Protein AF-A0A9W7DHS2-F1 (afdb_monomer)

Mean predicted aligned error: 9.79 Å

Organism: Ambrosiozyma monospora (NCBI:txid43982)

pLDDT: mean 84.16, std 17.72, range [24.72, 98.44]

Secondary structure (DSSP, 8-state):
-HHHHHHHHHHHHHHHHHTT---------S-----SSHHHHHHHHH---SSHHHHHHHHHHHHHH------TTS-SSS-----S--EEE-HHHHHHHHTTS----HHHHHHHHHHHHHHHHHHH-TTS--TT---EEEE-HHHHS--GGGHHHHTS-GGGS--HHHHHHHGGG--GGG--------S-TTEEEGGG--SSS-GGG--SEEESSPPSSB-HHHHHHHHHHHHHHTPPPPSEEEEEETTEEEEEEEEEE--TTTTSHHHHHHHHTT--TT-TTS---EEE-HHHHHHHHHHHSPPB--SS-HHHHSSTTTTT-----GGGG---HHHHHHHHHHHHHTT---HHHHHHHHHHHHHHHS-GGGPPPSS-B--B-SS-EETTEE-S--STT-BGGG----GGG--SSSSS-TTHHHHHHHHHHHHHHHHHHHHHT---EE-HHHHHHHHHHSS--TT--S--EE--HHHHHHHHHHHTTEEEEPPGGG-S-EEEE---TTTT---TT-TTS--

Sequence (519 aa):
MGLVNRSVQLRLRQKKLADQSLSLNSNSNSNSKATDLSEVTDLVLQTKAENSQQLIEKIEEKLNQIELSQNYQKYWKYDTDLRNYQVSFDPLEYENSRLVKHIYDPRVSFTVYLNHIKKQFQKLDPLNNDPTQDITIPFSWQDWIDLSVLNQYLEYDEDDKPNCKDIIVRGSSYKPSNKFRDQKLEYSPSCIDSQFYNGSTDKSLLPGFNFVSQGKKATFIEKQIQAKSYMLSGAPIPNSILFLSENGTYEVFPTEDKTMMQSGLFEEFKNDHGISTLSSLGNNLLVVNPIEEFESLTSTIPPQQSSLRFDQLFTKETNFEYKVPFESFIFNDTQIVNELEERNQSDSLKPFEKRHLQSLKYSQTQEMSKLPKSFFEVNINWPAKFKGHKLTENGGHYDYRFFNTFLSESKLNQFDDVSEKRKIILHRLIHTWLQFTYKQGYVSFLAHGTLLSWYWDGLVFEWDDDIDVQMPIMDLNNLSMHFNGSMIVQDLKFGFHKFFLDVSNSITHRTKGNDSCCL

InterPro domains:
  IPR007074 LicD/FKTN/FKRP, nucleotidyltransferase domain [PF04991] (439-516)
  IPR009644 FKTN/Mannosyltransferase regulator [PTHR15407] (80-514)

Structure (mmCIF, N/CA/C/O backbone):
data_AF-A0A9W7DHS2-F1
#
_entry.id   AF-A0A9W7DHS2-F1
#
loop_
_atom_site.group_PDB
_atom_site.id
_atom_site.type_symbol
_atom_site.label_atom_id
_atom_site.label_alt_id
_atom_site.label_comp_id
_atom_site.label_asym_id
_atom_site.label_entity_id
_atom_site.label_seq_id
_atom_site.pdbx_PDB_ins_code
_atom_site.Cartn_x
_atom_site.Cartn_y
_atom_site.Cartn_z
_atom_site.occupancy
_atom_site.B_iso_or_equiv
_atom_site.auth_seq_id
_atom_site.auth_comp_id
_atom_site.auth_asym_id
_atom_site.auth_atom_id
_atom_site.pdbx_PDB_model_num
ATOM 1 N N . MET A 1 1 ? -36.529 23.549 7.000 1.00 30.36 1 MET A N 1
ATOM 2 C CA . MET A 1 1 ? -37.682 22.614 7.062 1.00 30.36 1 MET A CA 1
ATOM 3 C C . MET A 1 1 ? -37.835 21.706 5.833 1.00 30.36 1 MET A C 1
ATOM 5 O O . MET A 1 1 ? -38.324 20.601 6.008 1.00 30.36 1 MET A O 1
ATOM 9 N N . GLY A 1 2 ? -37.373 22.076 4.627 1.00 32.19 2 GLY A N 1
ATOM 10 C CA . GLY A 1 2 ? -37.396 21.174 3.452 1.00 32.19 2 GLY A CA 1
ATOM 11 C C . GLY A 1 2 ? -36.329 20.058 3.424 1.00 32.19 2 GLY A C 1
ATOM 12 O O . GLY A 1 2 ? -36.508 19.069 2.722 1.00 32.19 2 GLY A O 1
ATOM 13 N N . LEU A 1 3 ? -35.250 20.191 4.209 1.00 38.34 3 LEU A N 1
ATOM 14 C CA . LEU A 1 3 ? -34.086 19.284 4.225 1.00 38.34 3 LEU A CA 1
ATOM 15 C C . LEU A 1 3 ? -34.313 17.964 4.991 1.00 38.34 3 LEU A C 1
ATOM 17 O O . LEU A 1 3 ? -33.717 16.952 4.649 1.00 38.34 3 LEU A O 1
ATOM 21 N N . VAL A 1 4 ? -35.209 17.947 5.985 1.00 36.81 4 VAL A N 1
ATOM 22 C CA . VAL A 1 4 ? -35.494 16.748 6.803 1.00 36.81 4 VAL A CA 1
ATOM 23 C C . VAL A 1 4 ? -36.553 15.855 6.142 1.00 36.81 4 VAL A C 1
ATOM 25 O O . VAL A 1 4 ? -36.502 14.635 6.244 1.00 36.81 4 VAL A O 1
ATOM 28 N N . ASN A 1 5 ? -37.486 16.435 5.380 1.00 31.47 5 ASN A N 1
ATOM 29 C CA . ASN A 1 5 ? -38.589 15.672 4.789 1.00 31.47 5 ASN A CA 1
ATOM 30 C C . ASN A 1 5 ? -38.180 14.803 3.586 1.00 31.47 5 ASN A C 1
ATOM 32 O O . ASN A 1 5 ? -38.798 13.764 3.365 1.00 31.47 5 ASN A O 1
ATOM 36 N N . ARG A 1 6 ? -37.142 15.171 2.818 1.00 36.19 6 ARG A N 1
ATOM 37 C CA . ARG A 1 6 ? -36.695 14.370 1.658 1.00 36.19 6 ARG A CA 1
ATOM 38 C C . ARG A 1 6 ? -35.817 13.178 2.047 1.00 36.19 6 ARG A C 1
ATOM 40 O O . ARG A 1 6 ? -36.010 12.098 1.496 1.00 36.19 6 ARG A O 1
ATOM 47 N N . SER A 1 7 ? -34.918 13.334 3.020 1.00 37.94 7 SER A N 1
ATOM 48 C CA . SER A 1 7 ? -34.074 12.233 3.511 1.00 37.94 7 SER A CA 1
ATOM 49 C C . SER A 1 7 ? -34.897 11.168 4.245 1.00 37.94 7 SER A C 1
ATOM 51 O O . SER A 1 7 ? -34.686 9.971 4.047 1.00 37.94 7 SER A O 1
ATOM 53 N N . VAL A 1 8 ? -35.910 11.589 5.009 1.00 37.16 8 VAL A N 1
ATOM 54 C CA . VAL A 1 8 ? -36.859 10.687 5.677 1.00 37.16 8 VAL A CA 1
ATOM 55 C C . VAL A 1 8 ? -37.739 9.942 4.663 1.00 37.16 8 VAL A C 1
ATOM 57 O O . VAL A 1 8 ? -37.968 8.745 4.830 1.00 37.16 8 VAL A O 1
ATOM 60 N N . GLN A 1 9 ? -38.172 10.585 3.569 1.00 33.22 9 GLN A N 1
ATOM 61 C CA . GLN A 1 9 ? -38.936 9.902 2.513 1.00 33.22 9 GLN A CA 1
ATOM 62 C C . GLN A 1 9 ? -38.111 8.885 1.707 1.00 33.22 9 GLN A C 1
ATOM 64 O O . GLN A 1 9 ? -38.641 7.831 1.357 1.00 33.22 9 GLN A O 1
ATOM 69 N N . LEU A 1 10 ? -36.824 9.151 1.455 1.00 39.06 10 LEU A N 1
ATOM 70 C CA . LEU A 1 10 ? -35.913 8.190 0.816 1.00 39.06 10 LEU A CA 1
ATOM 71 C C . LEU A 1 10 ? -35.648 6.970 1.716 1.00 39.06 10 LEU A C 1
ATOM 73 O O . LEU A 1 10 ? -35.765 5.834 1.255 1.00 39.06 10 LEU A O 1
ATOM 77 N N . ARG A 1 11 ? -35.414 7.185 3.019 1.00 44.00 11 ARG A N 1
ATOM 78 C CA . ARG A 1 11 ? -35.192 6.099 3.997 1.00 44.00 11 ARG A CA 1
ATOM 79 C C . ARG A 1 11 ? -36.440 5.243 4.245 1.00 44.00 11 ARG A C 1
ATOM 81 O O . ARG A 1 11 ? -36.333 4.026 4.386 1.00 44.00 11 ARG A O 1
ATOM 88 N N . LEU A 1 12 ? -37.636 5.840 4.249 1.00 34.06 12 LEU A N 1
ATOM 89 C CA . LEU A 1 12 ? -38.901 5.098 4.375 1.00 34.06 12 LEU A CA 1
ATOM 90 C C . LEU A 1 12 ? -39.222 4.252 3.131 1.00 34.06 12 LEU A C 1
ATOM 92 O O . LEU A 1 12 ? -39.859 3.207 3.261 1.00 34.06 12 LEU A O 1
ATOM 96 N N . ARG A 1 13 ? -38.759 4.661 1.941 1.00 36.06 13 ARG A N 1
ATOM 97 C CA . ARG A 1 13 ? -38.875 3.864 0.708 1.00 36.06 13 ARG A CA 1
ATOM 98 C C . ARG A 1 13 ? -37.907 2.682 0.683 1.00 36.06 13 ARG A C 1
ATOM 100 O O . ARG A 1 13 ? -38.333 1.589 0.329 1.00 36.06 13 ARG A O 1
ATOM 107 N N . GLN A 1 14 ? -36.662 2.874 1.121 1.00 38.88 14 GLN A N 1
ATOM 108 C CA . GLN A 1 14 ? -35.666 1.795 1.210 1.00 38.88 14 GLN A CA 1
ATOM 109 C C . GLN A 1 14 ? -36.088 0.695 2.196 1.00 38.88 14 GLN A C 1
ATOM 111 O O . GLN A 1 14 ? -35.949 -0.489 1.901 1.00 38.88 14 GLN A O 1
ATOM 116 N N . LYS A 1 15 ? -36.699 1.063 3.331 1.00 40.66 15 LYS A N 1
ATOM 117 C CA . LYS A 1 15 ? -37.127 0.089 4.347 1.00 40.66 15 LYS A CA 1
ATOM 118 C C . LYS A 1 15 ? -38.336 -0.756 3.927 1.00 40.66 15 LYS A C 1
ATOM 120 O O . LYS A 1 15 ? -38.433 -1.908 4.318 1.00 40.66 15 LYS A O 1
ATOM 125 N N . LYS A 1 16 ? -39.239 -0.212 3.102 1.00 32.56 16 LYS A N 1
ATOM 126 C CA . LYS A 1 16 ? -40.434 -0.937 2.630 1.00 32.56 16 LYS A CA 1
ATOM 127 C C . LYS A 1 16 ? -40.126 -1.987 1.548 1.00 32.56 16 LYS A C 1
ATOM 129 O O . LYS A 1 16 ? -40.983 -2.815 1.266 1.00 32.56 16 LYS A O 1
ATOM 134 N N . LEU A 1 17 ? -38.935 -1.931 0.946 1.00 37.16 17 LEU A N 1
ATOM 135 C CA . LEU A 1 17 ? -38.485 -2.837 -0.118 1.00 37.16 17 LEU A CA 1
ATOM 136 C C . LEU A 1 17 ? -37.550 -3.943 0.400 1.00 37.16 17 LEU A C 1
ATOM 138 O O . LEU A 1 17 ? -37.548 -5.032 -0.162 1.00 37.16 17 LEU A O 1
ATOM 142 N N . ALA A 1 18 ? -36.831 -3.704 1.504 1.00 33.31 18 ALA A N 1
ATOM 143 C CA . ALA A 1 18 ? -36.008 -4.722 2.167 1.00 33.31 18 ALA A CA 1
ATOM 144 C C . ALA A 1 18 ? -36.836 -5.892 2.745 1.00 33.31 18 ALA A C 1
ATOM 146 O O . ALA A 1 18 ? -36.359 -7.020 2.785 1.00 33.31 18 ALA A O 1
ATOM 147 N N . ASP A 1 19 ? -38.102 -5.654 3.107 1.00 31.30 19 ASP A N 1
ATOM 148 C CA . ASP A 1 19 ? -39.010 -6.698 3.610 1.00 31.30 19 ASP A CA 1
ATOM 149 C C . ASP A 1 19 ? -39.624 -7.577 2.491 1.00 31.30 19 ASP A C 1
ATOM 151 O O . ASP A 1 19 ? -40.359 -8.518 2.784 1.00 31.30 19 ASP A O 1
ATOM 155 N N . GLN A 1 20 ? -39.351 -7.296 1.205 1.00 29.77 20 GLN A N 1
ATOM 156 C CA . GLN A 1 20 ? -39.913 -8.041 0.062 1.00 29.77 20 GLN A CA 1
ATOM 157 C C . GLN A 1 20 ? -38.925 -8.981 -0.650 1.00 29.77 20 GLN A C 1
ATOM 159 O O . GLN A 1 20 ? -39.352 -9.768 -1.493 1.00 29.77 20 GLN A O 1
ATOM 164 N N . SER A 1 21 ? -37.633 -8.966 -0.315 1.00 29.67 21 SER A N 1
ATOM 165 C CA . SER A 1 21 ? -36.619 -9.796 -0.978 1.00 29.67 21 SER A CA 1
ATOM 166 C C . SER A 1 21 ? -36.273 -11.045 -0.162 1.00 29.67 21 SER A C 1
ATOM 168 O O . SER A 1 21 ? -35.178 -11.172 0.379 1.00 29.67 21 SER A O 1
ATOM 170 N N . LEU A 1 22 ? -37.212 -11.987 -0.083 1.00 30.17 22 LEU A N 1
ATOM 171 C CA . LEU A 1 22 ? -36.943 -13.373 0.306 1.00 30.17 22 LEU A CA 1
ATOM 172 C C . LEU A 1 22 ? -37.555 -14.295 -0.744 1.00 30.17 22 LEU A C 1
ATOM 174 O O . LEU A 1 22 ? -38.722 -14.668 -0.680 1.00 30.17 22 LEU A O 1
ATOM 178 N N . SER A 1 23 ? -36.737 -14.587 -1.747 1.00 29.56 23 SER A N 1
ATOM 179 C CA . SER A 1 23 ? -36.737 -15.748 -2.643 1.00 29.56 23 SER A CA 1
ATOM 180 C C . SER A 1 23 ? -36.265 -15.275 -4.008 1.00 29.56 23 SER A C 1
ATOM 182 O O . SER A 1 23 ? -36.795 -14.303 -4.531 1.00 29.56 23 SER A O 1
ATOM 184 N N . LEU A 1 24 ? -35.263 -15.948 -4.570 1.00 27.47 24 LEU A N 1
ATOM 185 C CA . LEU A 1 24 ? -35.291 -16.407 -5.957 1.00 27.47 24 LEU A CA 1
ATOM 186 C C . LEU A 1 24 ? -34.084 -17.313 -6.218 1.00 27.47 24 LEU A C 1
ATOM 188 O O . LEU A 1 24 ? -32.934 -16.962 -5.971 1.00 27.47 24 LEU A O 1
ATOM 192 N N . ASN A 1 25 ? -34.423 -18.514 -6.678 1.00 26.62 25 ASN A N 1
ATOM 193 C CA . ASN A 1 25 ? -33.536 -19.596 -7.070 1.00 26.62 25 ASN A CA 1
ATOM 194 C C . ASN A 1 25 ? -32.685 -19.224 -8.286 1.00 26.62 25 ASN A C 1
ATOM 196 O O . ASN A 1 25 ? -33.166 -18.600 -9.233 1.00 26.62 25 ASN A O 1
ATOM 200 N N . SER A 1 26 ? -31.460 -19.739 -8.296 1.00 28.00 26 SER A N 1
ATOM 201 C CA . SER A 1 26 ? -30.610 -19.851 -9.471 1.00 28.00 26 SER A CA 1
ATOM 202 C C . SER A 1 26 ? -31.140 -20.939 -10.411 1.00 28.00 26 SER A C 1
ATOM 204 O O . SER A 1 26 ? -31.305 -22.095 -10.032 1.00 28.00 26 SER A O 1
ATOM 206 N N . ASN A 1 27 ? -31.394 -20.569 -11.664 1.00 24.72 27 ASN A N 1
ATOM 207 C CA . ASN A 1 27 ? -31.416 -21.507 -12.781 1.00 24.72 27 ASN A CA 1
ATOM 208 C C . ASN A 1 27 ? -30.824 -20.809 -14.003 1.00 24.72 27 ASN A C 1
ATOM 210 O O . ASN A 1 27 ? -31.389 -19.858 -14.541 1.00 24.72 27 ASN A O 1
ATOM 214 N N . SER A 1 28 ? -29.656 -21.291 -14.415 1.00 35.88 28 SER A N 1
ATOM 215 C CA . SER A 1 28 ? -28.951 -20.888 -15.622 1.00 35.88 28 SER A CA 1
ATOM 216 C C . SER A 1 28 ? -29.687 -21.408 -16.856 1.00 35.88 28 SER A C 1
ATOM 218 O O . SER A 1 28 ? -29.744 -22.617 -17.077 1.00 35.88 28 SER A O 1
ATOM 220 N N . ASN A 1 29 ? -30.207 -20.502 -17.680 1.00 25.42 29 ASN A N 1
ATOM 221 C CA . ASN A 1 29 ? -30.558 -20.794 -19.064 1.00 25.42 29 ASN A CA 1
ATOM 222 C C . ASN A 1 29 ? -30.104 -19.642 -19.963 1.00 25.42 29 ASN A C 1
ATOM 224 O O . ASN A 1 29 ? -30.273 -18.466 -19.648 1.00 25.42 29 ASN A O 1
ATOM 228 N N . SER A 1 30 ? -29.511 -20.025 -21.087 1.00 35.84 30 SER A N 1
ATOM 229 C CA . SER A 1 30 ? -28.968 -19.185 -22.148 1.00 35.84 30 SER A CA 1
ATOM 230 C C . SER A 1 30 ? -30.041 -18.300 -22.797 1.00 35.84 30 SER A C 1
ATOM 232 O O . SER A 1 30 ? -30.731 -18.731 -23.718 1.00 35.84 30 SER A O 1
ATOM 234 N N . ASN A 1 31 ? -30.197 -17.085 -22.273 1.00 34.06 31 ASN A N 1
ATOM 235 C CA . ASN A 1 31 ? -30.746 -15.876 -22.903 1.00 34.06 31 ASN A CA 1
ATOM 236 C C . ASN A 1 31 ? -30.646 -14.751 -21.855 1.00 34.06 31 ASN A C 1
ATOM 238 O O . ASN A 1 31 ? -31.653 -14.300 -21.312 1.00 34.06 31 ASN A O 1
ATOM 242 N N . SER A 1 32 ? -29.428 -14.354 -21.476 1.00 39.81 32 SER A N 1
ATOM 243 C CA . SER A 1 32 ? -29.259 -13.279 -20.494 1.00 39.81 32 SER A CA 1
ATOM 244 C C . SER A 1 32 ? -29.555 -11.938 -21.164 1.00 39.81 32 SER A C 1
ATOM 246 O O . SER A 1 32 ? -28.781 -11.463 -21.996 1.00 39.81 32 SER A O 1
ATOM 248 N N . LYS A 1 33 ? -30.705 -11.345 -20.829 1.00 51.16 33 LYS A N 1
ATOM 249 C CA . LYS A 1 33 ? -30.970 -9.926 -21.081 1.00 51.16 33 LYS A CA 1
ATOM 250 C C . LYS A 1 33 ? -29.904 -9.108 -20.356 1.00 51.16 33 LYS A C 1
ATOM 252 O O . LYS A 1 33 ? -29.583 -9.433 -19.215 1.00 51.16 33 LYS A O 1
ATOM 257 N N . ALA A 1 34 ? -29.390 -8.073 -21.010 1.00 51.78 34 ALA A N 1
ATOM 258 C CA . ALA A 1 34 ? -28.465 -7.155 -20.368 1.00 51.78 34 ALA A CA 1
ATOM 259 C C . ALA A 1 34 ? -29.156 -6.449 -19.180 1.00 51.78 34 ALA A C 1
ATOM 261 O O . ALA A 1 34 ? -30.329 -6.079 -19.282 1.00 51.78 34 ALA A O 1
ATOM 262 N N . THR A 1 35 ? -28.456 -6.315 -18.055 1.00 53.22 35 THR A N 1
ATOM 263 C CA . THR A 1 35 ? -28.947 -5.786 -16.772 1.00 53.22 35 THR A CA 1
ATOM 264 C C . THR A 1 35 ? -28.217 -4.525 -16.298 1.00 53.22 35 THR A C 1
ATOM 266 O O . THR A 1 35 ? -28.676 -3.911 -15.332 1.00 53.22 35 THR A O 1
ATOM 269 N N . ASP A 1 36 ? -27.127 -4.112 -16.958 1.00 57.41 36 ASP A N 1
ATOM 270 C CA . ASP A 1 36 ? -26.368 -2.895 -16.629 1.00 57.41 36 ASP A CA 1
ATOM 271 C C . ASP A 1 36 ? -25.852 -2.131 -17.866 1.00 57.41 36 ASP A C 1
ATOM 273 O O . ASP A 1 36 ? -25.946 -2.588 -19.007 1.00 57.41 36 ASP A O 1
ATOM 277 N N . LEU A 1 37 ? -25.342 -0.912 -17.643 1.00 55.09 37 LEU A N 1
ATOM 278 C CA . LEU A 1 37 ? -24.854 -0.041 -18.717 1.00 55.09 37 LEU A CA 1
ATOM 279 C C . LEU A 1 37 ? -23.487 -0.466 -19.284 1.00 55.09 37 LEU A C 1
ATOM 281 O O . LEU A 1 37 ? -23.148 -0.070 -20.396 1.00 55.09 37 LEU A O 1
ATOM 285 N N . SER A 1 38 ? -22.698 -1.265 -18.561 1.00 54.62 38 SER A N 1
ATOM 286 C CA . SER A 1 38 ? -21.414 -1.759 -19.074 1.00 54.62 38 SER A CA 1
ATOM 287 C C . SER A 1 38 ? -21.622 -2.755 -20.220 1.00 54.62 38 SER A C 1
ATOM 289 O O . SER A 1 38 ? -20.906 -2.718 -21.222 1.00 54.62 38 SER A O 1
ATOM 291 N N . GLU A 1 39 ? -22.714 -3.520 -20.161 1.00 56.41 39 GLU A N 1
ATOM 292 C CA . GLU A 1 39 ? -23.185 -4.358 -21.262 1.00 56.41 39 GLU A CA 1
ATOM 293 C C . GLU A 1 39 ? -23.700 -3.536 -22.456 1.00 56.41 39 GLU A C 1
ATOM 295 O O . GLU A 1 39 ? -23.701 -4.038 -23.576 1.00 56.41 39 GLU A O 1
ATOM 300 N N . VAL A 1 40 ? -24.091 -2.264 -22.280 1.00 57.50 40 VAL A N 1
ATOM 301 C CA . VAL A 1 40 ? -24.467 -1.375 -23.400 1.00 57.50 40 VAL A CA 1
ATOM 302 C C . VAL A 1 40 ? -23.275 -1.100 -24.301 1.00 57.50 40 VAL A C 1
ATOM 304 O O . VAL A 1 40 ? -23.426 -1.136 -25.521 1.00 57.50 40 VAL A O 1
ATOM 307 N N . THR A 1 41 ? -22.090 -0.868 -23.736 1.00 59.88 41 THR A N 1
ATOM 308 C CA . THR A 1 41 ? -20.869 -0.712 -24.532 1.00 59.88 41 THR A CA 1
ATOM 309 C C . THR A 1 41 ? -20.630 -1.971 -25.361 1.00 59.88 41 THR A C 1
ATOM 311 O O . THR A 1 41 ? -20.500 -1.869 -26.579 1.00 59.88 41 THR A O 1
ATOM 314 N N . ASP A 1 42 ? -20.708 -3.160 -24.756 1.00 60.62 42 ASP A N 1
ATOM 315 C CA . ASP A 1 42 ? -20.603 -4.444 -25.466 1.00 60.62 42 ASP A CA 1
ATOM 316 C C . ASP A 1 42 ? -21.708 -4.643 -26.515 1.00 60.62 42 ASP A C 1
ATOM 318 O O . ASP A 1 42 ? -21.461 -5.154 -27.612 1.00 60.62 42 ASP A O 1
ATOM 322 N N . LEU A 1 43 ? -22.929 -4.189 -26.232 1.00 63.47 43 LEU A N 1
ATOM 323 C CA . LEU A 1 43 ? -24.032 -4.184 -27.187 1.00 63.47 43 LEU A CA 1
ATOM 324 C C . LEU A 1 43 ? -23.713 -3.287 -28.384 1.00 63.47 43 LEU A C 1
ATOM 326 O O . LEU A 1 43 ? -23.987 -3.697 -29.513 1.00 63.47 43 LEU A O 1
ATOM 330 N N . VAL A 1 44 ? -23.101 -2.116 -28.179 1.00 63.47 44 VAL A N 1
ATOM 331 C CA . VAL A 1 44 ? -22.596 -1.262 -29.265 1.00 63.47 44 VAL A CA 1
ATOM 332 C C . VAL A 1 44 ? -21.523 -2.007 -30.068 1.00 63.47 44 VAL A C 1
ATOM 334 O O . VAL A 1 44 ? -21.594 -2.002 -31.296 1.00 63.47 44 VAL A O 1
ATOM 337 N N . LEU A 1 45 ? -20.604 -2.736 -29.417 1.00 62.44 45 LEU A N 1
ATOM 338 C CA . LEU A 1 45 ? -19.554 -3.521 -30.097 1.00 62.44 45 LEU A CA 1
ATOM 339 C C . LEU A 1 45 ? -20.111 -4.612 -31.004 1.00 62.44 45 LEU A C 1
ATOM 341 O O . LEU A 1 45 ? -19.571 -4.890 -32.075 1.00 62.44 45 LEU A O 1
ATOM 345 N N . GLN A 1 46 ? -21.195 -5.241 -30.569 1.00 64.44 46 GLN A N 1
ATOM 346 C CA . GLN A 1 46 ? -21.835 -6.335 -31.290 1.00 64.44 46 GLN A CA 1
ATOM 347 C C . GLN A 1 46 ? -22.857 -5.842 -32.326 1.00 64.44 46 GLN A C 1
ATOM 349 O O . GLN A 1 46 ? -23.348 -6.631 -33.141 1.00 64.44 46 GLN A O 1
ATOM 354 N N . THR A 1 47 ? -23.186 -4.547 -32.336 1.00 69.06 47 THR A N 1
ATOM 355 C CA . THR A 1 47 ? -24.194 -3.983 -33.236 1.00 69.06 47 THR A CA 1
ATOM 356 C C . THR A 1 47 ? -23.573 -3.601 -34.575 1.00 69.06 47 THR A C 1
ATOM 358 O O . THR A 1 47 ? -23.023 -2.520 -34.761 1.00 69.06 47 THR A O 1
ATOM 361 N N . LYS A 1 48 ? -23.711 -4.491 -35.564 1.00 72.31 48 LYS A N 1
ATOM 362 C CA . LYS A 1 48 ? -23.398 -4.167 -36.963 1.00 72.31 48 LYS A CA 1
ATOM 363 C C . LYS A 1 48 ? -24.478 -3.253 -37.550 1.00 72.31 48 LYS A C 1
ATOM 365 O O . LYS A 1 48 ? -25.659 -3.616 -37.564 1.00 72.31 48 LYS A O 1
ATOM 370 N N . ALA A 1 49 ? -24.074 -2.107 -38.087 1.00 79.38 49 ALA A N 1
ATOM 371 C CA . ALA A 1 49 ? -24.945 -1.163 -38.781 1.00 79.38 49 ALA A CA 1
ATOM 372 C C . ALA A 1 49 ? -24.261 -0.628 -40.045 1.00 79.38 49 ALA A C 1
ATOM 374 O O . ALA A 1 49 ? -23.049 -0.431 -40.065 1.00 79.38 49 ALA A O 1
ATOM 375 N N . GLU A 1 50 ? -25.043 -0.413 -41.099 1.00 82.25 50 GLU A N 1
ATOM 376 C CA . GLU A 1 50 ? -24.566 0.085 -42.394 1.00 82.25 50 GLU A CA 1
ATOM 377 C C . GLU A 1 50 ? -24.432 1.613 -42.408 1.00 82.25 50 GLU A C 1
ATOM 379 O O . GLU A 1 50 ? -23.685 2.169 -43.210 1.00 82.25 50 GLU A O 1
ATOM 384 N N . ASN A 1 51 ? -25.146 2.303 -41.515 1.00 85.31 51 ASN A N 1
ATOM 385 C CA . ASN A 1 51 ? -25.096 3.752 -41.355 1.00 85.31 51 ASN A CA 1
ATOM 386 C C . ASN A 1 51 ? -25.420 4.169 -39.908 1.00 85.31 51 ASN A C 1
ATOM 388 O O . ASN A 1 51 ? -25.868 3.361 -39.092 1.00 85.31 51 ASN A O 1
ATOM 392 N N . SER A 1 52 ? -25.188 5.447 -39.596 1.00 81.56 52 SER A N 1
ATOM 393 C CA . SER A 1 52 ? -25.380 6.012 -38.255 1.00 81.56 52 SER A CA 1
ATOM 394 C C . SER A 1 52 ? -26.828 5.959 -37.772 1.00 81.56 52 SER A C 1
ATOM 396 O O . SER A 1 52 ? -27.056 5.746 -36.587 1.00 81.56 52 SER A O 1
ATOM 398 N N . GLN A 1 53 ? -27.806 6.110 -38.665 1.00 85.50 53 GLN A N 1
ATOM 399 C CA . GLN A 1 53 ? -29.217 6.082 -38.289 1.00 85.50 53 GLN A CA 1
ATOM 400 C C . GLN A 1 53 ? -29.662 4.672 -37.894 1.00 85.50 53 GLN A C 1
ATOM 402 O O . GLN A 1 53 ? -30.250 4.483 -36.835 1.00 85.50 53 GLN A O 1
ATOM 407 N N . GLN A 1 54 ? -29.255 3.668 -38.670 1.00 84.12 54 GLN A N 1
ATOM 408 C CA . GLN A 1 54 ? -29.490 2.264 -38.345 1.00 84.12 54 GLN A CA 1
ATOM 409 C C . GLN A 1 54 ? -28.756 1.835 -37.063 1.00 84.12 54 GLN A C 1
ATOM 411 O O . GLN A 1 54 ? -29.230 0.960 -36.340 1.00 84.12 54 GLN A O 1
ATOM 416 N N . LEU A 1 55 ? -27.589 2.422 -36.775 1.00 81.19 55 LEU A N 1
ATOM 417 C CA . LEU A 1 55 ? -26.881 2.187 -35.518 1.00 81.19 55 LEU A CA 1
ATOM 418 C C . LEU A 1 55 ? -27.690 2.717 -34.328 1.00 81.19 55 LEU A C 1
ATOM 420 O O . LEU A 1 55 ? -27.876 1.983 -33.363 1.00 81.19 55 LEU A O 1
ATOM 424 N N . ILE A 1 56 ? -28.189 3.955 -34.419 1.00 81.62 56 ILE A N 1
ATOM 425 C CA . ILE A 1 56 ? -29.001 4.587 -33.370 1.00 81.62 56 ILE A CA 1
ATOM 426 C C . ILE A 1 56 ? -30.273 3.777 -33.119 1.00 81.62 56 ILE A C 1
ATOM 428 O O . ILE A 1 56 ? -30.513 3.393 -31.981 1.00 81.62 56 ILE A O 1
ATOM 432 N N . GLU A 1 57 ? -31.024 3.430 -34.167 1.00 83.31 57 GLU A N 1
ATOM 433 C CA . GLU A 1 57 ? -32.262 2.645 -34.047 1.00 83.31 57 GLU A CA 1
ATOM 434 C C . GLU A 1 57 ? -32.013 1.293 -33.359 1.00 83.31 57 GLU A C 1
ATOM 436 O O . GLU A 1 57 ? -32.718 0.926 -32.421 1.00 83.31 57 GLU A O 1
ATOM 441 N N . LYS A 1 58 ? -30.952 0.573 -33.751 1.00 79.00 58 LYS A N 1
ATOM 442 C CA . LYS A 1 58 ? -30.598 -0.714 -33.128 1.00 79.00 58 LYS A CA 1
ATOM 443 C C . LYS A 1 58 ? -30.150 -0.571 -31.676 1.00 79.00 58 LYS A C 1
ATOM 445 O O . LYS A 1 58 ? -30.420 -1.462 -30.870 1.00 79.00 58 LYS A O 1
ATOM 450 N N . ILE A 1 59 ? -29.435 0.503 -31.343 1.00 78.25 59 ILE A N 1
ATOM 451 C CA . ILE A 1 59 ? -29.036 0.788 -29.962 1.00 78.25 59 ILE A CA 1
ATOM 452 C C . ILE A 1 59 ? -30.275 1.118 -29.130 1.00 78.25 59 ILE A C 1
ATOM 454 O O . ILE A 1 59 ? -30.435 0.536 -28.064 1.00 78.25 59 ILE A O 1
ATOM 458 N N . GLU A 1 60 ? -31.172 1.979 -29.611 1.00 78.94 60 GLU A N 1
ATOM 459 C CA . GLU A 1 60 ? -32.418 2.331 -28.920 1.00 78.94 60 GLU A CA 1
ATOM 460 C C . GLU A 1 60 ? -33.313 1.107 -28.695 1.00 78.94 60 GLU A C 1
ATOM 462 O O . GLU A 1 60 ? -33.808 0.901 -27.587 1.00 78.94 60 GLU A O 1
ATOM 467 N N . GLU A 1 61 ? -33.474 0.241 -29.700 1.00 77.94 61 GLU A N 1
ATOM 468 C CA . GLU A 1 61 ? -34.202 -1.024 -29.556 1.00 77.94 61 GLU A CA 1
ATOM 469 C C . GLU A 1 61 ? -33.585 -1.927 -28.483 1.00 77.94 61 GLU A C 1
ATOM 471 O O . GLU A 1 61 ? -34.311 -2.488 -27.661 1.00 77.94 61 GLU A O 1
ATOM 476 N N . LYS A 1 62 ? -32.253 -2.054 -28.460 1.00 70.38 62 LYS A N 1
ATOM 477 C CA . LYS A 1 62 ? -31.538 -2.850 -27.454 1.00 70.38 62 LYS A CA 1
ATOM 478 C C . LYS A 1 62 ? -31.642 -2.231 -26.062 1.00 70.38 62 LYS A C 1
ATOM 480 O O . LYS A 1 62 ? -31.917 -2.961 -25.120 1.00 70.38 62 LYS A O 1
ATOM 485 N N . LEU A 1 63 ? -31.488 -0.913 -25.932 1.00 70.38 63 LEU A N 1
ATOM 486 C CA . LEU A 1 63 ? -31.637 -0.179 -24.671 1.00 70.38 63 LEU A CA 1
ATOM 487 C C . LEU A 1 63 ? -33.045 -0.335 -24.090 1.00 70.38 63 LEU A C 1
ATOM 489 O O . LEU A 1 63 ? -33.188 -0.568 -22.896 1.00 70.38 63 LEU A O 1
ATOM 493 N N . ASN A 1 64 ? -34.079 -0.293 -24.933 1.00 72.44 64 ASN A N 1
ATOM 494 C CA . ASN A 1 64 ? -35.464 -0.529 -24.516 1.00 72.44 64 ASN A CA 1
ATOM 495 C C . ASN A 1 64 ? -35.719 -1.971 -24.038 1.00 72.44 64 ASN A C 1
ATOM 497 O O . ASN A 1 64 ? -36.714 -2.224 -23.360 1.00 72.44 64 ASN A O 1
ATOM 501 N N . GLN A 1 65 ? -34.846 -2.921 -24.390 1.00 68.31 65 GLN A N 1
ATOM 502 C CA . GLN A 1 65 ? -34.907 -4.313 -23.933 1.00 68.31 65 GLN A CA 1
ATOM 503 C C . GLN A 1 65 ? -34.098 -4.566 -22.653 1.00 68.31 65 GLN A C 1
ATOM 505 O O . GLN A 1 65 ? -34.231 -5.646 -22.069 1.00 68.31 65 GLN A O 1
ATOM 510 N N . ILE A 1 66 ? -33.281 -3.602 -22.212 1.00 64.31 66 ILE A N 1
ATOM 511 C CA . ILE A 1 66 ? -32.550 -3.684 -20.947 1.00 64.31 66 ILE A CA 1
ATOM 512 C C . ILE A 1 66 ? -33.555 -3.500 -19.819 1.00 64.31 66 ILE A C 1
ATOM 514 O O . ILE A 1 66 ? -34.077 -2.411 -19.578 1.00 64.31 66 ILE A O 1
ATOM 518 N N . GLU A 1 67 ? -33.813 -4.582 -19.092 1.00 59.75 67 GLU A N 1
ATOM 519 C CA . GLU A 1 67 ? -34.450 -4.488 -17.786 1.00 59.75 67 GLU A CA 1
ATOM 520 C C . GLU A 1 67 ? -33.400 -3.957 -16.813 1.00 59.75 67 GLU A C 1
ATOM 522 O O . GLU A 1 67 ? -32.702 -4.725 -16.151 1.00 59.75 67 GLU A O 1
ATOM 527 N N . LEU A 1 68 ? -33.265 -2.625 -16.755 1.00 59.16 68 LEU A N 1
ATOM 528 C CA . LEU A 1 68 ? -32.466 -1.973 -15.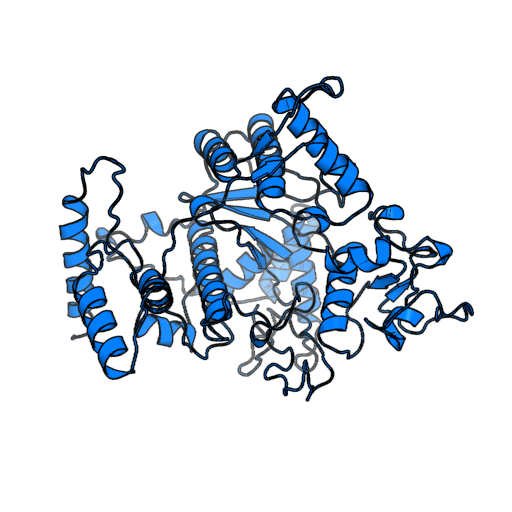723 1.00 59.16 68 LEU A CA 1
ATOM 529 C C . LEU A 1 68 ? -32.954 -2.508 -14.385 1.00 59.16 68 LEU A C 1
ATOM 531 O O . LEU A 1 68 ? -34.129 -2.343 -14.032 1.00 59.16 68 LEU A O 1
ATOM 535 N N . SER A 1 69 ? -32.068 -3.208 -13.680 1.00 51.41 69 SER A N 1
ATOM 536 C CA . SER A 1 69 ? -32.464 -3.884 -12.459 1.00 51.41 69 SER A CA 1
ATOM 537 C C . SER A 1 69 ? -33.060 -2.842 -11.507 1.00 51.41 69 SER A C 1
ATOM 539 O O . SER A 1 69 ? -32.420 -1.843 -11.181 1.00 51.41 69 SER A O 1
ATOM 541 N N . GLN A 1 70 ? -34.288 -3.069 -11.035 1.00 54.81 70 GLN A N 1
ATOM 542 C CA . GLN A 1 70 ? -34.831 -2.310 -9.901 1.00 54.81 70 GLN A CA 1
ATOM 543 C C . GLN A 1 70 ? -34.167 -2.732 -8.581 1.00 54.81 70 GLN A C 1
ATOM 545 O O . GLN A 1 70 ? -34.567 -2.285 -7.505 1.00 54.81 70 GLN A O 1
ATOM 550 N N . ASN A 1 71 ? -33.166 -3.615 -8.651 1.00 57.31 71 ASN A N 1
ATOM 551 C CA . ASN A 1 71 ? -32.358 -3.989 -7.517 1.00 57.31 71 ASN A CA 1
ATOM 552 C C . ASN A 1 71 ? -31.456 -2.809 -7.149 1.00 57.31 71 ASN A C 1
ATOM 554 O O . ASN A 1 71 ? -30.359 -2.657 -7.671 1.00 57.31 71 ASN A O 1
ATOM 558 N N . TYR A 1 72 ? -31.923 -1.991 -6.209 1.00 54.41 72 TYR A N 1
ATOM 559 C CA . TYR A 1 72 ? -31.175 -0.862 -5.655 1.00 54.41 72 TYR A CA 1
ATOM 560 C C . TYR A 1 72 ? -29.846 -1.258 -4.984 1.00 54.41 72 TYR A C 1
ATOM 562 O O . TYR A 1 72 ? -29.080 -0.368 -4.625 1.00 54.41 72 TYR A O 1
ATOM 570 N N . GLN A 1 73 ? -29.574 -2.556 -4.789 1.00 52.41 73 GLN A N 1
ATOM 571 C CA . GLN A 1 73 ? -28.275 -3.052 -4.326 1.00 52.41 73 GLN A CA 1
ATOM 572 C C . GLN A 1 73 ? -27.276 -3.276 -5.469 1.00 52.41 73 GLN A C 1
ATOM 574 O O . GLN A 1 73 ? -26.083 -3.372 -5.199 1.00 52.41 73 GLN A O 1
ATOM 579 N N . LYS A 1 74 ? -27.730 -3.349 -6.727 1.00 57.00 74 LYS A N 1
ATOM 580 C CA . LYS A 1 74 ? -26.854 -3.457 -7.896 1.00 57.00 74 LYS A CA 1
ATOM 581 C C . LYS A 1 74 ? -26.625 -2.067 -8.478 1.00 57.00 74 LYS A C 1
ATOM 583 O O . LYS A 1 74 ? -27.565 -1.314 -8.740 1.00 57.00 74 LYS A O 1
ATOM 588 N N . TYR A 1 75 ? -25.362 -1.714 -8.667 1.00 63.66 75 TYR A N 1
ATOM 589 C CA . TYR A 1 75 ? -25.011 -0.447 -9.278 1.00 63.66 75 TYR A CA 1
ATOM 590 C C . TYR A 1 75 ? -25.353 -0.480 -10.778 1.00 63.66 75 TYR A C 1
ATOM 592 O O . TYR A 1 75 ? -24.958 -1.385 -11.502 1.00 63.66 75 TYR A O 1
ATOM 600 N N . TRP A 1 76 ? -26.146 0.483 -11.252 1.00 59.59 76 TRP A N 1
ATOM 601 C CA . TRP A 1 76 ? -26.760 0.409 -12.587 1.00 59.59 76 TRP A CA 1
ATOM 602 C C . TRP A 1 76 ? -25.782 0.699 -13.740 1.00 59.59 76 TRP A C 1
ATOM 604 O O . TRP A 1 76 ? -26.019 0.258 -14.866 1.00 59.59 76 TRP A O 1
ATOM 614 N N . LYS A 1 77 ? -24.701 1.455 -13.481 1.00 61.56 77 LYS A N 1
ATOM 615 C CA . LYS A 1 77 ? -23.712 1.849 -14.506 1.00 61.56 77 LYS A CA 1
ATOM 616 C C . LYS A 1 77 ? -22.562 0.840 -14.646 1.00 61.56 77 LYS A C 1
ATOM 618 O O . LYS A 1 77 ? -22.066 0.680 -15.755 1.00 61.56 77 LYS A O 1
ATOM 623 N N . TYR A 1 78 ? -22.160 0.150 -13.575 1.00 64.88 78 TYR A N 1
ATOM 624 C CA . TYR A 1 78 ? -21.060 -0.828 -13.593 1.00 64.88 78 TYR A CA 1
ATOM 625 C C . TYR A 1 78 ? -21.482 -2.145 -12.947 1.00 64.88 78 TYR A C 1
ATOM 627 O O . TYR A 1 78 ? -22.059 -2.134 -11.859 1.00 64.88 78 TYR A O 1
ATOM 635 N N . ASP A 1 79 ? -21.109 -3.263 -13.569 1.00 68.19 79 ASP A N 1
ATOM 636 C CA . ASP A 1 79 ? -21.116 -4.553 -12.892 1.00 68.19 79 ASP A CA 1
ATOM 637 C C . ASP A 1 79 ? -20.034 -4.580 -11.803 1.00 68.19 79 ASP A C 1
ATOM 639 O O . ASP A 1 79 ? -18.838 -4.459 -12.081 1.00 68.19 79 ASP A O 1
ATOM 643 N N . THR A 1 80 ? -20.463 -4.703 -10.549 1.00 72.12 80 THR A N 1
ATOM 644 C CA . THR A 1 80 ? -19.574 -4.793 -9.385 1.00 72.12 80 THR A CA 1
ATOM 645 C C . THR A 1 80 ? -19.274 -6.232 -8.984 1.00 72.12 80 THR A C 1
ATOM 647 O O . THR A 1 80 ? -18.512 -6.440 -8.039 1.00 72.12 80 THR A O 1
ATOM 650 N N . ASP A 1 81 ? -19.867 -7.217 -9.666 1.00 76.50 81 ASP A N 1
ATOM 651 C CA . ASP A 1 81 ? -19.656 -8.621 -9.351 1.00 76.50 81 ASP A CA 1
ATOM 652 C C . ASP A 1 81 ? -18.191 -8.998 -9.577 1.00 76.50 81 ASP A C 1
ATOM 654 O O . ASP A 1 81 ? -17.567 -8.713 -10.607 1.00 76.50 81 ASP A O 1
ATOM 658 N N . LEU A 1 82 ? -17.614 -9.664 -8.581 1.00 81.88 82 LEU A N 1
ATOM 659 C CA . LEU A 1 82 ? -16.228 -10.079 -8.647 1.00 81.88 82 LEU A CA 1
ATOM 660 C C . LEU A 1 82 ? -16.096 -11.271 -9.602 1.00 81.88 82 LEU A C 1
ATOM 662 O O . LEU A 1 82 ? -16.579 -12.369 -9.338 1.00 81.88 82 LEU A O 1
ATOM 666 N N . ARG A 1 83 ? -15.396 -11.059 -10.718 1.00 84.69 83 ARG A N 1
ATOM 667 C CA . ARG A 1 83 ? -15.094 -12.089 -11.723 1.00 84.69 83 ARG A CA 1
ATOM 668 C C . ARG A 1 83 ? -13.607 -12.457 -11.687 1.00 84.69 83 ARG A C 1
ATOM 670 O O . ARG A 1 83 ? -12.771 -11.654 -11.282 1.00 84.69 83 ARG A O 1
ATOM 677 N N . ASN A 1 84 ? -13.266 -13.662 -12.152 1.00 87.06 84 ASN A N 1
ATOM 678 C CA . ASN A 1 84 ? -11.881 -14.154 -12.284 1.00 87.06 84 ASN A CA 1
ATOM 679 C C . ASN A 1 84 ? -11.064 -14.183 -10.975 1.00 87.06 84 ASN A C 1
ATOM 681 O O . ASN A 1 84 ? -9.841 -14.045 -11.005 1.00 87.06 84 ASN A O 1
ATOM 685 N N . TYR A 1 85 ? -11.720 -14.376 -9.830 1.00 92.06 85 TYR A N 1
ATOM 686 C CA . TYR A 1 85 ? -11.068 -14.405 -8.516 1.00 92.06 85 TYR A CA 1
ATOM 687 C C . TYR A 1 85 ? -10.327 -15.714 -8.211 1.00 92.06 85 TYR A C 1
ATOM 689 O O . TYR A 1 85 ? -9.487 -15.729 -7.318 1.00 92.06 85 TYR A O 1
ATOM 697 N N . GLN A 1 86 ? -10.584 -16.781 -8.971 1.00 94.25 86 GLN A N 1
ATOM 698 C CA . GLN A 1 86 ? -9.857 -18.049 -8.883 1.00 94.25 86 GLN A CA 1
ATOM 699 C C . GLN A 1 86 ? -8.738 -18.114 -9.922 1.00 94.25 86 GLN A C 1
ATOM 701 O O . GLN A 1 86 ? -8.834 -17.514 -10.998 1.00 94.25 86 GLN A O 1
ATOM 706 N N . VAL A 1 87 ? -7.687 -18.871 -9.618 1.00 94.81 87 VAL A N 1
ATOM 707 C CA . VAL A 1 87 ? -6.623 -19.193 -10.574 1.00 94.81 87 VAL A CA 1
ATOM 708 C C . VAL A 1 87 ? -6.199 -20.643 -10.425 1.00 94.81 87 VAL A C 1
ATOM 710 O O . VAL A 1 87 ? -6.173 -21.180 -9.322 1.00 94.81 87 VAL A O 1
ATOM 713 N N . SER A 1 88 ? -5.887 -21.268 -11.557 1.00 94.00 88 SER A N 1
ATOM 714 C CA . SER A 1 88 ? -5.360 -22.624 -11.627 1.00 94.00 88 SER A CA 1
ATOM 715 C C . SER A 1 88 ? -3.919 -22.575 -12.120 1.00 94.00 88 SER A C 1
ATOM 717 O O . SER A 1 88 ? -3.650 -21.918 -13.128 1.00 94.00 88 SER A O 1
ATOM 719 N N . PHE A 1 89 ? -2.995 -23.215 -11.406 1.00 93.38 89 PHE A N 1
ATOM 720 C CA . PHE A 1 89 ? -1.572 -23.224 -11.754 1.00 93.38 89 PHE A CA 1
ATOM 721 C C . PHE A 1 89 ? -0.871 -24.490 -11.249 1.00 93.38 89 PHE A C 1
ATOM 723 O O . PHE A 1 89 ? -1.375 -25.158 -10.348 1.00 93.38 89 PHE A O 1
ATOM 730 N N . ASP A 1 90 ? 0.290 -24.817 -11.820 1.00 92.50 90 ASP A N 1
ATOM 731 C CA . ASP A 1 90 ? 1.176 -25.866 -11.306 1.00 92.50 90 ASP A CA 1
ATOM 732 C C . ASP A 1 90 ? 2.063 -25.287 -10.179 1.00 92.50 90 ASP A C 1
ATOM 734 O O . ASP A 1 90 ? 2.848 -24.364 -10.434 1.00 92.50 90 ASP A O 1
ATOM 738 N N . PRO A 1 91 ? 1.958 -25.787 -8.933 1.00 92.12 91 PRO A N 1
ATOM 739 C CA . PRO A 1 91 ? 2.717 -25.256 -7.801 1.00 92.12 91 PRO A CA 1
ATOM 740 C C . PRO A 1 91 ? 4.237 -25.370 -7.945 1.00 92.12 91 PRO A C 1
ATOM 742 O O . PRO A 1 91 ? 4.947 -24.470 -7.498 1.00 92.12 91 PRO A O 1
ATOM 745 N N . LEU A 1 92 ? 4.740 -26.440 -8.569 1.00 89.94 92 LEU A N 1
ATOM 746 C CA . LEU A 1 92 ? 6.175 -26.658 -8.772 1.00 89.94 92 LEU A CA 1
ATOM 747 C C . LEU A 1 92 ? 6.703 -25.745 -9.880 1.00 89.94 92 LEU A C 1
ATOM 749 O O . LEU A 1 92 ? 7.784 -25.171 -9.752 1.00 89.94 92 LEU A O 1
ATOM 753 N N . GLU A 1 93 ? 5.949 -25.577 -10.968 1.00 92.12 93 GLU A N 1
ATOM 754 C CA . GLU A 1 93 ? 6.307 -24.619 -12.019 1.00 92.12 93 GLU A CA 1
ATOM 755 C C . GLU A 1 93 ? 6.314 -23.184 -11.479 1.00 92.12 93 GLU A C 1
ATOM 757 O O . GLU A 1 93 ? 7.225 -22.409 -11.786 1.00 92.12 93 GLU A O 1
ATOM 762 N N . TYR A 1 94 ? 5.324 -22.838 -10.651 1.00 94.00 94 TYR A N 1
ATOM 763 C CA . TYR A 1 94 ? 5.223 -21.528 -10.017 1.00 94.00 94 TYR A CA 1
ATOM 764 C C . TYR A 1 94 ? 6.397 -21.255 -9.077 1.00 94.00 94 TYR A C 1
ATOM 766 O O . TYR A 1 94 ? 7.024 -20.202 -9.185 1.00 94.00 94 TYR A O 1
ATOM 774 N N . GLU A 1 95 ? 6.743 -22.207 -8.211 1.00 93.25 95 GLU A N 1
ATOM 775 C CA . GLU A 1 95 ? 7.896 -22.114 -7.312 1.00 93.25 95 GLU A CA 1
ATOM 776 C C . GLU A 1 95 ? 9.206 -21.927 -8.089 1.00 93.25 95 GLU A C 1
ATOM 778 O O . GLU A 1 95 ? 9.905 -20.935 -7.886 1.00 93.25 95 GLU A O 1
ATOM 783 N N . ASN A 1 96 ? 9.496 -22.810 -9.053 1.00 92.94 96 ASN A N 1
ATOM 784 C CA . ASN A 1 96 ? 10.699 -22.719 -9.889 1.00 92.94 96 ASN A CA 1
ATOM 785 C C . ASN A 1 96 ? 10.771 -21.387 -10.640 1.00 92.94 96 ASN A C 1
ATOM 787 O O . ASN A 1 96 ? 11.826 -20.765 -10.756 1.00 92.94 96 ASN A O 1
ATOM 791 N N . SER A 1 97 ? 9.626 -20.924 -11.132 1.00 94.38 97 SER A N 1
ATOM 792 C CA . SER A 1 97 ? 9.508 -19.636 -11.790 1.00 94.38 97 SER A CA 1
ATOM 793 C C . SER A 1 97 ? 9.807 -18.469 -10.837 1.00 94.38 97 SER A C 1
ATOM 795 O O . SER A 1 97 ? 10.489 -17.526 -11.231 1.00 94.38 97 SER A O 1
ATOM 797 N N . ARG A 1 98 ? 9.350 -18.522 -9.581 1.00 95.00 98 ARG A N 1
ATOM 798 C CA . ARG A 1 98 ? 9.591 -17.478 -8.567 1.00 95.00 98 ARG A CA 1
ATOM 799 C C . ARG A 1 98 ? 11.055 -17.371 -8.131 1.00 95.00 98 ARG A C 1
ATOM 801 O O . ARG A 1 98 ? 11.428 -16.327 -7.607 1.00 95.00 98 ARG A O 1
ATOM 808 N N . LEU A 1 99 ? 11.882 -18.391 -8.381 1.00 92.50 99 LEU A N 1
ATOM 809 C CA . LEU A 1 99 ? 13.323 -18.353 -8.095 1.00 92.50 99 LEU A CA 1
ATOM 810 C C . LEU A 1 99 ? 14.118 -17.469 -9.065 1.00 92.50 99 LEU A C 1
ATOM 812 O O . LEU A 1 99 ? 15.202 -17.020 -8.715 1.00 92.50 99 LEU A O 1
ATOM 816 N N . VAL A 1 100 ? 13.612 -17.230 -10.280 1.00 93.69 100 VAL A N 1
ATOM 817 C CA . VAL A 1 100 ? 14.377 -16.547 -11.346 1.00 93.69 100 VAL A CA 1
ATOM 818 C C . VAL A 1 100 ? 13.680 -15.320 -11.931 1.00 93.69 100 VAL A C 1
ATOM 820 O O . VAL A 1 100 ? 14.304 -14.548 -12.653 1.00 93.69 100 VAL A O 1
ATOM 823 N N . LYS A 1 101 ? 12.389 -15.117 -11.644 1.00 95.88 101 LYS A N 1
ATOM 824 C CA . LYS A 1 101 ? 11.623 -13.965 -12.138 1.00 95.88 101 LYS A CA 1
ATOM 825 C C . LYS A 1 101 ? 10.613 -13.455 -11.115 1.00 95.88 101 LYS A C 1
ATOM 827 O O . LYS A 1 101 ? 10.013 -14.206 -10.345 1.00 95.88 101 LYS A O 1
ATOM 832 N N . HIS A 1 102 ? 10.351 -12.155 -11.189 1.00 97.06 102 HIS A N 1
ATOM 833 C CA . HIS A 1 102 ? 9.274 -11.500 -10.458 1.00 97.06 102 HIS A CA 1
ATOM 834 C C . HIS A 1 102 ? 7.929 -11.871 -11.083 1.00 97.06 102 HIS A C 1
ATOM 836 O O . 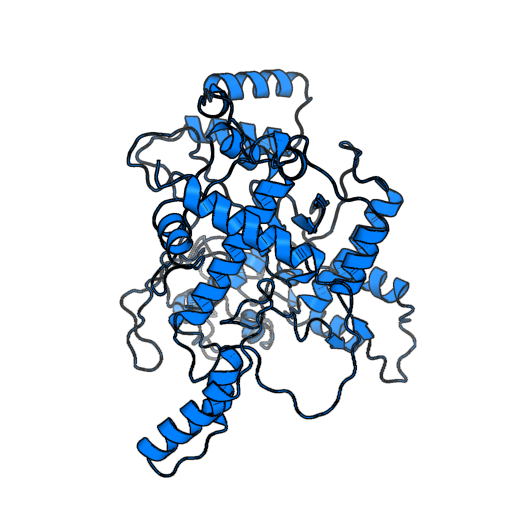HIS A 1 102 ? 7.630 -11.487 -12.216 1.00 97.06 102 HIS A O 1
ATOM 842 N N . ILE A 1 103 ? 7.112 -12.618 -10.343 1.00 95.94 103 ILE A N 1
ATOM 843 C CA . ILE A 1 103 ? 5.741 -12.979 -10.712 1.00 95.94 103 ILE A CA 1
ATOM 844 C C . ILE A 1 103 ? 4.845 -12.583 -9.559 1.00 95.94 103 ILE A C 1
ATOM 846 O O . ILE A 1 103 ? 5.084 -12.981 -8.422 1.00 95.94 103 ILE A O 1
ATOM 850 N N . TYR A 1 104 ? 3.786 -11.857 -9.872 1.00 95.81 104 TYR A N 1
ATOM 851 C CA . TYR A 1 104 ? 2.788 -11.479 -8.895 1.00 95.81 104 TYR A CA 1
ATOM 852 C C . TYR A 1 104 ? 1.405 -11.831 -9.425 1.00 95.81 104 TYR A C 1
ATOM 854 O O . TYR A 1 104 ? 1.004 -11.366 -10.491 1.00 95.81 104 TYR A O 1
ATOM 862 N N . ASP A 1 105 ? 0.678 -12.637 -8.658 1.00 96.25 105 ASP A N 1
ATOM 863 C CA . ASP A 1 105 ? -0.754 -12.825 -8.834 1.00 96.25 105 ASP A CA 1
ATOM 864 C C . ASP A 1 105 ? -1.412 -12.654 -7.461 1.00 96.25 105 ASP A C 1
ATOM 866 O O . ASP A 1 105 ? -1.133 -13.452 -6.559 1.00 96.25 105 ASP A O 1
ATOM 870 N N . PRO A 1 106 ? -2.271 -11.635 -7.270 1.00 95.88 106 PRO A N 1
ATOM 871 C CA . PRO A 1 106 ? -2.904 -11.403 -5.979 1.00 95.88 106 PRO A CA 1
ATOM 872 C C . PRO A 1 106 ? -3.672 -12.631 -5.488 1.00 95.88 106 PRO A C 1
ATOM 874 O O . PRO A 1 106 ? -3.709 -12.867 -4.287 1.00 95.88 106 PRO A O 1
ATOM 877 N N . ARG A 1 107 ? -4.254 -13.435 -6.386 1.00 96.75 107 ARG A N 1
ATOM 878 C CA . ARG A 1 107 ? -5.078 -14.593 -6.016 1.00 96.75 107 ARG A CA 1
ATOM 879 C C . ARG A 1 107 ? -4.243 -15.678 -5.352 1.00 96.75 107 ARG A C 1
ATOM 881 O O . ARG A 1 107 ? -4.693 -16.271 -4.377 1.00 96.75 107 ARG A O 1
ATOM 888 N N . VAL A 1 108 ? -3.017 -15.887 -5.836 1.00 97.25 108 VAL A N 1
ATOM 889 C CA . VAL A 1 108 ? -2.060 -16.807 -5.210 1.00 97.25 108 VAL A CA 1
ATOM 890 C C . VAL A 1 108 ? -1.584 -16.225 -3.885 1.00 97.25 108 VAL A C 1
ATOM 892 O O . VAL A 1 108 ? -1.768 -16.867 -2.856 1.00 97.25 108 VAL A O 1
ATOM 895 N N . SER A 1 109 ? -1.063 -14.992 -3.882 1.00 97.19 109 SER A N 1
ATOM 896 C CA . SER A 1 109 ? -0.540 -14.365 -2.662 1.00 97.19 109 SER A CA 1
ATOM 897 C C . SER A 1 109 ? -1.574 -14.351 -1.534 1.00 97.19 109 SER A C 1
ATOM 899 O O . SER A 1 109 ? -1.291 -14.835 -0.444 1.00 97.19 109 SER A O 1
ATOM 901 N N . PHE A 1 110 ? -2.796 -13.868 -1.788 1.00 97.94 110 PHE A N 1
ATOM 902 C CA . PHE A 1 110 ? -3.841 -13.826 -0.764 1.00 97.94 110 PHE A CA 1
ATOM 903 C C . PHE A 1 110 ? -4.182 -15.219 -0.234 1.00 97.94 110 PHE A C 1
ATOM 905 O O . PHE A 1 110 ? -4.243 -15.384 0.977 1.00 97.94 110 PHE A O 1
ATOM 912 N N . THR A 1 111 ? -4.338 -16.225 -1.098 1.00 97.81 111 THR A N 1
ATOM 913 C CA . THR A 1 111 ? -4.653 -17.600 -0.666 1.00 97.81 111 THR A CA 1
ATOM 914 C C . THR A 1 111 ? -3.576 -18.149 0.275 1.00 97.81 111 THR A C 1
ATOM 916 O O . THR A 1 111 ? -3.884 -18.614 1.371 1.00 97.81 111 THR A O 1
ATOM 919 N N . VAL A 1 112 ? -2.302 -18.048 -0.116 1.00 98.12 112 VAL A N 1
ATOM 920 C CA . VAL A 1 112 ? -1.183 -18.601 0.663 1.00 98.12 112 VAL A CA 1
ATOM 921 C C . VAL A 1 112 ? -1.055 -17.880 2.013 1.00 98.12 112 VAL A C 1
ATOM 923 O O . VAL A 1 112 ? -0.937 -18.523 3.058 1.00 98.12 112 VAL A O 1
ATOM 926 N N . TYR A 1 113 ? -1.137 -16.547 2.010 1.00 98.44 113 TYR A N 1
ATOM 927 C CA . TYR A 1 113 ? -1.054 -15.747 3.232 1.00 98.44 113 TYR A CA 1
ATOM 928 C C . TYR A 1 113 ? -2.246 -15.973 4.168 1.00 98.44 113 TYR A C 1
ATOM 930 O O . TYR A 1 113 ? -2.045 -16.110 5.371 1.00 98.44 113 TYR A O 1
ATOM 938 N N . LEU A 1 114 ? -3.477 -16.047 3.653 1.00 98.31 114 LEU A N 1
ATOM 939 C CA . LEU A 1 114 ? -4.673 -16.275 4.472 1.00 98.31 114 LEU A CA 1
ATOM 940 C C . LEU A 1 114 ? -4.673 -17.652 5.130 1.00 98.31 114 LEU A C 1
ATOM 942 O O . LEU A 1 114 ? -5.029 -17.747 6.306 1.00 98.31 114 LEU A O 1
ATOM 946 N N . ASN A 1 115 ? -4.214 -18.689 4.420 1.00 97.88 115 ASN A N 1
ATOM 947 C CA . ASN A 1 115 ? -4.044 -20.021 4.997 1.00 97.88 115 ASN A CA 1
ATOM 948 C C . ASN A 1 115 ? -3.125 -19.972 6.233 1.00 97.88 115 ASN A C 1
ATOM 950 O O . ASN A 1 115 ? -3.481 -20.471 7.302 1.00 97.88 115 ASN A O 1
ATOM 954 N N . HIS A 1 116 ? -1.980 -19.290 6.121 1.00 98.00 116 HIS A N 1
ATOM 955 C CA . HIS A 1 116 ? -1.057 -19.110 7.242 1.00 98.00 116 HIS A CA 1
ATOM 956 C C . HIS A 1 116 ? -1.659 -18.254 8.369 1.00 98.00 116 HIS A C 1
ATOM 958 O O . HIS A 1 116 ? -1.625 -18.649 9.534 1.00 98.00 116 HIS A O 1
ATOM 964 N N . ILE A 1 117 ? -2.258 -17.104 8.038 1.00 98.31 117 ILE A N 1
ATOM 965 C CA . ILE A 1 117 ? -2.869 -16.178 9.007 1.00 98.31 117 ILE A CA 1
ATOM 966 C C . ILE A 1 117 ? -3.943 -16.889 9.836 1.00 98.31 117 ILE A C 1
ATOM 968 O O . ILE A 1 117 ? -3.946 -16.785 11.062 1.00 98.31 117 ILE A O 1
ATOM 972 N N . LYS A 1 118 ? -4.816 -17.673 9.194 1.00 97.75 118 LYS A N 1
ATOM 973 C CA . LYS A 1 118 ? -5.839 -18.471 9.881 1.00 97.75 118 LYS A CA 1
ATOM 974 C C . LYS A 1 118 ? -5.225 -19.418 10.905 1.00 97.75 118 LYS A C 1
ATOM 976 O O . LYS A 1 118 ? -5.694 -19.468 12.040 1.00 97.75 118 LYS A O 1
ATOM 981 N N . LYS A 1 119 ? -4.160 -20.134 10.536 1.00 97.12 119 LYS A N 1
ATOM 982 C CA . LYS A 1 119 ? -3.459 -21.058 11.442 1.00 97.12 119 LYS A CA 1
ATOM 983 C C . LYS A 1 119 ? -2.806 -20.325 12.613 1.00 97.12 119 LYS A C 1
ATOM 985 O O . LYS A 1 119 ? -2.849 -20.830 13.734 1.00 97.12 119 LYS A O 1
ATOM 990 N N . GLN A 1 120 ? -2.242 -19.137 12.382 1.00 97.12 120 GLN A N 1
ATOM 991 C CA . GLN A 1 120 ? -1.689 -18.309 13.457 1.00 97.12 120 GLN A CA 1
ATOM 992 C C . GLN A 1 120 ? -2.774 -17.878 14.448 1.00 97.12 120 GLN A C 1
ATOM 994 O O . GLN A 1 120 ? -2.607 -18.106 15.645 1.00 97.12 120 GLN A O 1
ATOM 999 N N . PHE A 1 121 ? -3.911 -17.356 13.974 1.00 97.69 121 PHE A N 1
ATOM 1000 C CA . PHE A 1 121 ? -5.041 -17.015 14.847 1.00 97.69 121 PHE A CA 1
ATOM 1001 C C . PHE A 1 121 ? -5.539 -18.236 15.627 1.00 97.69 121 PHE A C 1
ATOM 1003 O O . PHE A 1 121 ? -5.618 -18.193 16.847 1.00 97.69 121 PHE A O 1
ATOM 1010 N N . GLN A 1 122 ? -5.777 -19.370 14.965 1.00 96.75 122 GLN A N 1
ATOM 1011 C CA . GLN A 1 122 ? -6.220 -20.604 15.633 1.00 96.75 122 GLN A CA 1
ATOM 1012 C C . GLN A 1 122 ? -5.268 -21.095 16.730 1.00 96.75 122 GLN A C 1
ATOM 1014 O O . GLN A 1 122 ? -5.696 -21.787 17.654 1.00 96.75 122 GLN A O 1
ATOM 1019 N N . LYS A 1 123 ? -3.975 -20.792 16.611 1.00 96.25 123 LYS A N 1
ATOM 1020 C CA . LYS A 1 123 ? -2.953 -21.229 17.560 1.00 96.25 123 LYS A CA 1
ATOM 1021 C C . LYS A 1 123 ? -2.732 -20.230 18.694 1.00 96.25 123 LYS A C 1
ATOM 1023 O O . LYS A 1 123 ? -2.514 -20.664 19.822 1.00 96.25 123 LYS A O 1
ATOM 1028 N N . LEU A 1 124 ? -2.708 -18.935 18.382 1.00 96.56 124 LEU A N 1
ATOM 1029 C CA . LEU A 1 124 ? -2.245 -17.880 19.288 1.00 96.56 124 LEU A CA 1
ATOM 1030 C C . LEU A 1 124 ? -3.394 -17.052 19.867 1.00 96.56 124 LEU A C 1
ATOM 1032 O O . LEU A 1 124 ? -3.411 -16.825 21.071 1.00 96.56 124 LEU A O 1
ATOM 1036 N N . ASP A 1 125 ? -4.361 -16.655 19.038 1.00 95.69 125 ASP A N 1
ATOM 1037 C CA . ASP A 1 125 ? -5.520 -15.862 19.462 1.00 95.69 125 ASP A CA 1
ATOM 1038 C C . ASP A 1 125 ? -6.808 -16.287 18.725 1.00 95.69 125 ASP A C 1
ATOM 1040 O O . ASP A 1 125 ? -7.260 -15.624 17.786 1.00 95.69 125 ASP A O 1
ATOM 1044 N N . PRO A 1 126 ? -7.437 -17.409 19.130 1.00 95.19 126 PRO A N 1
ATOM 1045 C CA . PRO A 1 126 ? -8.622 -17.932 18.449 1.00 95.19 126 PRO A CA 1
ATOM 1046 C C . PRO A 1 126 ? -9.857 -17.030 18.566 1.00 95.19 126 PRO A C 1
ATOM 1048 O O . PRO A 1 126 ? -10.844 -17.255 17.867 1.00 95.19 126 PRO A O 1
ATOM 1051 N N . LEU A 1 127 ? -9.834 -16.058 19.484 1.00 94.25 127 LEU A N 1
ATOM 1052 C CA . LEU A 1 127 ? -10.936 -15.137 19.752 1.00 94.25 127 LEU A CA 1
ATOM 1053 C C . LEU A 1 127 ? -10.672 -13.722 19.221 1.00 94.25 127 LEU A C 1
ATOM 1055 O O . LEU A 1 127 ? -11.568 -12.885 19.343 1.00 94.25 127 LEU A O 1
ATOM 1059 N N . ASN A 1 128 ? -9.495 -13.473 18.634 1.00 93.88 128 ASN A N 1
ATOM 1060 C CA . ASN A 1 128 ? -9.084 -12.193 18.053 1.00 93.88 128 ASN A CA 1
ATOM 1061 C C . ASN A 1 128 ? -9.382 -11.004 18.983 1.00 93.88 128 ASN A C 1
ATOM 1063 O O . ASN A 1 128 ? -10.034 -10.020 18.613 1.00 93.88 128 ASN A O 1
ATOM 1067 N N . ASN A 1 129 ? -9.010 -11.163 20.249 1.00 91.12 129 ASN A N 1
ATOM 1068 C CA . ASN A 1 129 ? -9.298 -10.202 21.303 1.00 91.12 129 ASN A CA 1
ATOM 1069 C C . ASN A 1 129 ? -8.192 -10.093 22.355 1.00 91.12 129 ASN A C 1
ATOM 1071 O O . ASN A 1 129 ? -8.366 -9.321 23.303 1.00 91.12 129 ASN A O 1
ATOM 1075 N N . ASP A 1 130 ? -7.083 -10.823 22.204 1.00 86.12 130 ASP A N 1
ATOM 1076 C CA . ASP A 1 130 ? -5.953 -10.752 23.120 1.00 86.12 130 ASP A CA 1
ATOM 1077 C C . ASP A 1 130 ? -4.958 -9.682 22.635 1.00 86.12 130 ASP A C 1
ATOM 1079 O O . ASP A 1 130 ? -4.180 -9.916 21.711 1.00 86.12 130 ASP A O 1
ATOM 1083 N N . PRO A 1 131 ? -4.903 -8.500 23.278 1.00 80.00 131 PRO A N 1
ATOM 1084 C CA . PRO A 1 131 ? -4.027 -7.409 22.857 1.00 80.00 131 PRO A CA 1
ATOM 1085 C C .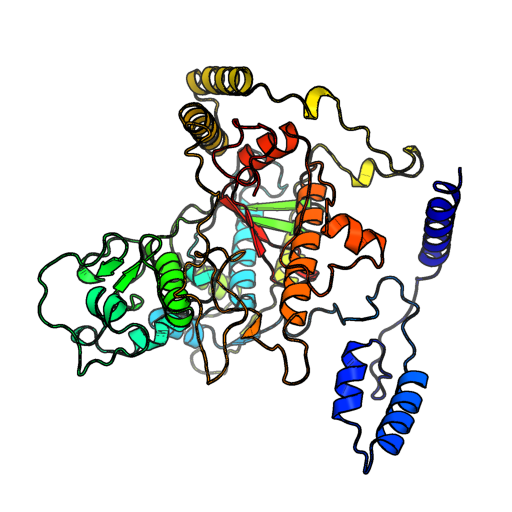 PRO A 1 131 ? -2.535 -7.671 23.135 1.00 80.00 131 PRO A C 1
ATOM 1087 O O . PRO A 1 131 ? -1.732 -6.742 22.971 1.00 80.00 131 PRO A O 1
ATOM 1090 N N . THR A 1 132 ? -2.181 -8.856 23.648 1.00 82.62 132 THR A N 1
ATOM 1091 C CA . THR A 1 132 ? -0.808 -9.302 23.921 1.00 82.62 132 THR A CA 1
ATOM 1092 C C . THR A 1 132 ? -0.277 -10.307 22.899 1.00 82.62 132 THR A C 1
ATOM 1094 O O . THR A 1 132 ? 0.932 -10.543 22.878 1.00 82.62 132 THR A O 1
ATOM 1097 N N . GLN A 1 133 ? -1.143 -10.881 22.057 1.00 89.44 133 GLN A N 1
ATOM 1098 C CA . GLN A 1 133 ? -0.766 -11.856 21.034 1.00 89.44 133 GLN A CA 1
ATOM 1099 C C . GLN A 1 133 ? -0.780 -11.204 19.653 1.00 89.44 133 GLN A C 1
ATOM 1101 O O . GLN A 1 133 ? -1.831 -11.001 19.053 1.00 89.44 133 GLN A O 1
ATOM 1106 N N . ASP A 1 134 ? 0.404 -10.908 19.126 1.00 91.50 134 ASP A N 1
ATOM 1107 C CA . ASP A 1 134 ? 0.534 -10.396 17.766 1.00 91.50 134 ASP A CA 1
ATOM 1108 C C . ASP A 1 134 ? 0.546 -11.560 16.765 1.00 91.50 134 ASP A C 1
ATOM 1110 O O . ASP A 1 134 ? 1.373 -12.474 16.844 1.00 91.50 134 ASP A O 1
ATOM 1114 N N . ILE A 1 135 ? -0.345 -11.509 15.773 1.00 96.81 135 ILE A N 1
ATOM 1115 C CA . ILE A 1 135 ? -0.299 -12.424 14.632 1.00 96.81 135 ILE A CA 1
ATOM 1116 C C . ILE A 1 135 ? 0.765 -11.938 13.664 1.00 96.81 135 ILE A C 1
ATOM 1118 O O . ILE A 1 135 ? 0.633 -10.871 13.069 1.00 96.81 135 ILE A O 1
ATOM 1122 N N . THR A 1 136 ? 1.826 -12.720 13.499 1.00 96.69 136 THR A N 1
ATOM 1123 C CA . THR A 1 136 ? 2.993 -12.316 12.710 1.00 96.69 136 THR A CA 1
ATOM 1124 C C . THR A 1 136 ? 3.051 -13.023 11.363 1.00 96.69 136 THR A C 1
ATOM 1126 O O . THR A 1 136 ? 2.586 -14.155 11.228 1.00 96.69 136 THR A O 1
ATOM 1129 N N . ILE A 1 137 ? 3.613 -12.348 10.357 1.00 97.56 137 ILE A N 1
ATOM 1130 C CA . ILE A 1 137 ? 3.806 -12.894 9.006 1.00 97.56 137 ILE A CA 1
ATOM 1131 C C . ILE A 1 137 ? 5.182 -12.503 8.437 1.00 97.56 137 ILE A C 1
ATOM 1133 O O . ILE A 1 137 ? 5.689 -11.420 8.748 1.00 97.56 137 ILE A O 1
ATOM 1137 N N . PRO A 1 138 ? 5.789 -13.326 7.562 1.00 97.50 138 PRO A N 1
ATOM 1138 C CA . PRO A 1 138 ? 6.873 -12.863 6.701 1.00 97.50 138 PRO A CA 1
ATOM 1139 C C . PRO A 1 138 ? 6.315 -11.927 5.624 1.00 97.50 138 PRO A C 1
ATOM 1141 O O . PRO A 1 138 ? 5.184 -12.091 5.165 1.00 97.50 138 PRO A O 1
ATOM 1144 N N . PHE A 1 139 ? 7.094 -10.955 5.173 1.00 97.75 139 PHE A N 1
ATOM 1145 C CA . PHE A 1 139 ? 6.653 -9.999 4.167 1.00 97.75 139 PHE A CA 1
ATOM 1146 C C . PHE A 1 139 ? 7.753 -9.699 3.162 1.00 97.75 139 PHE A C 1
ATOM 1148 O O . PHE A 1 139 ? 8.897 -9.482 3.529 1.00 97.75 139 PHE A O 1
ATOM 1155 N N . SER A 1 140 ? 7.388 -9.582 1.892 1.00 97.25 140 SER A N 1
ATOM 1156 C CA . SER A 1 140 ? 8.220 -8.924 0.893 1.00 97.25 140 SER A CA 1
ATOM 1157 C C . SER A 1 140 ? 7.329 -8.233 -0.119 1.00 97.25 140 SER A C 1
ATOM 1159 O O . SER A 1 140 ? 6.332 -8.802 -0.561 1.00 97.25 140 SER A O 1
ATOM 1161 N N . TRP A 1 141 ? 7.709 -7.042 -0.581 1.00 97.44 141 TRP A N 1
ATOM 1162 C CA . TRP A 1 141 ? 6.974 -6.362 -1.651 1.00 97.44 141 TRP A CA 1
ATOM 1163 C C . TRP A 1 141 ? 6.839 -7.220 -2.920 1.00 97.44 141 TRP A C 1
ATOM 1165 O O . TRP A 1 141 ? 5.854 -7.082 -3.644 1.00 97.44 141 TRP A O 1
ATOM 1175 N N . GLN A 1 142 ? 7.746 -8.178 -3.134 1.00 97.06 142 GLN A N 1
ATOM 1176 C CA . GLN A 1 142 ? 7.668 -9.168 -4.213 1.00 97.06 142 GLN A CA 1
ATOM 1177 C C . GLN A 1 142 ? 6.405 -10.042 -4.180 1.00 97.06 142 GLN A C 1
ATOM 1179 O O . GLN A 1 142 ? 6.045 -10.606 -5.212 1.00 97.06 142 GLN A O 1
ATOM 1184 N N . ASP A 1 143 ? 5.766 -10.211 -3.021 1.00 97.56 143 ASP A N 1
ATOM 1185 C CA . ASP A 1 143 ? 4.531 -10.990 -2.865 1.00 97.56 143 ASP A CA 1
ATOM 1186 C C . ASP A 1 143 ? 3.270 -10.123 -2.922 1.00 97.56 143 ASP A C 1
ATOM 1188 O O . ASP A 1 143 ? 2.170 -10.658 -3.048 1.00 97.56 143 ASP A O 1
ATOM 1192 N N . TRP A 1 144 ? 3.404 -8.796 -2.837 1.00 97.19 144 TRP A N 1
ATOM 1193 C CA . TRP A 1 144 ? 2.279 -7.877 -2.627 1.00 97.19 144 TRP A CA 1
ATOM 1194 C C . TRP A 1 144 ? 2.066 -6.873 -3.761 1.00 97.19 144 TRP A C 1
ATOM 1196 O O . TRP A 1 144 ? 0.978 -6.289 -3.857 1.00 97.19 144 TRP A O 1
ATOM 1206 N N . ILE A 1 145 ? 3.057 -6.673 -4.631 1.00 96.06 145 ILE A N 1
ATOM 1207 C CA . ILE A 1 145 ? 2.966 -5.786 -5.792 1.00 96.06 145 ILE A CA 1
ATOM 1208 C C . ILE A 1 145 ? 3.641 -6.386 -7.029 1.00 96.06 145 ILE A C 1
ATOM 1210 O O . ILE A 1 145 ? 4.549 -7.206 -6.941 1.00 96.06 145 ILE A O 1
ATOM 1214 N N . ASP A 1 146 ? 3.223 -5.917 -8.204 1.00 96.12 146 ASP A N 1
ATOM 1215 C CA . ASP A 1 146 ? 3.839 -6.307 -9.469 1.00 96.12 146 ASP A CA 1
ATOM 1216 C C . ASP A 1 146 ? 5.183 -5.591 -9.686 1.00 96.12 146 ASP A C 1
ATOM 1218 O O . ASP A 1 146 ? 5.232 -4.357 -9.807 1.00 96.12 146 ASP A O 1
ATOM 1222 N N . LEU A 1 147 ? 6.252 -6.388 -9.742 1.00 97.50 147 LEU A N 1
ATOM 1223 C CA . LEU A 1 147 ? 7.635 -5.989 -10.024 1.00 97.50 147 LEU A CA 1
ATOM 1224 C C . LEU A 1 147 ? 8.135 -6.519 -11.382 1.00 97.50 147 LEU A C 1
ATOM 1226 O O . LEU A 1 147 ? 9.308 -6.354 -11.714 1.00 97.50 147 LEU A O 1
ATOM 1230 N N . SER A 1 148 ? 7.264 -7.134 -12.189 1.00 96.62 148 SER A N 1
ATOM 1231 C CA . SER A 1 148 ? 7.625 -7.841 -13.428 1.00 96.62 148 SER A CA 1
ATOM 1232 C C . SER A 1 148 ? 8.318 -6.973 -14.481 1.00 96.62 148 SER A C 1
ATOM 1234 O O . SER A 1 148 ? 9.065 -7.497 -15.305 1.00 96.62 148 SER A O 1
ATOM 1236 N N . VAL A 1 149 ? 8.171 -5.643 -14.423 1.00 95.44 149 VAL A N 1
ATOM 1237 C CA . VAL A 1 149 ? 8.927 -4.709 -15.279 1.00 95.44 149 VAL A CA 1
ATOM 1238 C C . VAL A 1 149 ? 10.444 -4.878 -15.133 1.00 95.44 149 VAL A C 1
ATOM 1240 O O . VAL A 1 149 ? 11.187 -4.535 -16.049 1.00 95.44 149 VAL A O 1
ATOM 1243 N N . LEU A 1 150 ? 10.920 -5.408 -14.003 1.00 97.06 150 LEU A N 1
ATOM 1244 C CA . LEU A 1 150 ? 12.338 -5.665 -13.760 1.00 97.06 150 LEU A CA 1
ATOM 1245 C C . LEU A 1 150 ? 12.832 -6.959 -14.425 1.00 97.06 150 LEU A C 1
ATOM 1247 O O . LEU A 1 150 ? 14.036 -7.098 -14.626 1.00 97.06 150 LEU A O 1
ATOM 1251 N N . ASN A 1 151 ? 11.935 -7.871 -14.827 1.00 97.06 151 ASN A N 1
ATOM 1252 C CA . ASN A 1 151 ? 12.305 -9.165 -15.418 1.00 97.06 151 ASN A CA 1
ATOM 1253 C C . ASN A 1 151 ? 13.122 -9.019 -16.702 1.00 97.06 151 ASN A C 1
ATOM 1255 O O . ASN A 1 151 ? 14.017 -9.821 -16.935 1.00 97.06 151 ASN A O 1
ATOM 1259 N N . GLN A 1 152 ? 12.894 -7.952 -17.475 1.00 94.69 152 GLN A N 1
ATOM 1260 C CA . GLN A 1 152 ? 13.672 -7.651 -18.685 1.00 94.69 152 GLN A CA 1
ATOM 1261 C C . GLN A 1 152 ? 15.186 -7.521 -18.428 1.00 94.69 152 GLN A C 1
ATOM 1263 O O . GLN A 1 152 ? 15.979 -7.578 -19.361 1.00 94.69 152 GLN A O 1
ATOM 1268 N N . TYR A 1 153 ? 15.590 -7.293 -17.174 1.00 95.94 153 TYR A N 1
ATOM 1269 C CA . TYR A 1 153 ? 16.989 -7.209 -16.762 1.00 95.94 153 TYR A CA 1
ATOM 1270 C C . TYR A 1 153 ? 17.502 -8.502 -16.121 1.00 95.94 153 TYR A C 1
ATOM 1272 O O . TYR A 1 153 ? 18.711 -8.667 -15.997 1.00 95.94 153 TYR A O 1
ATOM 1280 N N . LEU A 1 154 ? 16.607 -9.408 -15.716 1.00 95.75 154 LEU A N 1
ATOM 1281 C CA . LEU A 1 154 ? 16.957 -10.720 -15.163 1.00 95.75 154 LEU A CA 1
ATOM 1282 C C . LEU A 1 154 ? 17.292 -11.741 -16.257 1.00 95.75 154 LEU A C 1
ATOM 1284 O O . LEU A 1 154 ? 17.937 -12.740 -15.975 1.00 95.75 154 LEU A O 1
ATOM 1288 N N . GLU A 1 155 ? 16.886 -11.472 -17.500 1.00 92.38 155 GLU A N 1
ATOM 1289 C CA . GLU A 1 155 ? 17.211 -12.298 -18.671 1.00 92.38 155 GLU A CA 1
ATOM 1290 C C . GLU A 1 155 ? 18.679 -12.178 -19.118 1.00 92.38 155 GLU A C 1
ATOM 1292 O O . GLU A 1 155 ? 19.146 -13.001 -19.903 1.00 92.38 155 GLU A O 1
ATOM 1297 N N . TYR A 1 156 ? 19.405 -11.157 -18.651 1.00 94.25 156 TYR A N 1
ATOM 1298 C CA . TYR A 1 156 ? 20.823 -10.987 -18.961 1.00 94.25 156 TYR A CA 1
ATOM 1299 C C . TYR A 1 156 ? 21.707 -11.843 -18.053 1.00 94.25 156 TYR A C 1
ATOM 1301 O O . TYR A 1 156 ? 21.434 -11.984 -16.859 1.00 94.25 156 TYR A O 1
ATOM 1309 N N . ASP A 1 157 ? 22.830 -12.307 -18.603 1.00 93.00 157 ASP A N 1
ATOM 1310 C CA . ASP A 1 157 ? 23.928 -12.858 -17.809 1.00 93.00 157 ASP A CA 1
ATOM 1311 C C . ASP A 1 157 ? 24.415 -11.821 -16.780 1.00 93.00 157 ASP A C 1
ATOM 1313 O O . ASP A 1 157 ? 24.357 -10.612 -17.019 1.00 93.00 157 ASP A O 1
ATOM 1317 N N . GLU A 1 158 ? 24.934 -12.272 -15.633 1.00 91.38 158 GLU A N 1
ATOM 1318 C CA . GLU A 1 158 ? 25.353 -11.384 -14.530 1.00 91.38 158 GLU A CA 1
ATOM 1319 C C . GLU A 1 158 ? 26.327 -10.276 -14.980 1.00 91.38 158 GLU A C 1
ATOM 1321 O O . GLU A 1 158 ? 26.176 -9.106 -14.613 1.00 91.38 158 GLU A O 1
ATOM 1326 N N . ASP A 1 159 ? 27.279 -10.610 -15.857 1.00 91.00 159 ASP A N 1
ATOM 1327 C CA . ASP A 1 159 ? 28.250 -9.659 -16.415 1.00 91.00 159 ASP A CA 1
ATOM 1328 C C . ASP A 1 159 ? 27.644 -8.682 -17.436 1.00 91.00 159 ASP A C 1
ATOM 1330 O O . ASP A 1 159 ? 28.257 -7.652 -17.733 1.00 91.00 159 ASP A O 1
ATOM 1334 N N . ASP A 1 160 ? 26.429 -8.942 -17.915 1.00 94.50 160 ASP A N 1
ATOM 1335 C CA . ASP A 1 160 ? 25.681 -8.129 -18.875 1.00 94.50 160 ASP A CA 1
ATOM 1336 C C . ASP A 1 160 ? 24.510 -7.367 -18.237 1.00 94.50 160 ASP A C 1
ATOM 1338 O O . ASP A 1 160 ? 23.957 -6.467 -18.870 1.00 94.50 160 ASP A O 1
ATOM 1342 N N . LYS A 1 161 ? 24.171 -7.627 -16.966 1.00 95.19 161 LYS A N 1
ATOM 1343 C CA . LYS A 1 161 ? 23.176 -6.832 -16.227 1.00 95.19 161 LYS A CA 1
ATOM 1344 C C . LYS A 1 161 ? 23.600 -5.355 -16.122 1.00 95.19 161 LYS A C 1
ATOM 1346 O O . LYS A 1 161 ? 24.781 -5.075 -15.881 1.00 95.19 161 LYS A O 1
ATOM 1351 N N . PRO A 1 162 ? 22.687 -4.383 -16.281 1.00 95.12 162 PRO A N 1
ATOM 1352 C CA . PRO A 1 162 ? 23.026 -2.964 -16.178 1.00 95.12 162 PRO A CA 1
ATOM 1353 C C . PRO A 1 162 ? 23.430 -2.564 -14.757 1.00 95.12 162 PRO A C 1
ATOM 1355 O O . PRO A 1 162 ? 22.857 -3.038 -13.781 1.00 95.12 162 PRO A O 1
ATOM 1358 N N . ASN A 1 163 ? 24.367 -1.625 -14.637 1.00 92.69 163 ASN A N 1
ATOM 1359 C CA . ASN A 1 163 ? 24.646 -0.947 -13.368 1.00 92.69 163 ASN A CA 1
ATOM 1360 C C . ASN A 1 163 ? 23.806 0.340 -13.219 1.00 92.69 163 ASN A C 1
ATOM 1362 O O . ASN A 1 163 ? 23.099 0.769 -14.136 1.00 92.69 163 ASN A O 1
ATOM 1366 N N . CYS A 1 164 ? 23.887 1.004 -12.068 1.00 92.56 164 CYS A N 1
ATOM 1367 C CA . CYS A 1 164 ? 23.159 2.244 -11.805 1.00 92.56 164 CYS A CA 1
ATOM 1368 C C . CYS A 1 164 ? 23.477 3.343 -12.824 1.00 92.56 164 CYS A C 1
ATOM 1370 O O . CYS A 1 164 ? 22.585 4.089 -13.230 1.00 92.56 164 CYS A O 1
ATOM 1372 N N . LYS A 1 165 ? 24.730 3.446 -13.281 1.00 91.00 165 LYS A N 1
ATOM 1373 C 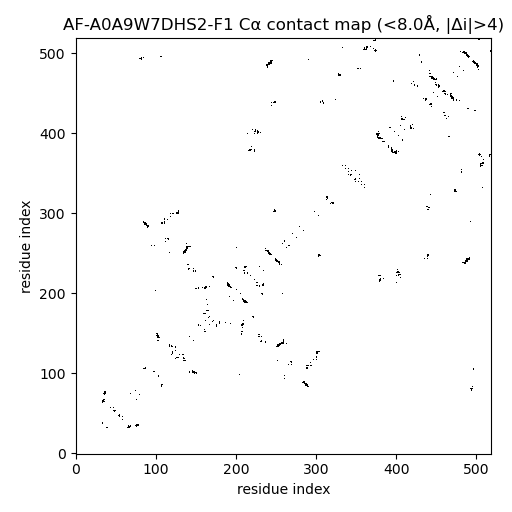CA . LYS A 1 165 ? 25.123 4.428 -14.300 1.00 91.00 165 LYS A CA 1
ATOM 1374 C C . LYS A 1 165 ? 24.460 4.128 -15.643 1.00 91.00 165 LYS A C 1
ATOM 1376 O O . LYS A 1 165 ? 23.990 5.058 -16.296 1.00 91.00 165 LYS A O 1
ATOM 1381 N N . ASP A 1 166 ? 24.388 2.860 -16.038 1.00 92.94 166 ASP A N 1
ATOM 1382 C CA . ASP A 1 166 ? 23.692 2.435 -17.250 1.00 92.94 166 ASP A CA 1
ATOM 1383 C C . ASP A 1 166 ? 22.221 2.862 -17.221 1.00 92.94 166 ASP A C 1
ATOM 1385 O O . ASP A 1 166 ? 21.761 3.507 -18.162 1.00 92.94 166 ASP A O 1
ATOM 1389 N N . ILE A 1 167 ? 21.504 2.582 -16.129 1.00 93.00 167 ILE A N 1
ATOM 1390 C CA . ILE A 1 167 ? 20.079 2.929 -16.010 1.00 93.00 167 ILE A CA 1
ATOM 1391 C C . ILE A 1 167 ? 19.849 4.432 -15.888 1.00 93.00 167 ILE A C 1
ATOM 1393 O O . ILE A 1 167 ? 18.926 4.955 -16.501 1.00 93.00 167 ILE A O 1
ATOM 1397 N N . ILE A 1 168 ? 20.686 5.163 -15.152 1.00 90.38 168 ILE A N 1
ATOM 1398 C CA . ILE A 1 168 ? 20.533 6.619 -15.017 1.00 90.38 168 ILE A CA 1
ATOM 1399 C C . ILE A 1 168 ? 20.779 7.335 -16.354 1.00 90.38 168 ILE A C 1
ATOM 1401 O O . ILE A 1 168 ? 20.129 8.339 -16.636 1.00 90.38 168 ILE A O 1
ATOM 1405 N N . VAL A 1 169 ? 21.718 6.847 -17.172 1.00 89.06 169 VAL A N 1
ATOM 1406 C CA . VAL A 1 169 ? 22.107 7.506 -18.431 1.00 89.06 169 VAL A CA 1
ATOM 1407 C C . VAL A 1 169 ? 21.294 7.014 -19.630 1.00 89.06 169 VAL A C 1
ATOM 1409 O O . VAL A 1 169 ? 20.994 7.801 -20.525 1.00 89.06 169 VAL A O 1
ATOM 1412 N N . ARG A 1 170 ? 20.980 5.716 -19.694 1.00 88.69 170 ARG A N 1
ATOM 1413 C CA . ARG A 1 170 ? 20.334 5.078 -20.857 1.00 88.69 170 ARG A CA 1
ATOM 1414 C C . ARG A 1 170 ? 18.885 4.673 -20.598 1.00 88.69 170 ARG A C 1
ATOM 1416 O O . ARG A 1 170 ? 18.158 4.442 -21.564 1.00 88.69 170 ARG A O 1
ATOM 1423 N N . GLY A 1 171 ? 18.491 4.548 -19.332 1.00 87.06 171 GLY A N 1
ATOM 1424 C CA . GLY A 1 171 ? 17.141 4.178 -18.928 1.00 87.06 171 GLY A CA 1
ATOM 1425 C C . GLY A 1 171 ? 16.645 2.896 -19.585 1.00 87.06 171 GLY A C 1
ATOM 1426 O O . GLY A 1 171 ? 17.338 1.879 -19.625 1.00 87.06 171 GLY A O 1
ATOM 1427 N N . SER A 1 172 ? 15.444 2.971 -20.154 1.00 85.81 172 SER A N 1
ATOM 1428 C CA . SER A 1 172 ? 14.791 1.858 -20.858 1.00 85.81 172 SER A CA 1
ATOM 1429 C C . SER A 1 172 ? 15.447 1.489 -22.196 1.00 85.81 172 SER A C 1
ATOM 1431 O O . SER A 1 172 ? 15.129 0.452 -22.766 1.00 85.81 172 SER A O 1
ATOM 1433 N N . SER A 1 173 ? 16.380 2.301 -22.707 1.00 88.94 173 SER A N 1
ATOM 1434 C CA . SER A 1 173 ? 17.102 2.029 -23.963 1.00 88.94 173 SER A CA 1
ATOM 1435 C C . SER A 1 173 ? 18.399 1.235 -23.763 1.00 88.94 173 SER A C 1
ATOM 1437 O O . SER A 1 173 ? 19.190 1.094 -24.702 1.00 88.94 173 SER A O 1
ATOM 1439 N N . TYR A 1 174 ? 18.663 0.757 -22.544 1.00 93.75 174 TYR A N 1
ATOM 1440 C CA . TYR A 1 174 ? 19.842 -0.042 -22.230 1.00 93.75 174 TYR A CA 1
ATOM 1441 C C . TYR A 1 174 ? 19.934 -1.321 -23.080 1.00 93.75 174 TYR A C 1
ATOM 1443 O O . TYR A 1 174 ? 18.934 -1.984 -23.343 1.00 93.75 174 TYR A O 1
ATOM 1451 N N . LYS A 1 175 ? 21.164 -1.669 -23.480 1.00 94.44 175 LYS A N 1
ATOM 1452 C CA . LYS A 1 175 ? 21.527 -2.942 -24.116 1.00 94.44 175 LYS A CA 1
ATOM 1453 C C . LYS A 1 175 ? 22.927 -3.367 -23.648 1.00 94.44 175 LYS A C 1
ATOM 1455 O O . LYS A 1 175 ? 23.780 -2.475 -23.534 1.00 94.44 175 LYS A O 1
ATOM 1460 N N . PRO A 1 176 ? 23.212 -4.676 -23.502 1.00 94.50 176 PRO A N 1
ATOM 1461 C CA . PRO A 1 176 ? 24.529 -5.171 -23.082 1.00 94.50 176 PRO A CA 1
ATOM 1462 C C . PRO A 1 176 ? 25.700 -4.648 -23.925 1.00 94.50 176 PRO A C 1
ATOM 1464 O O . PRO A 1 176 ? 26.744 -4.273 -23.393 1.00 94.50 176 PRO A O 1
ATOM 1467 N N . SER A 1 177 ? 25.498 -4.487 -25.241 1.00 93.12 177 SER A N 1
ATOM 1468 C CA . SER A 1 177 ? 26.515 -3.964 -26.172 1.00 93.12 177 SER A CA 1
ATOM 1469 C C . SER A 1 177 ? 27.070 -2.589 -25.783 1.00 93.12 177 SER A C 1
ATOM 1471 O O . SER A 1 177 ? 28.158 -2.214 -26.212 1.00 93.12 177 SER A O 1
ATOM 1473 N N . ASN A 1 178 ? 26.312 -1.825 -24.991 1.00 90.56 178 ASN A N 1
ATOM 1474 C CA . ASN A 1 178 ? 26.606 -0.442 -24.644 1.00 90.56 178 ASN A CA 1
ATOM 1475 C C . ASN A 1 178 ? 26.871 -0.257 -23.135 1.00 90.56 178 ASN A C 1
ATOM 1477 O O . ASN A 1 178 ? 26.874 0.890 -22.666 1.00 90.56 178 ASN A O 1
ATOM 1481 N N . LYS A 1 179 ? 27.073 -1.355 -22.387 1.00 91.88 179 LYS A N 1
ATOM 1482 C CA . LYS A 1 179 ? 27.328 -1.359 -20.939 1.00 91.88 179 LYS A CA 1
ATOM 1483 C C . LYS A 1 179 ? 28.564 -0.535 -20.578 1.00 91.88 179 LYS A C 1
ATOM 1485 O O . LYS A 1 179 ? 29.635 -0.699 -21.170 1.00 91.88 179 LYS A O 1
ATOM 1490 N N . PHE A 1 180 ? 28.443 0.337 -19.579 1.00 88.25 180 PHE A N 1
ATOM 1491 C CA . PHE A 1 180 ? 29.593 1.043 -19.021 1.00 88.25 180 PHE A CA 1
ATOM 1492 C C . PHE A 1 180 ? 30.458 0.077 -18.205 1.00 88.25 180 PHE A C 1
ATOM 1494 O O . PHE A 1 180 ? 30.068 -0.360 -17.127 1.00 88.25 180 PHE A O 1
ATOM 1501 N N . ARG A 1 181 ? 31.659 -0.226 -18.712 1.00 81.50 181 ARG A N 1
ATOM 1502 C CA . ARG A 1 181 ? 32.636 -1.109 -18.041 1.00 81.50 181 ARG A CA 1
ATOM 1503 C C . ARG A 1 181 ? 33.548 -0.385 -17.046 1.00 81.50 181 ARG A C 1
ATOM 1505 O O . ARG A 1 181 ? 34.243 -1.030 -16.272 1.00 81.50 181 ARG A O 1
ATOM 1512 N N . ASP A 1 182 ? 33.555 0.944 -17.077 1.00 71.06 182 ASP A N 1
ATOM 1513 C CA . ASP A 1 182 ? 34.426 1.770 -16.241 1.00 71.06 182 ASP A CA 1
ATOM 1514 C C . ASP A 1 182 ? 33.709 2.147 -14.930 1.00 71.06 182 ASP A C 1
ATOM 1516 O O . ASP A 1 182 ? 32.697 2.857 -14.954 1.00 71.06 182 ASP A O 1
ATOM 1520 N N . GLN A 1 183 ? 34.224 1.644 -13.801 1.00 59.66 183 GLN A N 1
ATOM 1521 C CA . GLN A 1 183 ? 33.577 1.619 -12.475 1.00 59.66 183 GLN A CA 1
ATOM 1522 C C . GLN A 1 183 ? 33.817 2.872 -11.607 1.00 59.66 183 GLN A C 1
ATOM 1524 O O . GLN A 1 183 ? 33.510 2.865 -10.415 1.00 59.66 183 GLN A O 1
ATOM 1529 N N . LYS A 1 184 ? 34.395 3.958 -12.143 1.00 54.28 184 LYS A N 1
ATOM 1530 C CA . LYS A 1 184 ? 34.667 5.152 -11.316 1.00 54.28 184 LYS A CA 1
ATOM 1531 C C . LYS A 1 184 ? 33.361 5.769 -10.772 1.00 54.28 184 LYS A C 1
ATOM 1533 O O . LYS A 1 184 ? 32.461 6.098 -11.543 1.00 54.28 184 LYS A O 1
ATOM 1538 N N . LEU A 1 185 ? 33.330 5.871 -9.436 1.00 53.22 185 LEU A N 1
ATOM 1539 C CA . LEU A 1 185 ? 32.194 5.932 -8.504 1.00 53.22 185 LEU A CA 1
ATOM 1540 C C . LEU A 1 185 ? 31.158 7.064 -8.665 1.00 53.22 185 LEU A C 1
ATOM 1542 O O . LEU A 1 185 ? 31.458 8.163 -9.121 1.00 53.22 185 LEU A O 1
ATOM 1546 N N . GLU A 1 186 ? 29.970 6.737 -8.135 1.00 53.69 186 GLU A N 1
ATOM 1547 C CA . GLU A 1 186 ? 28.867 7.576 -7.630 1.00 53.69 186 GLU A CA 1
ATOM 1548 C C . GLU A 1 186 ? 28.247 8.601 -8.587 1.00 53.69 186 GLU A C 1
ATOM 1550 O O . GLU A 1 186 ? 28.476 9.806 -8.515 1.00 53.69 186 GLU A O 1
ATOM 1555 N N . TYR A 1 187 ? 27.337 8.132 -9.447 1.00 62.41 187 TYR A N 1
ATOM 1556 C CA . TYR A 1 187 ? 26.473 9.040 -10.211 1.00 62.41 187 TYR A CA 1
ATOM 1557 C C . TYR A 1 187 ? 25.261 9.539 -9.399 1.00 62.41 187 TYR A C 1
ATOM 1559 O O . TYR A 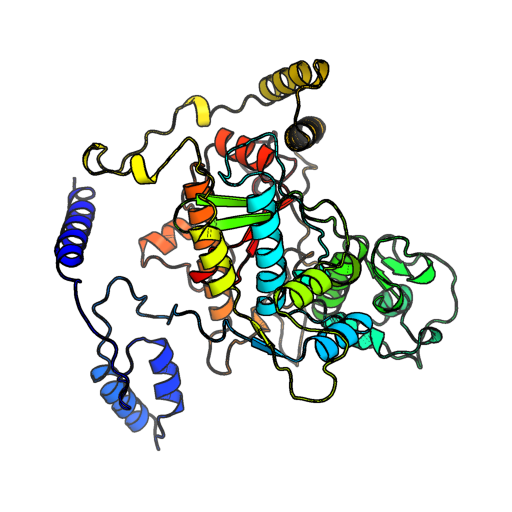1 187 ? 24.725 10.617 -9.682 1.00 62.41 187 TYR A O 1
ATOM 1567 N N . SER A 1 188 ? 24.796 8.773 -8.398 1.00 70.81 188 SER A N 1
ATOM 1568 C CA . SER A 1 188 ? 23.671 9.175 -7.547 1.00 70.81 188 SER A CA 1
ATOM 1569 C C . SER A 1 188 ? 23.602 8.410 -6.217 1.00 70.81 188 SER A C 1
ATOM 1571 O O . SER A 1 188 ? 23.631 7.185 -6.253 1.00 70.81 188 SER A O 1
ATOM 1573 N N . PRO A 1 189 ? 23.357 9.091 -5.077 1.00 83.25 189 PRO A N 1
ATOM 1574 C CA . PRO A 1 189 ? 23.092 8.436 -3.788 1.00 83.25 189 PRO A CA 1
ATOM 1575 C C . PRO A 1 189 ? 21.750 7.678 -3.749 1.00 83.25 189 PRO A C 1
ATOM 1577 O O . PRO A 1 189 ? 21.428 7.040 -2.754 1.00 83.25 189 PRO A O 1
ATOM 1580 N N . SER A 1 190 ? 20.938 7.767 -4.810 1.00 91.12 190 SER A N 1
ATOM 1581 C CA . SER A 1 190 ? 19.629 7.106 -4.886 1.00 91.12 190 SER A CA 1
ATOM 1582 C C . SER A 1 190 ? 19.673 5.683 -5.440 1.00 91.12 190 SER A C 1
ATOM 1584 O O . SER A 1 190 ? 18.658 4.998 -5.361 1.00 91.12 190 SER A O 1
ATOM 1586 N N . CYS A 1 191 ? 20.808 5.232 -5.986 1.00 93.19 191 CYS A N 1
ATOM 1587 C CA . CYS A 1 191 ? 20.945 3.922 -6.620 1.00 93.19 191 CYS A CA 1
ATOM 1588 C C . CYS A 1 191 ? 22.271 3.262 -6.235 1.00 93.19 191 CYS A C 1
ATOM 1590 O O . CYS A 1 191 ? 23.319 3.905 -6.300 1.00 93.19 191 CYS A O 1
ATOM 1592 N N . ILE A 1 192 ? 22.221 1.976 -5.892 1.00 93.12 192 ILE A N 1
ATOM 1593 C CA . ILE A 1 192 ? 23.380 1.137 -5.585 1.00 93.12 192 ILE A CA 1
ATOM 1594 C C . ILE A 1 192 ? 23.459 -0.058 -6.542 1.00 93.12 192 ILE A C 1
ATOM 1596 O O . ILE A 1 192 ? 22.454 -0.702 -6.850 1.00 93.12 192 ILE A O 1
ATOM 1600 N N . ASP A 1 193 ? 24.659 -0.360 -7.034 1.00 93.06 193 ASP A N 1
ATOM 1601 C CA . ASP A 1 193 ? 24.875 -1.530 -7.890 1.00 93.06 193 ASP A CA 1
ATOM 1602 C C . ASP A 1 193 ? 24.650 -2.823 -7.095 1.00 93.06 193 ASP A C 1
ATOM 1604 O O . ASP A 1 193 ? 24.909 -2.876 -5.893 1.00 93.06 193 ASP A O 1
ATOM 1608 N N . SER A 1 194 ? 24.214 -3.896 -7.762 1.00 93.06 194 SER A N 1
ATOM 1609 C CA . SER A 1 194 ? 23.867 -5.165 -7.086 1.00 93.06 194 SER A CA 1
ATOM 1610 C C . SER A 1 194 ? 25.026 -5.811 -6.331 1.00 93.06 194 SER A C 1
ATOM 1612 O O . SER A 1 194 ? 24.804 -6.488 -5.334 1.00 93.06 194 SER A O 1
ATOM 1614 N N . GLN A 1 195 ? 26.269 -5.543 -6.734 1.00 89.75 195 GLN A N 1
ATOM 1615 C CA . GLN A 1 195 ? 27.456 -5.981 -5.992 1.00 89.75 195 GLN A CA 1
ATOM 1616 C C . GLN A 1 195 ? 27.582 -5.340 -4.597 1.00 89.75 195 GLN A C 1
ATOM 1618 O O . GLN A 1 195 ? 28.224 -5.913 -3.721 1.00 89.75 195 GLN A O 1
ATOM 1623 N N . PHE A 1 196 ? 26.977 -4.166 -4.394 1.00 91.19 196 PHE A N 1
ATOM 1624 C CA . PHE A 1 196 ? 26.984 -3.423 -3.131 1.00 91.19 196 PHE A CA 1
ATOM 1625 C C . PHE A 1 196 ? 25.654 -3.522 -2.374 1.00 91.19 196 PHE A C 1
ATOM 1627 O O . PHE A 1 196 ? 25.536 -2.971 -1.281 1.00 91.19 196 PHE A O 1
ATOM 1634 N N . TYR A 1 197 ? 24.654 -4.207 -2.933 1.00 92.31 197 TYR A N 1
ATOM 1635 C CA . TYR A 1 197 ? 23.383 -4.434 -2.259 1.00 92.31 197 TYR A CA 1
ATOM 1636 C C . TYR A 1 197 ? 23.556 -5.433 -1.109 1.00 92.31 197 TYR A C 1
ATOM 1638 O O . TYR A 1 197 ? 24.133 -6.507 -1.280 1.00 92.31 197 TYR A O 1
ATOM 1646 N N . ASN A 1 198 ? 23.050 -5.065 0.067 1.00 91.38 198 ASN A N 1
ATOM 1647 C CA . ASN A 1 198 ? 23.172 -5.824 1.312 1.00 91.38 198 ASN A CA 1
ATOM 1648 C C . ASN A 1 198 ? 21.816 -6.136 1.972 1.00 91.38 198 ASN A C 1
ATOM 1650 O O . ASN A 1 198 ? 21.790 -6.495 3.148 1.00 91.38 198 ASN A O 1
ATOM 1654 N N . GLY A 1 199 ? 20.709 -5.959 1.245 1.00 91.12 199 GLY A N 1
ATOM 1655 C CA . GLY A 1 199 ? 19.370 -6.264 1.747 1.00 91.12 199 GLY A CA 1
ATOM 1656 C C . GLY A 1 199 ? 18.984 -7.739 1.599 1.00 91.12 199 GLY A C 1
ATOM 1657 O O . GLY A 1 199 ? 19.817 -8.599 1.313 1.00 91.12 199 GLY A O 1
ATOM 1658 N N . SER A 1 200 ? 17.702 -8.018 1.821 1.00 90.69 200 SER A N 1
ATOM 1659 C CA . SER A 1 200 ? 17.096 -9.356 1.885 1.00 90.69 200 SER A CA 1
ATOM 1660 C C . SER A 1 200 ? 16.879 -10.026 0.522 1.00 90.69 200 SER A C 1
ATOM 1662 O O . SER A 1 200 ? 16.797 -11.255 0.439 1.00 90.69 200 SER A O 1
ATOM 1664 N N . THR A 1 201 ? 16.775 -9.238 -0.550 1.00 93.69 201 THR A N 1
ATOM 1665 C CA . THR A 1 201 ? 16.457 -9.750 -1.885 1.00 93.69 201 THR A CA 1
ATOM 1666 C C . THR A 1 201 ? 17.579 -10.636 -2.429 1.00 93.69 201 THR A C 1
ATOM 1668 O O . THR A 1 201 ? 18.754 -10.263 -2.416 1.00 93.69 201 THR A O 1
ATOM 1671 N N . ASP A 1 202 ? 17.203 -11.812 -2.943 1.00 92.25 202 ASP A N 1
ATOM 1672 C CA . ASP A 1 202 ? 18.138 -12.761 -3.547 1.00 92.25 202 ASP A CA 1
ATOM 1673 C C . ASP A 1 202 ? 18.865 -12.134 -4.743 1.00 92.25 202 ASP A C 1
ATOM 1675 O O . ASP A 1 202 ? 18.247 -11.488 -5.592 1.00 92.25 202 ASP A O 1
ATOM 1679 N N . LYS A 1 203 ? 20.181 -12.362 -4.839 1.00 91.44 203 LYS A N 1
ATOM 1680 C CA . LYS A 1 203 ? 21.024 -11.822 -5.914 1.00 91.44 203 LYS A CA 1
ATOM 1681 C C . LYS A 1 203 ? 20.533 -12.210 -7.307 1.00 91.44 203 LYS A C 1
ATOM 1683 O O . LYS A 1 203 ? 20.624 -11.391 -8.218 1.00 91.44 203 LYS A O 1
ATOM 1688 N N . SER A 1 204 ? 19.988 -13.415 -7.461 1.00 92.44 204 SER A N 1
ATOM 1689 C CA . SER A 1 204 ? 19.419 -13.897 -8.727 1.00 92.44 204 SER A CA 1
ATOM 1690 C C . SER A 1 204 ? 18.251 -13.035 -9.221 1.00 92.44 204 SER A C 1
ATOM 1692 O O . SER A 1 204 ? 18.070 -12.878 -10.427 1.00 92.44 204 SER A O 1
ATOM 1694 N N . LEU A 1 205 ? 17.519 -12.400 -8.301 1.00 95.75 205 LEU A N 1
ATOM 1695 C CA . LEU A 1 205 ? 16.355 -11.556 -8.575 1.00 95.75 205 LEU A CA 1
ATOM 1696 C C . LEU A 1 205 ? 16.692 -10.059 -8.662 1.00 95.75 205 LEU A C 1
ATOM 1698 O O . LEU A 1 205 ? 15.794 -9.240 -8.897 1.00 95.75 205 LEU A O 1
ATOM 1702 N N . LEU A 1 206 ? 17.966 -9.682 -8.503 1.00 96.69 206 LEU A N 1
ATOM 1703 C CA . LEU A 1 206 ? 18.416 -8.301 -8.657 1.00 96.69 206 LEU A CA 1
ATOM 1704 C C . LEU A 1 206 ? 18.681 -7.974 -10.138 1.00 96.69 206 LEU A C 1
ATOM 1706 O O . LEU A 1 206 ? 19.386 -8.724 -10.825 1.00 96.69 206 LEU A O 1
ATOM 1710 N N . PRO A 1 207 ? 18.198 -6.821 -10.640 1.00 96.44 207 PRO A N 1
ATOM 1711 C CA . PRO A 1 207 ? 18.332 -6.440 -12.048 1.00 96.44 207 PRO A CA 1
ATOM 1712 C C . PRO A 1 207 ? 19.701 -5.819 -12.392 1.00 96.44 207 PRO A C 1
ATOM 1714 O O . PRO A 1 207 ? 19.866 -5.257 -13.472 1.00 96.44 207 PRO A O 1
ATOM 1717 N N . GLY A 1 208 ? 20.679 -5.864 -11.479 1.00 95.06 208 GLY A N 1
ATOM 1718 C CA . GLY A 1 208 ? 21.999 -5.232 -11.623 1.00 95.06 208 GLY A CA 1
ATOM 1719 C C . GLY A 1 208 ? 22.112 -3.851 -10.958 1.00 95.06 208 GLY A C 1
ATOM 1720 O O . GLY A 1 208 ? 23.191 -3.475 -10.495 1.00 95.06 208 GLY A O 1
ATOM 1721 N N . PHE A 1 209 ? 20.988 -3.170 -10.733 1.00 94.81 209 PHE A N 1
ATOM 1722 C CA . PHE A 1 209 ? 20.881 -1.844 -10.112 1.00 94.81 209 PHE A CA 1
ATOM 1723 C C . PHE A 1 209 ? 19.735 -1.800 -9.090 1.00 94.81 209 PHE A C 1
ATOM 1725 O O . PHE A 1 209 ? 18.699 -2.428 -9.290 1.00 94.81 209 PHE A O 1
ATOM 1732 N N . ASN A 1 210 ? 19.890 -1.033 -8.010 1.00 95.88 210 ASN A N 1
ATOM 1733 C CA . ASN A 1 210 ? 18.940 -1.036 -6.895 1.00 95.88 210 ASN A CA 1
ATOM 1734 C C . ASN A 1 210 ? 18.693 0.381 -6.392 1.00 95.88 210 ASN A C 1
ATOM 1736 O O . ASN A 1 210 ? 19.582 1.004 -5.812 1.00 95.88 210 ASN A O 1
ATOM 1740 N N . PHE A 1 211 ? 17.494 0.911 -6.613 1.00 95.31 211 PHE A N 1
ATOM 1741 C CA . PHE A 1 211 ? 17.125 2.213 -6.071 1.00 95.31 211 PHE A CA 1
ATOM 1742 C C . PHE A 1 211 ? 16.844 2.101 -4.565 1.00 95.31 211 PHE A C 1
ATOM 1744 O O . PHE A 1 211 ? 16.113 1.231 -4.109 1.00 95.31 211 PHE A O 1
ATOM 1751 N N . VAL A 1 212 ? 17.431 2.994 -3.773 1.00 93.62 212 VAL A N 1
ATOM 1752 C CA . VAL A 1 212 ? 17.265 3.051 -2.304 1.00 93.62 212 VAL A CA 1
ATOM 1753 C C . VAL A 1 212 ? 16.554 4.320 -1.841 1.00 93.62 212 VAL A C 1
ATOM 1755 O O . VAL A 1 212 ? 16.211 4.465 -0.674 1.00 93.62 212 VAL A O 1
ATOM 1758 N N . SER A 1 213 ? 16.304 5.247 -2.763 1.00 92.12 213 SER A N 1
ATOM 1759 C CA . SER A 1 213 ? 15.465 6.426 -2.565 1.00 92.12 213 SER A CA 1
ATOM 1760 C C . SER A 1 213 ? 14.943 6.927 -3.915 1.00 92.12 213 SER A C 1
ATOM 1762 O O . SER A 1 213 ? 15.218 6.337 -4.965 1.00 92.12 213 SER A O 1
ATOM 1764 N N . GLN A 1 214 ? 14.166 8.013 -3.912 1.00 90.38 214 GLN A N 1
ATOM 1765 C CA . GLN A 1 214 ? 13.663 8.599 -5.148 1.00 90.38 214 GLN A CA 1
ATOM 1766 C C . GLN A 1 214 ? 14.810 9.126 -6.030 1.00 90.38 214 GLN A C 1
ATOM 1768 O O . GLN A 1 214 ? 15.589 9.991 -5.629 1.00 90.38 214 GLN A O 1
ATOM 1773 N N . GLY A 1 215 ? 14.874 8.645 -7.276 1.00 87.81 215 GLY A N 1
ATOM 1774 C CA . GLY A 1 215 ? 15.823 9.141 -8.276 1.00 87.81 215 GLY A CA 1
ATOM 1775 C C . GLY A 1 215 ? 15.501 10.548 -8.805 1.00 87.81 215 GLY A C 1
ATOM 1776 O O . GLY A 1 215 ? 14.401 11.079 -8.630 1.00 87.81 215 GLY A O 1
ATOM 1777 N N . LYS A 1 216 ? 16.440 11.145 -9.553 1.00 90.00 216 LYS A N 1
ATOM 1778 C CA . LYS A 1 216 ? 16.252 12.438 -10.253 1.00 90.00 216 LYS A CA 1
ATOM 1779 C C . LYS A 1 216 ? 15.119 12.387 -11.291 1.00 90.00 216 LYS A C 1
ATOM 1781 O O . LYS A 1 216 ? 14.600 11.315 -11.597 1.00 90.00 216 LYS A O 1
ATOM 1786 N N . LYS A 1 217 ? 14.742 13.544 -11.852 1.00 91.81 217 LYS A N 1
ATOM 1787 C CA . LYS A 1 217 ? 13.764 13.626 -12.952 1.00 91.81 217 LYS A CA 1
ATOM 1788 C C . LYS A 1 217 ? 14.134 12.688 -14.103 1.00 91.81 217 LYS A C 1
ATOM 1790 O O . LYS A 1 217 ? 15.297 12.625 -14.493 1.00 91.81 217 LYS A O 1
ATOM 1795 N N . ALA A 1 218 ? 13.139 11.979 -14.623 1.00 92.44 218 ALA A N 1
ATOM 1796 C CA . ALA A 1 218 ? 13.293 10.997 -15.694 1.00 92.44 218 ALA A CA 1
ATOM 1797 C C . ALA A 1 218 ? 12.010 10.921 -16.542 1.00 92.44 218 ALA A C 1
ATOM 1799 O O . ALA A 1 218 ? 11.033 11.620 -16.266 1.00 92.44 218 ALA A O 1
ATOM 1800 N N . THR A 1 219 ? 11.989 10.099 -17.588 1.00 93.25 219 THR A N 1
ATOM 1801 C CA . THR A 1 219 ? 10.732 9.772 -18.286 1.00 93.25 219 THR A CA 1
ATOM 1802 C C . THR A 1 219 ? 9.814 8.939 -17.384 1.00 93.25 219 THR A C 1
ATOM 1804 O O . THR A 1 219 ? 10.282 8.291 -16.449 1.00 93.25 219 THR A O 1
ATOM 1807 N N . PHE A 1 220 ? 8.503 8.915 -17.646 1.00 92.81 220 PHE A N 1
ATOM 1808 C CA . PHE A 1 220 ? 7.580 8.133 -16.809 1.00 92.81 220 PHE A CA 1
ATOM 1809 C C . PHE A 1 220 ? 7.855 6.615 -16.878 1.00 92.81 220 PHE A C 1
ATOM 1811 O O . PHE A 1 220 ? 7.736 5.931 -15.869 1.00 92.81 220 PHE A O 1
ATOM 1818 N N . ILE A 1 221 ? 8.323 6.096 -18.021 1.00 92.75 221 ILE A N 1
ATOM 1819 C CA . ILE A 1 221 ? 8.743 4.688 -18.160 1.00 92.75 221 ILE A CA 1
ATOM 1820 C C . ILE A 1 221 ? 9.960 4.389 -17.277 1.00 92.75 221 ILE A C 1
ATOM 1822 O O . ILE A 1 221 ? 10.000 3.387 -16.571 1.00 92.75 221 ILE A O 1
ATOM 1826 N N . GLU A 1 222 ? 10.953 5.279 -17.262 1.00 94.25 222 GLU A N 1
ATOM 1827 C CA . GLU A 1 222 ? 12.096 5.133 -16.356 1.00 94.25 222 GLU A CA 1
ATOM 1828 C C . GLU A 1 222 ? 11.661 5.269 -14.896 1.00 94.25 222 GLU A C 1
ATOM 1830 O O . GLU A 1 222 ? 12.159 4.538 -14.047 1.00 94.25 222 GLU A O 1
ATOM 1835 N N . LYS A 1 223 ? 10.701 6.151 -14.590 1.00 95.06 223 LYS A N 1
ATOM 1836 C CA . LYS A 1 223 ? 10.144 6.278 -13.239 1.00 95.06 223 LYS A CA 1
ATOM 1837 C C . LYS A 1 223 ? 9.432 5.022 -12.762 1.00 95.06 223 LYS A C 1
ATOM 1839 O O . LYS A 1 223 ? 9.596 4.693 -11.594 1.00 95.06 223 LYS A O 1
ATOM 1844 N N . GLN A 1 224 ? 8.737 4.297 -13.637 1.00 95.62 224 GLN A N 1
ATOM 1845 C CA . GLN A 1 224 ? 8.208 2.972 -13.310 1.00 95.62 224 GLN A CA 1
ATOM 1846 C C . GLN A 1 224 ? 9.343 2.034 -12.870 1.00 95.62 224 GLN A C 1
ATOM 1848 O O . GLN A 1 224 ? 9.271 1.447 -11.798 1.00 95.62 224 GLN A O 1
ATOM 1853 N N . ILE A 1 225 ? 10.429 1.940 -13.641 1.00 96.06 225 ILE A N 1
ATOM 1854 C CA . ILE A 1 225 ? 11.570 1.062 -13.325 1.00 96.06 225 ILE A CA 1
ATOM 1855 C C . ILE A 1 225 ? 12.244 1.467 -12.006 1.00 96.06 225 ILE A C 1
ATOM 1857 O O . ILE A 1 225 ? 12.519 0.610 -11.167 1.00 96.06 225 ILE A O 1
ATOM 1861 N N . GLN A 1 226 ? 12.464 2.768 -11.791 1.00 95.69 226 GLN A N 1
ATOM 1862 C CA . GLN A 1 226 ? 13.037 3.296 -10.547 1.00 95.69 226 GLN A CA 1
ATOM 1863 C C . GLN A 1 226 ? 12.147 2.990 -9.335 1.00 95.69 226 GLN A C 1
ATOM 1865 O O . GLN A 1 226 ? 12.655 2.550 -8.308 1.00 95.69 226 GLN A O 1
ATOM 1870 N N . ALA A 1 227 ? 10.830 3.177 -9.463 1.00 96.56 227 ALA A N 1
ATOM 1871 C CA . ALA A 1 227 ? 9.858 2.882 -8.415 1.00 96.56 227 ALA A CA 1
ATOM 1872 C C . ALA A 1 227 ? 9.847 1.391 -8.057 1.00 96.56 227 ALA A C 1
ATOM 1874 O O . ALA A 1 227 ? 9.974 1.035 -6.889 1.00 96.56 227 ALA A O 1
ATOM 1875 N N . LYS A 1 228 ? 9.770 0.503 -9.056 1.00 97.38 228 LYS A N 1
ATOM 1876 C CA . LYS A 1 228 ? 9.767 -0.951 -8.823 1.00 97.38 228 LYS A CA 1
ATOM 1877 C C . LYS A 1 228 ? 11.088 -1.449 -8.249 1.00 97.38 228 LYS A C 1
ATOM 1879 O O . LYS A 1 228 ? 11.071 -2.282 -7.352 1.00 97.38 228 LYS A O 1
ATOM 1884 N N . SER A 1 229 ? 12.214 -0.905 -8.709 1.00 97.19 229 SER A N 1
ATOM 1885 C CA . SER A 1 229 ? 13.519 -1.172 -8.103 1.00 97.19 229 SER A CA 1
ATOM 1886 C C . SER A 1 229 ? 13.544 -0.704 -6.644 1.00 97.19 229 SER A C 1
ATOM 1888 O O . SER A 1 229 ? 13.909 -1.484 -5.777 1.00 97.19 229 SER A O 1
ATOM 1890 N N . TYR A 1 230 ? 13.037 0.499 -6.341 1.00 97.19 230 TYR A N 1
ATOM 1891 C CA . TYR A 1 230 ? 12.927 0.984 -4.963 1.00 97.19 230 TYR A CA 1
ATOM 1892 C C . TYR A 1 230 ? 12.092 0.064 -4.073 1.00 97.19 230 TYR A C 1
ATOM 1894 O O . TYR A 1 230 ? 12.537 -0.287 -2.983 1.00 97.19 230 TYR A O 1
ATOM 1902 N N . MET A 1 231 ? 10.931 -0.386 -4.548 1.00 97.38 231 MET A N 1
ATOM 1903 C CA . MET A 1 231 ? 10.099 -1.318 -3.790 1.00 97.38 231 MET A CA 1
ATOM 1904 C C . MET A 1 231 ? 10.746 -2.694 -3.594 1.00 97.38 231 MET A C 1
ATOM 1906 O O . MET A 1 231 ? 10.478 -3.342 -2.589 1.00 97.38 231 MET A O 1
ATOM 1910 N N . LEU A 1 232 ? 11.597 -3.138 -4.524 1.00 97.06 232 LEU A N 1
ATOM 1911 C CA . LEU A 1 232 ? 12.339 -4.395 -4.409 1.00 97.06 232 LEU A CA 1
ATOM 1912 C C . LEU A 1 232 ? 13.491 -4.315 -3.395 1.00 97.06 232 LEU A C 1
ATOM 1914 O O . LEU A 1 232 ? 13.806 -5.317 -2.757 1.00 97.06 232 LEU A O 1
ATOM 1918 N N . SER A 1 233 ? 14.162 -3.162 -3.293 1.00 93.75 233 SER A N 1
ATOM 1919 C CA . SER A 1 233 ? 15.442 -3.066 -2.580 1.00 93.75 233 SER A CA 1
ATOM 1920 C C . SER A 1 233 ? 15.472 -2.137 -1.373 1.00 93.75 233 SER A C 1
ATOM 1922 O O . SER A 1 233 ? 16.188 -2.438 -0.422 1.00 93.75 233 SER A O 1
ATOM 1924 N N . GLY A 1 234 ? 14.786 -0.994 -1.421 1.00 93.31 234 GLY A N 1
ATOM 1925 C CA . GLY A 1 234 ? 14.948 0.086 -0.439 1.00 93.31 234 GLY A CA 1
ATOM 1926 C C . GLY A 1 234 ? 13.695 0.456 0.350 1.00 93.31 234 GLY A C 1
ATOM 1927 O O . GLY A 1 234 ? 13.805 1.167 1.349 1.00 93.31 234 GLY A O 1
ATOM 1928 N N . ALA A 1 235 ? 12.510 0.030 -0.089 1.00 95.50 235 ALA A N 1
ATOM 1929 C CA . ALA A 1 235 ? 11.269 0.334 0.607 1.00 95.50 235 ALA A CA 1
ATOM 1930 C C . ALA A 1 235 ? 11.154 -0.479 1.908 1.00 95.50 235 ALA A C 1
ATOM 1932 O O . ALA A 1 235 ? 11.328 -1.697 1.872 1.00 95.50 235 ALA A O 1
ATOM 1933 N N . PRO A 1 236 ? 10.817 0.154 3.047 1.00 94.62 236 PRO A N 1
ATOM 1934 C CA . PRO A 1 236 ? 10.546 -0.583 4.274 1.00 94.62 236 PRO A CA 1
ATOM 1935 C C . PRO A 1 236 ? 9.295 -1.458 4.117 1.00 94.62 236 PRO A C 1
ATOM 1937 O O . PRO A 1 236 ? 8.389 -1.139 3.339 1.00 94.62 236 PRO A O 1
ATOM 1940 N N . ILE A 1 237 ? 9.235 -2.551 4.876 1.00 96.31 237 ILE A N 1
ATOM 1941 C CA . ILE A 1 237 ? 8.014 -3.351 5.018 1.00 96.31 237 ILE A CA 1
ATOM 1942 C C . ILE A 1 237 ? 6.965 -2.562 5.832 1.00 96.31 237 ILE A C 1
ATOM 1944 O O . ILE A 1 237 ? 7.345 -1.700 6.632 1.00 96.31 237 ILE A O 1
ATOM 1948 N N . PRO A 1 238 ? 5.656 -2.802 5.637 1.00 97.12 238 PRO A N 1
ATOM 1949 C CA . PRO A 1 238 ? 4.617 -2.119 6.399 1.00 97.12 238 PRO A CA 1
ATOM 1950 C C . PRO A 1 238 ? 4.678 -2.476 7.889 1.00 97.12 238 PRO A C 1
ATOM 1952 O O . PRO A 1 238 ? 5.071 -3.578 8.264 1.00 97.12 238 PRO A O 1
ATOM 1955 N N . ASN A 1 239 ? 4.230 -1.550 8.737 1.00 96.56 239 ASN A N 1
ATOM 1956 C CA . ASN A 1 239 ? 4.139 -1.747 10.185 1.00 96.56 239 ASN A CA 1
ATOM 1957 C C . ASN A 1 239 ? 3.062 -2.773 10.568 1.00 96.56 239 ASN A C 1
ATOM 1959 O O . ASN A 1 239 ? 3.219 -3.470 11.567 1.00 96.56 239 ASN A O 1
ATOM 1963 N N . SER A 1 240 ? 1.975 -2.839 9.797 1.00 97.44 240 SER A N 1
ATOM 1964 C CA . SER A 1 240 ? 0.911 -3.837 9.927 1.00 97.44 240 SER A CA 1
ATOM 1965 C C . SER A 1 240 ? 0.136 -3.986 8.617 1.00 97.44 240 SER A C 1
ATOM 1967 O O . SER A 1 240 ? 0.233 -3.150 7.710 1.00 97.44 240 SER A O 1
ATOM 1969 N N . ILE A 1 241 ? -0.625 -5.071 8.499 1.00 98.38 241 ILE A N 1
ATOM 1970 C CA . ILE A 1 241 ? -1.596 -5.292 7.428 1.00 98.38 241 ILE A CA 1
ATOM 1971 C C . ILE A 1 241 ? -2.954 -5.536 8.074 1.00 98.38 241 ILE A C 1
ATOM 1973 O O . ILE A 1 241 ? -3.099 -6.437 8.897 1.00 98.38 241 ILE A O 1
ATOM 1977 N N . LEU A 1 242 ? -3.952 -4.749 7.684 1.00 98.19 242 LEU A N 1
ATOM 1978 C CA . LEU A 1 242 ? -5.310 -4.834 8.200 1.00 98.19 242 LEU A CA 1
ATOM 1979 C C . LEU A 1 242 ? -6.250 -5.353 7.113 1.00 98.19 242 LEU A C 1
ATOM 1981 O O . LEU A 1 242 ? -6.478 -4.682 6.106 1.00 98.19 242 LEU A O 1
ATOM 1985 N N . PHE A 1 243 ? -6.828 -6.529 7.333 1.00 98.31 243 PHE A N 1
ATOM 1986 C CA . PHE A 1 243 ? -7.857 -7.101 6.473 1.00 98.31 243 PHE A CA 1
ATOM 1987 C C . PHE A 1 243 ? -9.234 -6.663 6.958 1.00 98.31 243 PHE A C 1
ATOM 1989 O O . PHE A 1 243 ? -9.635 -6.959 8.089 1.00 98.31 243 PHE A O 1
ATOM 1996 N N . LEU A 1 244 ? -9.967 -5.956 6.099 1.00 97.69 244 LEU A N 1
ATOM 1997 C CA . LEU A 1 244 ? -11.350 -5.584 6.367 1.00 97.69 244 LEU A CA 1
ATOM 1998 C C . LEU A 1 244 ? -12.277 -6.776 6.134 1.00 97.69 244 LEU A C 1
ATOM 2000 O O . LEU A 1 244 ? -12.090 -7.554 5.205 1.00 97.69 244 LEU A O 1
ATOM 2004 N N . SER A 1 245 ? -13.308 -6.885 6.963 1.00 95.69 245 SER A N 1
ATOM 2005 C CA . SER A 1 245 ? -14.408 -7.826 6.777 1.00 95.69 245 SER A CA 1
ATOM 2006 C C . SER A 1 245 ? -15.747 -7.134 7.005 1.00 95.69 245 SER A C 1
ATOM 2008 O O . SER A 1 245 ? -15.829 -6.063 7.619 1.00 95.69 245 SER A O 1
ATOM 2010 N N . GLU A 1 246 ? -16.818 -7.795 6.586 1.00 90.44 246 GLU A N 1
ATOM 2011 C CA . GLU A 1 246 ? -18.194 -7.360 6.813 1.00 90.44 246 GLU A CA 1
ATOM 2012 C C . GLU A 1 246 ? -18.488 -6.942 8.265 1.00 90.44 246 GLU A C 1
ATOM 2014 O O . GLU A 1 246 ? -19.216 -5.973 8.475 1.00 90.44 246 GLU A O 1
ATOM 2019 N N . ASN A 1 247 ? -17.888 -7.596 9.269 1.00 89.69 247 ASN A N 1
ATOM 2020 C CA . ASN A 1 247 ? -18.242 -7.426 10.688 1.00 89.69 247 ASN A CA 1
ATOM 2021 C C . ASN A 1 247 ? -17.109 -6.907 11.595 1.00 89.69 247 ASN A C 1
ATOM 2023 O O . ASN A 1 247 ? -17.302 -6.815 12.809 1.00 89.69 247 ASN A O 1
ATOM 2027 N N . GLY A 1 248 ? -15.958 -6.538 11.031 1.00 94.12 248 GLY A N 1
ATOM 2028 C CA . GLY A 1 248 ? -14.801 -6.035 11.780 1.00 94.12 248 GLY A CA 1
ATOM 2029 C C . GLY A 1 248 ? -13.501 -6.242 11.007 1.00 94.12 248 GLY A C 1
ATOM 2030 O O . GLY A 1 248 ? -13.520 -6.205 9.775 1.00 94.12 248 GLY A O 1
ATOM 2031 N N . THR A 1 249 ? -12.384 -6.470 11.694 1.00 96.62 249 THR A N 1
ATOM 2032 C CA . THR A 1 249 ? -11.057 -6.536 11.056 1.00 96.62 249 THR A CA 1
ATOM 2033 C C . THR A 1 249 ? -10.156 -7.651 11.582 1.00 96.62 249 THR A C 1
ATOM 2035 O O . THR A 1 249 ? -10.374 -8.177 12.671 1.00 96.62 249 THR A O 1
ATOM 2038 N N . TYR A 1 250 ? -9.112 -7.968 10.816 1.00 97.81 250 TYR A N 1
ATOM 2039 C CA . TYR A 1 250 ? -8.012 -8.847 11.221 1.00 97.81 250 TYR A CA 1
ATOM 2040 C C . TYR A 1 250 ? -6.698 -8.118 10.961 1.00 97.81 250 TYR A C 1
ATOM 2042 O O . TYR A 1 250 ? -6.386 -7.814 9.809 1.00 97.81 250 TYR A O 1
ATOM 2050 N N . GLU A 1 251 ? -5.960 -7.795 12.017 1.00 97.06 251 GLU A N 1
ATOM 2051 C CA . GLU A 1 251 ? -4.655 -7.144 11.911 1.00 97.06 251 GLU A CA 1
ATOM 2052 C C . GLU A 1 251 ? -3.536 -8.175 12.056 1.00 97.06 251 GLU A C 1
ATOM 2054 O O . GLU A 1 251 ? -3.607 -9.071 12.895 1.00 97.06 251 GLU A O 1
ATOM 2059 N N . VAL A 1 252 ? -2.509 -8.054 11.218 1.00 97.56 252 VAL A N 1
ATOM 2060 C CA . VAL A 1 252 ? -1.308 -8.891 11.267 1.00 97.56 252 VAL A CA 1
ATOM 2061 C C . VAL A 1 252 ? -0.056 -8.031 11.132 1.00 97.56 252 VAL A C 1
ATOM 2063 O O . VAL A 1 252 ? -0.074 -6.969 10.507 1.00 97.56 252 VAL A O 1
ATOM 2066 N N . PHE A 1 253 ? 1.053 -8.503 11.690 1.00 97.25 253 PHE A N 1
ATOM 2067 C CA . PHE A 1 253 ? 2.287 -7.743 11.848 1.00 97.25 253 PHE A CA 1
ATOM 2068 C C . PHE A 1 253 ? 3.442 -8.397 11.078 1.00 97.25 253 PHE A C 1
ATOM 2070 O O . PHE A 1 253 ? 3.908 -9.479 11.445 1.00 97.25 253 PHE A O 1
ATOM 2077 N N . PRO A 1 254 ? 3.932 -7.760 10.004 1.00 97.12 254 PRO A N 1
ATOM 2078 C CA . PRO A 1 254 ? 5.164 -8.164 9.342 1.00 97.12 254 PRO A CA 1
ATOM 2079 C C . PRO A 1 254 ? 6.369 -8.128 10.290 1.00 97.12 254 PRO A C 1
ATOM 2081 O O . PRO A 1 254 ? 6.654 -7.093 10.892 1.00 97.12 254 PRO A O 1
ATOM 2084 N N . THR A 1 255 ? 7.099 -9.238 10.409 1.00 94.25 255 THR A N 1
ATOM 2085 C CA . THR A 1 255 ? 8.286 -9.335 11.288 1.00 94.25 255 THR A CA 1
ATOM 2086 C C . THR A 1 255 ? 9.584 -9.630 10.549 1.00 94.25 255 THR A C 1
ATOM 2088 O O . THR A 1 255 ? 10.662 -9.323 11.058 1.00 94.25 255 THR A O 1
ATOM 2091 N N . GLU A 1 256 ? 9.500 -10.189 9.344 1.00 94.56 256 GLU A N 1
ATOM 2092 C CA . GLU A 1 256 ? 10.655 -10.549 8.526 1.00 94.56 256 GLU A CA 1
ATOM 2093 C C . GLU A 1 256 ? 10.497 -10.003 7.109 1.00 94.56 256 GLU A C 1
ATOM 2095 O O . GLU A 1 256 ? 9.433 -10.149 6.511 1.00 94.56 256 GLU A O 1
ATOM 2100 N N . ASP A 1 257 ? 11.566 -9.428 6.555 1.00 95.50 257 ASP A N 1
ATOM 2101 C CA . ASP A 1 257 ? 11.633 -9.053 5.140 1.00 95.50 257 ASP A CA 1
ATOM 2102 C C . ASP A 1 257 ? 12.095 -10.261 4.307 1.00 95.50 257 ASP A C 1
ATOM 2104 O O . ASP A 1 257 ? 13.283 -10.440 4.036 1.00 95.50 257 ASP A O 1
ATOM 2108 N N . LYS A 1 258 ? 11.158 -11.166 4.017 1.00 96.12 258 LYS A N 1
ATOM 2109 C CA . LYS A 1 258 ? 11.361 -12.410 3.263 1.00 96.12 258 LYS A CA 1
ATOM 2110 C C . LYS A 1 258 ? 10.137 -12.714 2.420 1.00 96.12 258 LYS A C 1
ATOM 2112 O O . LYS A 1 258 ? 9.005 -12.531 2.864 1.00 96.12 258 LYS A O 1
ATOM 2117 N N . THR A 1 259 ? 10.362 -13.257 1.227 1.00 96.31 259 THR A N 1
ATOM 2118 C CA . THR A 1 259 ? 9.256 -13.710 0.376 1.00 96.31 259 THR A CA 1
ATOM 2119 C C . THR A 1 259 ? 8.551 -14.938 0.963 1.00 96.31 259 THR A C 1
ATOM 2121 O O . THR A 1 259 ? 9.113 -15.659 1.797 1.00 96.31 259 THR A O 1
ATOM 2124 N N . MET A 1 260 ? 7.349 -15.257 0.479 1.00 96.06 260 MET A N 1
ATOM 2125 C CA . MET A 1 260 ? 6.643 -16.499 0.823 1.00 96.06 260 MET A CA 1
ATOM 2126 C C . MET A 1 260 ? 7.441 -17.762 0.462 1.00 96.06 260 MET A C 1
ATOM 2128 O O . MET A 1 260 ? 7.258 -18.805 1.083 1.00 96.06 260 MET A O 1
ATOM 2132 N N . MET A 1 261 ? 8.351 -17.662 -0.514 1.00 95.25 261 MET A N 1
ATOM 2133 C CA . MET A 1 261 ? 9.252 -18.752 -0.898 1.00 95.25 261 MET A CA 1
ATOM 2134 C C . MET A 1 261 ? 10.381 -18.898 0.127 1.00 95.25 261 MET A C 1
ATOM 2136 O O . MET A 1 261 ? 10.585 -19.966 0.692 1.00 95.25 261 MET A O 1
ATOM 2140 N N . GLN A 1 262 ? 11.079 -17.800 0.434 1.00 94.94 262 GLN A N 1
ATOM 2141 C CA . GLN A 1 262 ? 12.228 -17.796 1.350 1.00 94.94 262 GLN A CA 1
ATOM 2142 C C . GLN A 1 262 ? 11.848 -18.095 2.806 1.00 94.94 262 GLN A C 1
ATOM 2144 O O . GLN A 1 262 ? 12.651 -18.642 3.560 1.00 94.94 262 GLN A O 1
ATOM 2149 N N . SER A 1 263 ? 10.642 -17.708 3.216 1.00 96.00 263 SER A N 1
ATOM 2150 C CA . SER A 1 263 ? 10.126 -17.951 4.566 1.00 96.00 263 SER A CA 1
ATOM 2151 C C . SER A 1 263 ? 9.615 -19.380 4.782 1.00 96.00 263 SER A C 1
ATOM 2153 O O . SER A 1 263 ? 9.368 -19.761 5.922 1.00 96.00 263 SER A O 1
ATOM 2155 N N . GLY A 1 264 ? 9.449 -20.173 3.715 1.00 95.56 264 GLY A N 1
ATOM 2156 C CA . GLY A 1 264 ? 8.817 -21.495 3.778 1.00 95.56 264 GLY A CA 1
ATOM 2157 C C . GLY A 1 264 ? 7.286 -21.454 3.868 1.00 95.56 264 GLY A C 1
ATOM 2158 O O . GLY A 1 264 ? 6.656 -22.506 3.955 1.00 95.56 264 GLY A O 1
ATOM 2159 N N . LEU A 1 265 ? 6.674 -20.268 3.800 1.00 96.75 265 LEU A N 1
ATOM 2160 C CA . LEU A 1 265 ? 5.220 -20.087 3.842 1.00 96.75 265 LEU A CA 1
ATOM 2161 C C . LEU A 1 265 ? 4.523 -20.771 2.648 1.00 96.75 265 LEU A C 1
ATOM 2163 O O . LEU A 1 265 ? 3.449 -21.350 2.799 1.00 96.75 265 LEU A O 1
ATOM 2167 N N . PHE A 1 266 ? 5.159 -20.789 1.471 1.00 96.50 266 PHE A N 1
ATOM 2168 C CA . PHE A 1 266 ? 4.646 -21.526 0.312 1.00 96.50 266 PHE A CA 1
ATOM 2169 C C . PHE A 1 266 ? 4.771 -23.054 0.464 1.00 96.50 266 PHE A C 1
ATOM 2171 O O . PHE A 1 266 ? 3.870 -23.786 0.053 1.00 96.50 266 PHE A O 1
ATOM 2178 N N . GLU A 1 267 ? 5.836 -23.550 1.104 1.00 95.38 267 GLU A N 1
ATOM 2179 C CA . GLU A 1 267 ? 5.973 -24.979 1.430 1.00 95.38 267 GLU A CA 1
ATOM 2180 C C . GLU A 1 267 ? 4.913 -25.434 2.429 1.00 95.38 267 GLU A C 1
ATOM 2182 O O . GLU A 1 267 ? 4.303 -26.488 2.254 1.00 95.38 267 GLU A O 1
ATOM 2187 N N . GLU A 1 268 ? 4.663 -24.634 3.467 1.00 95.75 268 GLU A N 1
ATOM 2188 C CA . GLU A 1 268 ? 3.580 -24.876 4.419 1.00 95.75 268 GLU A CA 1
ATOM 2189 C C . GLU A 1 268 ? 2.238 -25.007 3.692 1.00 95.75 268 GLU A C 1
ATOM 2191 O O . GLU A 1 268 ? 1.524 -25.991 3.881 1.00 95.75 268 GLU A O 1
ATOM 2196 N N . PHE A 1 269 ? 1.939 -24.066 2.795 1.00 95.75 269 PHE A N 1
ATOM 2197 C CA . PHE A 1 269 ? 0.720 -24.087 1.997 1.00 95.75 269 PHE A CA 1
ATOM 2198 C C . PHE A 1 269 ? 0.605 -25.339 1.112 1.00 95.75 269 PHE A C 1
ATOM 2200 O O . PHE A 1 269 ? -0.449 -25.979 1.099 1.00 95.75 269 PHE A O 1
ATOM 2207 N N . LYS A 1 270 ? 1.678 -25.737 0.412 1.00 93.25 270 LYS A N 1
ATOM 2208 C CA . LYS A 1 270 ? 1.698 -26.979 -0.382 1.00 93.25 270 LYS A CA 1
ATOM 2209 C C . LYS A 1 270 ? 1.424 -28.213 0.481 1.00 93.25 270 LYS A C 1
ATOM 2211 O O . LYS A 1 270 ? 0.632 -29.068 0.082 1.00 93.25 270 LYS A O 1
ATOM 2216 N N . ASN A 1 271 ? 2.041 -28.290 1.661 1.00 92.31 271 ASN A N 1
ATOM 2217 C CA . ASN A 1 271 ? 1.851 -29.399 2.597 1.00 92.31 271 ASN A CA 1
ATOM 2218 C C . ASN A 1 271 ? 0.403 -29.483 3.098 1.00 92.31 271 ASN A C 1
ATOM 2220 O O . ASN A 1 271 ? -0.168 -30.574 3.113 1.00 92.31 271 ASN A O 1
ATOM 2224 N N . ASP A 1 272 ? -0.206 -28.345 3.438 1.00 92.06 272 ASP A N 1
ATOM 2225 C CA . ASP A 1 272 ? -1.606 -28.275 3.877 1.00 92.06 272 ASP A CA 1
ATOM 2226 C C . ASP A 1 272 ? -2.586 -28.745 2.783 1.00 92.06 272 ASP A C 1
ATOM 2228 O O . ASP A 1 272 ? -3.644 -29.293 3.087 1.00 92.06 272 ASP A O 1
ATOM 2232 N N . HIS A 1 273 ? -2.206 -28.602 1.509 1.00 89.06 273 HIS A N 1
ATOM 2233 C CA . HIS A 1 273 ? -2.987 -29.039 0.346 1.00 89.06 273 HIS A CA 1
ATOM 2234 C C . HIS A 1 273 ? -2.583 -30.428 -0.180 1.00 89.06 273 HIS A C 1
ATOM 2236 O O . HIS A 1 273 ? -3.032 -30.845 -1.248 1.00 89.06 273 HIS A O 1
ATOM 2242 N N . GLY A 1 274 ? -1.738 -31.168 0.549 1.00 84.94 274 GLY A N 1
ATOM 2243 C CA . GLY A 1 274 ? -1.327 -32.527 0.181 1.00 84.94 274 GLY A CA 1
ATOM 2244 C C . GLY A 1 274 ? -0.442 -32.613 -1.070 1.00 84.94 274 GLY A C 1
ATOM 2245 O O . GLY A 1 274 ? -0.326 -33.685 -1.670 1.00 84.94 274 GLY A O 1
ATOM 2246 N N . ILE A 1 275 ? 0.195 -31.512 -1.475 1.00 80.62 275 ILE A N 1
ATOM 2247 C CA . ILE A 1 275 ? 1.087 -31.466 -2.637 1.00 80.62 275 ILE A CA 1
ATOM 2248 C C . ILE A 1 275 ? 2.461 -31.986 -2.212 1.00 80.62 275 ILE A C 1
ATOM 2250 O O . ILE A 1 275 ? 3.262 -31.272 -1.615 1.00 80.62 275 ILE A O 1
ATOM 2254 N N . SER A 1 276 ? 2.740 -33.255 -2.516 1.00 63.72 276 SER A N 1
ATOM 2255 C CA . SER A 1 276 ? 4.057 -33.853 -2.266 1.00 63.72 276 SER A CA 1
ATOM 2256 C C . SER A 1 276 ? 5.026 -33.603 -3.426 1.00 63.72 276 SER A C 1
ATOM 2258 O O . SER A 1 276 ? 4.656 -33.713 -4.600 1.00 63.72 276 SER A O 1
ATOM 2260 N N . THR A 1 277 ? 6.300 -33.373 -3.096 1.00 56.66 277 THR A N 1
ATOM 2261 C CA . THR A 1 277 ? 7.430 -33.217 -4.038 1.00 56.66 277 THR A CA 1
ATOM 2262 C C . THR A 1 277 ? 7.648 -34.416 -4.975 1.00 56.66 277 THR A C 1
ATOM 2264 O O . THR A 1 277 ? 8.388 -34.313 -5.948 1.00 56.66 277 THR A O 1
ATOM 2267 N N . LEU A 1 278 ? 6.998 -35.556 -4.712 1.00 51.81 278 LEU A N 1
ATOM 2268 C CA . LEU A 1 278 ? 7.145 -36.823 -5.440 1.00 51.81 278 LEU A CA 1
ATOM 2269 C C . LEU A 1 278 ? 6.081 -37.062 -6.526 1.00 51.81 278 LEU A C 1
ATOM 2271 O O . LEU A 1 278 ? 6.138 -38.074 -7.222 1.00 51.81 278 LEU A O 1
ATOM 2275 N N . SER A 1 279 ? 5.111 -36.163 -6.691 1.00 52.38 279 SER A N 1
ATOM 2276 C CA . SER A 1 279 ? 3.987 -36.341 -7.622 1.00 52.38 279 SER A CA 1
ATOM 2277 C C . SER A 1 279 ? 4.253 -35.749 -9.017 1.00 52.38 279 SER A C 1
ATOM 2279 O O . SER A 1 279 ? 3.445 -35.016 -9.569 1.00 52.38 279 SER A O 1
ATOM 2281 N N . SER A 1 280 ? 5.390 -36.086 -9.626 1.00 47.47 280 SER A N 1
ATOM 2282 C CA . SER A 1 280 ? 5.848 -35.572 -10.931 1.00 47.47 280 SER A CA 1
ATOM 2283 C C . SER A 1 280 ? 5.259 -36.286 -12.165 1.00 47.47 280 SER A C 1
ATOM 2285 O O . SER A 1 280 ? 5.869 -36.286 -13.232 1.00 47.47 280 SER A O 1
ATOM 2287 N N . LEU A 1 281 ? 4.079 -36.910 -12.056 1.00 47.97 281 LEU A N 1
ATOM 2288 C CA . LEU A 1 281 ? 3.511 -37.753 -13.127 1.00 47.97 281 LEU A CA 1
ATOM 2289 C C . LEU A 1 281 ? 2.055 -37.438 -13.524 1.00 47.97 281 LEU A C 1
ATOM 2291 O O . LEU A 1 281 ? 1.458 -38.197 -14.286 1.00 47.97 281 LEU A O 1
ATOM 2295 N N . GLY A 1 282 ? 1.486 -36.313 -13.087 1.00 52.03 282 GLY A N 1
ATOM 2296 C CA . GLY A 1 282 ? 0.170 -35.850 -13.540 1.00 52.03 282 GLY A CA 1
ATOM 2297 C C . GLY A 1 282 ? 0.072 -34.327 -13.542 1.00 52.03 282 GLY A C 1
ATOM 2298 O O . GLY A 1 282 ? 0.785 -33.676 -12.786 1.00 52.03 282 GLY A O 1
ATOM 2299 N N . ASN A 1 283 ? -0.795 -33.763 -14.394 1.00 57.88 283 ASN A N 1
ATOM 2300 C CA . ASN A 1 283 ? -1.157 -32.340 -14.373 1.00 57.88 283 ASN A CA 1
ATOM 2301 C C . ASN A 1 283 ? -1.788 -31.995 -13.011 1.00 57.88 283 ASN A C 1
ATOM 2303 O O . ASN A 1 283 ? -3.009 -32.038 -12.861 1.00 57.88 283 ASN A O 1
ATOM 2307 N N . ASN A 1 284 ? -0.961 -31.667 -12.020 1.00 71.81 284 ASN A N 1
ATOM 2308 C CA . ASN A 1 284 ? -1.376 -31.298 -10.668 1.00 71.81 284 ASN A CA 1
ATOM 2309 C C . ASN A 1 284 ? -1.694 -29.806 -10.611 1.00 71.81 284 ASN A C 1
ATOM 2311 O O . ASN A 1 284 ? -1.097 -29.044 -9.853 1.00 71.81 284 ASN A O 1
ATOM 2315 N N . LEU A 1 285 ? -2.629 -29.386 -11.458 1.00 86.31 285 LEU A N 1
ATOM 2316 C CA . LEU A 1 285 ? -3.133 -28.027 -11.419 1.00 86.31 285 LEU A CA 1
ATOM 2317 C C . LEU A 1 285 ? -3.866 -27.809 -10.092 1.00 86.31 285 LEU A C 1
ATOM 2319 O O . LEU A 1 285 ? -4.905 -28.420 -9.841 1.00 86.31 285 LEU A O 1
ATOM 2323 N N . LEU A 1 286 ? -3.329 -26.926 -9.255 1.00 90.88 286 LEU A N 1
ATOM 2324 C CA . LEU A 1 286 ? -3.979 -26.470 -8.037 1.00 90.88 286 LEU A CA 1
ATOM 2325 C C . LEU A 1 286 ? -4.880 -25.288 -8.383 1.00 90.88 286 LEU A C 1
ATOM 2327 O O . LEU A 1 286 ? -4.427 -24.306 -8.972 1.00 90.88 286 LEU A O 1
ATOM 2331 N N . VAL A 1 287 ? -6.154 -25.379 -8.008 1.00 93.44 287 VAL A N 1
ATOM 2332 C CA . VAL A 1 287 ? -7.085 -24.249 -8.058 1.00 93.44 287 VAL A CA 1
ATOM 2333 C C . VAL A 1 287 ? -7.063 -23.568 -6.700 1.00 93.44 287 VAL A C 1
ATOM 2335 O O . VAL A 1 287 ? -7.348 -24.208 -5.693 1.00 93.44 287 VAL A O 1
ATOM 2338 N N . VAL A 1 288 ? -6.732 -22.280 -6.678 1.00 95.44 288 VAL A N 1
ATOM 2339 C CA . VAL A 1 288 ? -6.758 -21.470 -5.457 1.00 95.44 288 VAL A CA 1
ATOM 2340 C C . VAL A 1 288 ? -7.865 -20.433 -5.517 1.00 95.44 288 VAL A C 1
ATOM 2342 O O . VAL A 1 288 ? -8.121 -19.829 -6.568 1.00 95.44 288 VAL A O 1
ATOM 2345 N N . ASN A 1 289 ? -8.509 -20.224 -4.371 1.00 96.00 289 ASN A N 1
ATOM 2346 C CA . ASN A 1 289 ? -9.582 -19.263 -4.205 1.00 96.00 289 ASN A CA 1
ATOM 2347 C C . ASN A 1 289 ? -9.375 -18.436 -2.919 1.00 96.00 289 ASN A C 1
ATOM 2349 O O . ASN A 1 289 ? -9.711 -18.898 -1.828 1.00 96.00 289 ASN A O 1
ATOM 2353 N N . PRO A 1 290 ? -8.891 -17.187 -3.026 1.00 96.88 290 PRO A N 1
ATOM 2354 C CA . PRO A 1 290 ? -8.663 -16.336 -1.859 1.00 96.88 290 PRO A CA 1
ATOM 2355 C C . PRO A 1 290 ? -9.956 -15.946 -1.129 1.00 96.88 290 PRO A C 1
ATOM 2357 O O . PRO A 1 290 ? -9.899 -15.602 0.047 1.00 96.88 290 PRO A O 1
ATOM 2360 N N . ILE A 1 291 ? -11.116 -15.987 -1.798 1.00 96.31 291 ILE A N 1
ATOM 2361 C CA . ILE A 1 291 ? -12.409 -15.703 -1.159 1.00 96.31 291 ILE A CA 1
ATOM 2362 C C . ILE A 1 291 ? -12.788 -16.855 -0.233 1.00 96.31 291 ILE A C 1
ATOM 2364 O O . ILE A 1 291 ? -13.152 -16.604 0.907 1.00 96.31 291 ILE A O 1
ATOM 2368 N N . GLU A 1 292 ? -12.647 -18.103 -0.691 1.00 95.81 292 GLU A N 1
ATOM 2369 C CA . GLU A 1 292 ? -12.918 -19.289 0.137 1.00 95.81 292 GLU A CA 1
ATOM 2370 C C . GLU A 1 292 ? -11.986 -19.344 1.353 1.00 95.81 292 GLU A C 1
ATOM 2372 O O . GLU A 1 292 ? -12.444 -19.610 2.464 1.00 95.81 292 GLU A O 1
ATOM 2377 N N . GLU A 1 293 ? -10.700 -19.019 1.183 1.00 96.69 293 GLU A N 1
ATOM 2378 C CA . GLU A 1 293 ? -9.766 -18.929 2.314 1.00 96.69 293 GLU A CA 1
ATOM 2379 C C . GLU A 1 293 ? -10.157 -17.827 3.306 1.00 96.69 293 GLU A C 1
ATOM 2381 O O . GLU A 1 293 ? -10.108 -18.026 4.523 1.00 96.69 293 GLU A O 1
ATOM 2386 N N . PHE A 1 294 ? -10.598 -16.669 2.807 1.00 97.50 294 PHE A N 1
ATOM 2387 C CA . PHE A 1 294 ? -11.060 -15.580 3.664 1.00 97.50 294 PHE A CA 1
ATOM 2388 C C . PHE A 1 294 ? -12.368 -15.921 4.387 1.00 97.50 294 PHE A C 1
ATOM 2390 O O . PHE A 1 294 ? -12.514 -15.652 5.578 1.00 97.50 294 PHE A O 1
ATOM 2397 N N . GLU A 1 295 ? -13.314 -16.564 3.707 1.00 96.44 295 GLU A N 1
ATOM 2398 C CA . GLU A 1 295 ? -14.538 -17.074 4.322 1.00 96.44 295 GLU A CA 1
ATOM 2399 C C . GLU A 1 295 ? -14.218 -18.123 5.388 1.00 96.44 295 GLU A C 1
ATOM 2401 O O . GLU A 1 295 ? -14.765 -18.052 6.486 1.00 96.44 295 GLU A O 1
ATOM 2406 N N . SER A 1 296 ? -13.258 -19.017 5.130 1.00 96.25 296 SER A N 1
ATOM 2407 C CA . SER A 1 296 ? -12.781 -19.988 6.117 1.00 96.25 296 SER A CA 1
ATOM 2408 C C . SER A 1 296 ? -12.167 -19.320 7.351 1.00 96.25 296 SER A C 1
ATOM 2410 O O . SER A 1 296 ? -12.407 -19.769 8.476 1.00 96.25 296 SER A O 1
ATOM 2412 N N . LEU A 1 297 ? -11.394 -18.242 7.172 1.00 97.06 297 LEU A N 1
ATOM 2413 C CA . LEU A 1 297 ? -10.885 -17.433 8.280 1.00 97.06 297 LEU A CA 1
ATOM 2414 C C . LEU A 1 297 ? -12.046 -16.823 9.075 1.00 97.06 297 LEU A C 1
ATOM 2416 O O . LEU A 1 297 ? -12.158 -17.071 10.273 1.00 97.06 297 LEU A O 1
ATOM 2420 N N . THR A 1 298 ? -12.930 -16.080 8.406 1.00 96.75 298 THR A N 1
ATOM 2421 C CA . THR A 1 298 ? -14.015 -15.325 9.060 1.00 96.75 298 THR A CA 1
ATOM 2422 C C . THR A 1 298 ? -15.111 -16.197 9.674 1.00 96.75 298 THR A C 1
ATOM 2424 O O . THR A 1 298 ? -15.789 -15.759 10.601 1.00 96.75 298 THR A O 1
ATOM 2427 N N . SER A 1 299 ? -15.287 -17.436 9.204 1.00 96.25 299 SER A N 1
ATOM 2428 C CA . SER A 1 299 ? -16.199 -18.405 9.819 1.00 96.25 299 SER A CA 1
ATOM 2429 C C . SER A 1 299 ? -15.621 -19.054 11.076 1.00 96.25 299 SER A C 1
ATOM 2431 O O . SER A 1 299 ? -16.370 -19.619 11.870 1.00 96.25 299 SER A O 1
ATOM 2433 N N . THR A 1 300 ? -14.294 -19.035 11.226 1.00 95.94 300 THR A N 1
ATOM 2434 C CA . THR A 1 300 ? -13.587 -19.756 12.292 1.00 95.94 300 THR A CA 1
ATOM 2435 C C . THR A 1 300 ? -13.099 -18.827 13.394 1.00 95.94 300 THR A C 1
ATOM 2437 O O . THR A 1 300 ? -13.148 -19.191 14.566 1.00 95.94 300 THR A O 1
ATOM 2440 N N . ILE A 1 301 ? -12.629 -17.641 13.017 1.00 97.50 301 ILE A N 1
ATOM 2441 C CA . ILE A 1 301 ? -12.075 -16.632 13.911 1.00 97.50 301 ILE A CA 1
ATOM 2442 C C . ILE A 1 301 ? -13.025 -15.435 13.889 1.00 97.50 301 ILE A C 1
ATOM 2444 O O . ILE A 1 301 ? -13.335 -14.945 12.803 1.00 97.50 301 ILE A O 1
ATOM 2448 N N . PRO A 1 302 ? -13.522 -14.955 15.040 1.00 96.75 302 PRO A N 1
ATOM 2449 C CA . PRO A 1 302 ? -14.336 -13.750 15.063 1.00 96.75 302 PRO A CA 1
ATOM 2450 C C . PRO A 1 302 ? -13.493 -12.527 14.653 1.00 96.75 302 PRO A C 1
ATOM 2452 O O . PRO A 1 302 ? -12.294 -12.470 14.933 1.00 96.75 302 PRO A O 1
ATOM 2455 N N . PRO A 1 303 ? -14.087 -11.516 14.002 1.00 95.69 303 PRO A N 1
ATOM 2456 C CA . PRO A 1 303 ? -13.357 -10.306 13.663 1.00 95.69 303 PRO A CA 1
ATOM 2457 C C . PRO A 1 303 ? -13.159 -9.427 14.900 1.00 95.69 303 PRO A C 1
ATOM 2459 O O . PRO A 1 303 ? -14.035 -9.347 15.766 1.00 95.69 303 PRO A O 1
ATOM 2462 N N . GLN A 1 304 ? -12.053 -8.691 14.932 1.00 94.25 304 GLN A N 1
ATOM 2463 C CA . GLN A 1 304 ? -11.820 -7.662 15.932 1.00 94.25 304 GLN A CA 1
ATOM 2464 C C . GLN A 1 304 ? -12.806 -6.517 15.703 1.00 94.25 304 GLN A C 1
ATOM 2466 O O . GLN A 1 304 ? -13.084 -6.120 14.565 1.00 94.25 304 GLN A O 1
ATOM 2471 N N . GLN A 1 305 ? -13.344 -5.986 16.794 1.00 91.38 305 GLN A N 1
ATOM 2472 C CA . GLN A 1 305 ? -14.336 -4.921 16.771 1.00 91.38 305 GLN A CA 1
ATOM 2473 C C . GLN A 1 305 ? -13.816 -3.716 17.547 1.00 91.38 305 GLN A C 1
ATOM 2475 O O . GLN A 1 305 ? -13.283 -3.862 18.648 1.00 91.38 305 GLN A O 1
ATOM 2480 N N . SER A 1 306 ? -13.990 -2.522 16.983 1.00 90.38 306 SER A N 1
ATOM 2481 C CA . SER A 1 306 ? -13.686 -1.277 17.682 1.00 90.38 306 SER A CA 1
ATOM 2482 C C . SER A 1 306 ? -14.599 -1.089 18.897 1.00 90.38 306 SER A C 1
ATOM 2484 O O . SER A 1 306 ? -15.721 -1.602 18.955 1.00 90.38 306 SER A O 1
ATOM 2486 N N . SER A 1 307 ? -14.137 -0.296 19.863 1.00 86.94 307 SER A N 1
ATOM 2487 C CA . SER A 1 307 ? -14.972 0.140 20.987 1.00 86.94 307 SER A CA 1
ATOM 2488 C C . SER A 1 307 ? -16.132 1.027 20.521 1.00 86.94 307 SER A C 1
ATOM 2490 O O . SER A 1 307 ? -17.242 0.923 21.045 1.00 86.94 307 SER A O 1
ATOM 2492 N N . LEU A 1 308 ? -15.897 1.876 19.512 1.00 90.56 308 LEU A N 1
ATOM 2493 C CA . LEU A 1 308 ? -16.913 2.734 18.911 1.00 90.56 308 LEU A CA 1
ATOM 2494 C C . LEU A 1 308 ? -17.565 2.058 17.700 1.00 90.56 308 LEU A C 1
ATOM 2496 O O . LEU A 1 308 ? -17.044 2.088 16.585 1.00 90.56 308 LEU A O 1
ATOM 2500 N N . ARG A 1 309 ? -18.748 1.486 17.928 1.00 91.00 309 ARG A N 1
ATOM 2501 C CA . ARG A 1 309 ? -19.508 0.711 16.942 1.00 91.00 309 ARG A CA 1
ATOM 2502 C C . ARG A 1 309 ? -20.594 1.535 16.273 1.00 91.00 309 ARG A C 1
ATOM 2504 O O . ARG A 1 309 ? -21.720 1.622 16.761 1.00 91.00 309 ARG A O 1
ATOM 2511 N N . PHE A 1 310 ? -20.266 2.134 15.132 1.00 89.25 310 PHE A N 1
ATOM 2512 C CA . PHE A 1 310 ? -21.210 2.970 14.388 1.00 89.25 310 PHE A CA 1
ATOM 2513 C C . PHE A 1 310 ? -22.470 2.223 13.929 1.00 89.25 310 PHE A C 1
ATOM 2515 O O . PHE A 1 310 ? -23.532 2.829 13.834 1.00 89.25 310 PHE A O 1
ATOM 2522 N N . ASP A 1 311 ? -22.393 0.913 13.706 1.00 85.62 311 ASP A N 1
ATOM 2523 C CA . ASP A 1 311 ? -23.534 0.064 13.349 1.00 85.62 311 ASP A CA 1
ATOM 2524 C C . ASP A 1 311 ? -24.542 -0.079 14.493 1.00 85.62 311 ASP A C 1
ATOM 2526 O O . ASP A 1 311 ? -25.745 -0.172 14.260 1.00 85.62 311 ASP A O 1
ATOM 2530 N N . GLN A 1 312 ? -24.059 -0.018 15.734 1.00 87.94 312 GLN A N 1
ATOM 2531 C CA . GLN A 1 312 ? -24.894 -0.018 16.935 1.00 87.94 312 GLN A CA 1
ATOM 2532 C C . GLN A 1 312 ? -25.371 1.389 17.314 1.00 87.94 312 GLN A C 1
ATOM 2534 O O . GLN A 1 312 ? -26.368 1.533 18.018 1.00 87.94 312 GLN A O 1
ATOM 2539 N N . LEU A 1 313 ? -24.665 2.428 16.857 1.00 88.12 313 LEU A N 1
ATOM 2540 C CA . LEU A 1 313 ? -25.001 3.824 17.134 1.00 88.12 313 LEU A CA 1
ATOM 2541 C C . LEU A 1 313 ? -25.967 4.417 16.120 1.00 88.12 313 LEU A C 1
ATOM 2543 O O . LEU A 1 313 ? -26.775 5.258 16.492 1.00 88.12 313 LEU A O 1
ATOM 2547 N N . PHE A 1 314 ? -25.911 4.017 14.853 1.00 88.00 314 PHE A N 1
ATOM 2548 C CA . PHE A 1 314 ? -26.782 4.543 13.808 1.00 88.00 314 PHE A CA 1
ATOM 2549 C C . PHE A 1 314 ? -28.072 3.731 13.704 1.00 88.00 314 PHE A C 1
ATOM 2551 O O . PHE A 1 314 ? -28.329 3.036 12.722 1.00 88.00 314 PHE A O 1
ATOM 2558 N N . THR A 1 315 ? -28.905 3.851 14.735 1.00 89.62 315 THR A N 1
ATOM 2559 C CA . THR A 1 315 ? -30.202 3.182 14.837 1.00 89.62 315 THR A CA 1
ATOM 2560 C C . THR A 1 315 ? -31.354 4.171 14.681 1.00 89.62 315 THR A C 1
ATOM 2562 O O . THR A 1 315 ? -31.180 5.391 14.601 1.00 89.62 315 THR A O 1
ATOM 2565 N N . LYS A 1 316 ? -32.584 3.648 14.624 1.00 88.88 316 LYS A N 1
ATOM 2566 C CA . LYS A 1 316 ? -33.781 4.494 14.555 1.00 88.88 316 LYS A CA 1
ATOM 2567 C C . LYS A 1 316 ? -33.952 5.301 15.846 1.00 88.88 316 LYS A C 1
ATOM 2569 O O . LYS A 1 316 ? -34.421 6.433 15.799 1.00 88.88 316 LYS A O 1
ATOM 2574 N N . GLU A 1 317 ? -33.567 4.717 16.974 1.00 89.06 317 GLU A N 1
ATOM 2575 C CA . GLU A 1 317 ? -33.676 5.281 18.318 1.00 89.06 317 GLU A CA 1
ATOM 2576 C C . GLU A 1 317 ? -32.755 6.494 18.498 1.00 89.06 317 GLU A C 1
ATOM 2578 O O . GLU A 1 317 ? -33.129 7.455 19.164 1.00 89.06 317 GLU A O 1
ATOM 2583 N N . THR A 1 318 ? -31.588 6.490 17.850 1.00 86.25 318 THR A N 1
ATOM 2584 C CA . THR A 1 318 ? -30.628 7.606 17.853 1.00 86.25 318 THR A CA 1
ATOM 2585 C C . THR A 1 318 ? -30.840 8.589 16.702 1.00 86.25 318 THR A C 1
ATOM 2587 O O . THR A 1 318 ? -30.023 9.482 16.497 1.00 86.25 318 THR A O 1
ATOM 2590 N N . ASN A 1 319 ? -31.910 8.426 15.915 1.00 90.12 319 ASN A N 1
ATOM 2591 C CA . ASN A 1 319 ? -32.145 9.172 14.675 1.00 90.12 319 ASN A CA 1
ATOM 2592 C C . ASN A 1 319 ? -30.990 9.068 13.655 1.00 90.12 319 ASN A C 1
ATOM 2594 O O . ASN A 1 319 ? -30.855 9.918 12.775 1.00 90.12 319 ASN A O 1
ATOM 2598 N N . PHE A 1 320 ? -30.176 8.008 13.731 1.00 87.62 320 PHE A N 1
ATOM 2599 C CA . PHE A 1 320 ? -28.948 7.861 12.945 1.00 87.62 320 PHE A CA 1
ATOM 2600 C C . PHE A 1 320 ? -27.964 9.027 13.144 1.00 87.62 320 PHE A C 1
ATOM 2602 O O . PHE A 1 320 ? -27.266 9.419 12.209 1.00 87.62 320 PHE A O 1
ATOM 2609 N N . GLU A 1 321 ? -27.926 9.603 14.346 1.00 89.75 321 GLU A N 1
ATOM 2610 C CA . GLU A 1 321 ? -27.030 10.700 14.703 1.00 89.75 321 GLU A CA 1
ATOM 2611 C C . GLU A 1 321 ? -25.940 10.220 15.663 1.00 89.75 321 GLU A C 1
ATOM 2613 O O . GLU A 1 321 ? -26.194 9.475 16.608 1.00 89.75 321 GLU A O 1
ATOM 2618 N N . TYR A 1 322 ? -24.720 10.707 15.448 1.00 90.38 322 TYR A N 1
ATOM 2619 C CA . TYR A 1 322 ? -23.613 10.569 16.385 1.00 90.38 322 TYR A CA 1
ATOM 2620 C C . TYR A 1 322 ? -23.073 11.960 16.704 1.00 90.38 322 TYR A C 1
ATOM 2622 O O . TYR A 1 322 ? -22.703 12.718 15.807 1.00 90.38 322 TYR A O 1
ATOM 2630 N N . LYS A 1 323 ? -23.058 12.310 17.992 1.00 92.12 323 LYS A N 1
ATOM 2631 C CA . LYS A 1 323 ? -22.512 13.583 18.463 1.00 92.12 323 LYS A CA 1
ATOM 2632 C C . LYS A 1 323 ? -21.032 13.395 18.748 1.00 92.12 323 LYS A C 1
ATOM 2634 O O . LYS A 1 323 ? -20.674 12.798 19.757 1.00 92.12 323 LYS A O 1
ATOM 2639 N N . VAL A 1 324 ? -20.196 13.915 17.856 1.00 93.75 324 VAL A N 1
ATOM 2640 C CA . VAL A 1 324 ? -18.745 13.924 18.053 1.00 93.75 324 VAL A CA 1
ATOM 2641 C C . VAL A 1 324 ? -18.420 14.781 19.286 1.00 93.75 324 VAL A C 1
ATOM 2643 O O . VAL A 1 324 ? -18.884 15.926 19.345 1.00 93.75 324 VAL A O 1
ATOM 2646 N N . PRO A 1 325 ? -17.664 14.261 20.269 1.00 94.31 325 PRO A N 1
ATOM 2647 C CA . PRO A 1 325 ? -17.232 15.039 21.428 1.00 94.31 325 PRO A CA 1
ATOM 2648 C C . PRO A 1 325 ? -16.453 16.291 21.013 1.00 94.31 325 PRO A C 1
ATOM 2650 O O . PRO A 1 325 ? -15.674 16.258 20.060 1.00 94.31 325 PRO A O 1
ATOM 2653 N N . PHE A 1 326 ? -16.643 17.404 21.727 1.00 95.06 326 PHE A N 1
ATOM 2654 C CA . PHE A 1 326 ? -15.941 18.656 21.414 1.00 95.06 326 PHE A CA 1
ATOM 2655 C C . PHE A 1 326 ? -14.425 18.506 21.600 1.00 95.06 326 PHE A C 1
ATOM 2657 O O . PHE A 1 326 ? -13.635 19.041 20.826 1.00 95.06 326 PHE A O 1
ATOM 2664 N N . GLU A 1 327 ? -14.025 17.704 22.581 1.00 94.62 327 GLU A N 1
ATOM 2665 C CA . GLU A 1 327 ? -12.644 17.372 22.907 1.00 94.62 327 GLU A CA 1
ATOM 2666 C C . GLU A 1 327 ? -11.927 16.676 21.740 1.00 94.62 327 GLU A C 1
ATOM 2668 O O . GLU A 1 327 ? -10.725 16.865 21.578 1.00 94.62 327 GLU A O 1
ATOM 2673 N N . SER A 1 328 ? -12.646 15.967 20.856 1.00 94.00 328 SER A N 1
ATOM 2674 C CA . SER A 1 328 ? -12.063 15.357 19.649 1.00 94.00 328 SER A CA 1
ATOM 2675 C C . SER A 1 328 ? -11.501 16.387 18.656 1.00 94.00 328 SER A C 1
ATOM 2677 O O . SER A 1 328 ? -10.728 16.035 17.761 1.00 94.00 328 SER A O 1
ATOM 2679 N N . PHE A 1 329 ? -11.874 17.662 18.808 1.00 93.00 329 PHE A N 1
ATOM 2680 C CA . PHE A 1 329 ? -11.384 18.783 18.005 1.00 93.00 329 PHE A CA 1
ATOM 2681 C C . PHE A 1 329 ? -10.260 19.577 18.688 1.00 93.00 329 PHE A C 1
ATOM 2683 O O . PHE A 1 329 ? -9.726 20.507 18.084 1.00 93.00 329 PHE A O 1
ATOM 2690 N N . ILE A 1 330 ? -9.888 19.230 19.923 1.00 92.50 330 ILE A N 1
ATOM 2691 C CA . ILE A 1 330 ? -8.826 19.903 20.674 1.00 92.50 330 ILE A CA 1
ATOM 2692 C C . ILE A 1 330 ? -7.552 19.067 20.576 1.00 92.50 330 ILE A C 1
ATOM 2694 O O . ILE A 1 330 ? -7.498 17.953 21.083 1.00 92.50 330 ILE A O 1
ATOM 2698 N N . PHE A 1 331 ? -6.508 19.622 19.958 1.00 92.25 331 PHE A N 1
ATOM 2699 C CA . PHE A 1 331 ? -5.202 18.974 19.851 1.00 92.25 331 PHE A CA 1
ATOM 2700 C C . PHE A 1 331 ? -4.157 19.735 20.658 1.00 92.25 331 PHE A C 1
ATOM 2702 O O . PHE A 1 331 ? -3.752 20.833 20.278 1.00 92.25 331 PHE A O 1
ATOM 2709 N N . ASN A 1 332 ? -3.740 19.148 21.778 1.00 93.06 332 ASN A N 1
ATOM 2710 C CA . ASN A 1 332 ? -2.646 19.649 22.600 1.00 93.06 332 ASN A CA 1
ATOM 2711 C C . ASN A 1 332 ? -1.465 18.682 22.484 1.00 93.06 332 ASN A C 1
ATOM 2713 O O . ASN A 1 332 ? -1.324 17.745 23.268 1.00 93.06 332 ASN A O 1
ATOM 2717 N N . ASP A 1 333 ? -0.637 18.898 21.467 1.00 91.69 333 ASP A N 1
ATOM 2718 C CA . ASP A 1 333 ? 0.517 18.056 21.159 1.00 91.69 333 ASP A CA 1
ATOM 2719 C C . ASP A 1 333 ? 1.536 18.021 22.304 1.00 91.69 333 ASP A C 1
ATOM 2721 O O . ASP A 1 333 ? 2.076 16.962 22.605 1.00 91.69 333 ASP A O 1
ATOM 2725 N N . THR A 1 334 ? 1.749 19.147 22.994 1.00 94.12 334 THR A N 1
ATOM 2726 C CA . THR A 1 334 ? 2.641 19.215 24.164 1.00 94.12 334 THR A CA 1
ATOM 2727 C C . THR A 1 334 ? 2.179 18.265 25.266 1.00 94.12 334 THR A C 1
ATOM 2729 O O . THR A 1 334 ? 2.979 17.515 25.820 1.00 94.12 334 THR A O 1
ATOM 2732 N N . GLN A 1 335 ? 0.879 18.267 25.569 1.00 95.19 335 GLN A N 1
ATOM 2733 C CA . GLN A 1 335 ? 0.314 17.371 26.573 1.00 95.19 335 GLN A CA 1
ATOM 2734 C C . GLN A 1 335 ? 0.429 15.903 26.145 1.00 95.19 335 GLN A C 1
ATOM 2736 O O . GLN A 1 335 ? 0.892 15.084 26.933 1.00 95.19 335 GLN A O 1
ATOM 2741 N N . ILE A 1 336 ? 0.075 15.584 24.895 1.00 95.44 336 ILE A N 1
ATOM 2742 C CA . ILE A 1 336 ? 0.156 14.214 24.364 1.00 95.44 336 ILE A CA 1
ATOM 2743 C C . ILE A 1 336 ? 1.595 13.683 24.432 1.00 95.44 336 ILE A C 1
ATOM 2745 O O . ILE A 1 336 ? 1.819 12.539 24.827 1.00 95.44 336 ILE A O 1
ATOM 2749 N N . VAL A 1 337 ? 2.583 14.506 24.064 1.00 96.31 337 VAL A N 1
ATOM 2750 C CA . VAL A 1 337 ? 4.002 14.131 24.142 1.00 96.31 337 VAL A CA 1
ATOM 2751 C C . VAL A 1 337 ? 4.406 13.848 25.585 1.00 96.31 337 VAL A C 1
ATOM 2753 O O . VAL A 1 337 ? 4.996 12.799 25.827 1.00 96.31 337 VAL A O 1
ATOM 2756 N N . ASN A 1 338 ? 4.049 14.715 26.537 1.00 96.00 338 ASN A N 1
ATOM 2757 C CA . ASN A 1 338 ? 4.379 14.514 27.951 1.00 96.00 338 ASN A CA 1
ATOM 2758 C C . ASN A 1 338 ? 3.770 13.211 28.502 1.00 96.00 338 ASN A C 1
ATOM 2760 O O . ASN A 1 338 ? 4.472 12.427 29.133 1.00 96.00 338 ASN A O 1
ATOM 2764 N N . GLU A 1 339 ? 2.496 12.932 28.206 1.00 94.75 339 GLU A N 1
ATOM 2765 C CA . GLU A 1 339 ? 1.816 11.699 28.636 1.00 94.75 339 GLU A CA 1
ATOM 2766 C C . GLU A 1 339 ? 2.497 10.438 28.071 1.00 94.75 339 GLU A C 1
ATOM 2768 O O . GLU A 1 339 ? 2.705 9.447 28.779 1.00 94.75 339 GLU A O 1
ATOM 2773 N N . LEU A 1 340 ? 2.888 10.467 26.792 1.00 95.38 340 LEU A N 1
ATOM 2774 C CA . LEU A 1 340 ? 3.627 9.370 26.166 1.00 95.38 340 LEU A CA 1
ATOM 2775 C C . LEU A 1 340 ? 5.048 9.238 26.733 1.00 95.38 340 LEU A C 1
ATOM 2777 O O . LEU A 1 340 ? 5.522 8.120 26.921 1.00 95.38 340 LEU A O 1
ATOM 2781 N N . GLU A 1 341 ? 5.737 10.339 27.034 1.00 95.19 341 GLU A N 1
ATOM 2782 C CA . GLU A 1 341 ? 7.060 10.311 27.664 1.00 95.19 341 GLU A CA 1
ATOM 2783 C C . GLU A 1 341 ? 7.023 9.712 29.071 1.00 95.19 341 GLU A C 1
ATOM 2785 O O . GLU A 1 341 ? 7.866 8.872 29.388 1.00 95.19 341 GLU A O 1
ATOM 2790 N N . GLU A 1 342 ? 6.043 10.090 29.892 1.00 93.50 342 GLU A N 1
ATOM 2791 C CA . GLU A 1 342 ? 5.841 9.529 31.232 1.00 93.50 342 GLU A CA 1
ATOM 2792 C C . GLU A 1 342 ? 5.616 8.012 31.167 1.00 93.50 342 GLU A C 1
ATOM 2794 O O . GLU A 1 342 ? 6.253 7.243 31.891 1.00 93.50 342 GLU A O 1
ATOM 2799 N N . ARG A 1 343 ? 4.784 7.552 30.226 1.00 93.00 343 ARG A N 1
ATOM 2800 C CA . ARG A 1 343 ? 4.567 6.119 29.970 1.00 93.00 343 ARG A CA 1
ATOM 2801 C C . ARG A 1 343 ? 5.798 5.413 29.395 1.00 93.00 343 ARG A C 1
ATOM 2803 O O . ARG A 1 343 ? 5.988 4.219 29.628 1.00 93.00 343 ARG A O 1
ATOM 2810 N N . ASN A 1 344 ? 6.643 6.121 28.649 1.00 91.88 344 ASN A N 1
ATOM 2811 C CA . ASN A 1 344 ? 7.886 5.569 28.118 1.00 91.88 344 ASN A CA 1
ATOM 2812 C C . ASN A 1 344 ? 8.928 5.345 29.224 1.00 91.88 344 ASN A C 1
ATOM 2814 O O . ASN A 1 344 ? 9.695 4.391 29.149 1.00 91.88 344 ASN A O 1
ATOM 2818 N N . GLN A 1 345 ? 8.943 6.186 30.266 1.00 89.12 345 GLN A N 1
ATOM 2819 C CA . GLN A 1 345 ? 9.835 6.017 31.423 1.00 89.12 345 GLN A CA 1
ATOM 2820 C C . GLN A 1 345 ? 9.529 4.743 32.222 1.00 89.12 345 GLN A C 1
ATOM 2822 O O . GLN A 1 345 ? 10.438 4.155 32.802 1.00 89.12 345 GLN A O 1
ATOM 2827 N N . SER A 1 346 ? 8.273 4.293 32.224 1.00 86.56 346 SER A N 1
ATOM 2828 C CA . SER A 1 346 ? 7.854 3.023 32.827 1.00 86.56 346 SER A CA 1
ATOM 2829 C C . SER A 1 346 ? 7.965 1.815 31.881 1.00 86.56 346 SER A C 1
ATOM 2831 O O . SER A 1 346 ? 7.489 0.739 32.233 1.00 86.56 346 SER A O 1
ATOM 2833 N N . ASP A 1 347 ? 8.564 1.990 30.691 1.00 81.88 347 ASP A N 1
ATOM 2834 C CA . ASP A 1 347 ? 8.654 1.013 29.586 1.00 81.88 347 ASP A CA 1
ATOM 2835 C C . ASP A 1 347 ? 7.310 0.347 29.234 1.00 81.88 347 ASP A C 1
ATOM 2837 O O . ASP A 1 347 ? 7.233 -0.810 28.829 1.00 81.88 347 ASP A O 1
ATOM 2841 N N . SER A 1 348 ? 6.221 1.105 29.390 1.00 85.62 348 SER A N 1
ATOM 2842 C CA . SER A 1 348 ? 4.852 0.626 29.157 1.00 85.62 348 SER A CA 1
ATOM 2843 C C . SER A 1 348 ? 4.348 0.862 27.729 1.00 85.62 348 SER A C 1
ATOM 2845 O O . SER A 1 348 ? 3.236 0.452 27.393 1.00 85.62 348 SER A O 1
ATOM 2847 N N . LEU A 1 349 ? 5.133 1.549 26.889 1.00 90.94 349 LEU A N 1
ATOM 2848 C CA . LEU A 1 349 ? 4.731 1.878 25.523 1.00 90.94 349 LEU A CA 1
ATOM 2849 C C . LEU A 1 349 ? 4.900 0.700 24.567 1.00 90.94 349 LEU A C 1
ATOM 2851 O O . LEU A 1 349 ? 5.983 0.115 24.452 1.00 90.94 349 LEU A O 1
ATOM 2855 N N . LYS A 1 350 ? 3.857 0.457 23.774 1.00 89.44 350 LYS A N 1
ATOM 2856 C CA . LYS A 1 350 ? 3.914 -0.450 22.629 1.00 89.44 350 LYS A CA 1
ATOM 2857 C C . LYS A 1 350 ? 4.806 0.122 21.511 1.00 89.44 350 LYS A C 1
ATOM 2859 O O . LYS A 1 350 ? 4.997 1.341 21.427 1.00 89.44 350 LYS A O 1
ATOM 2864 N N . PRO A 1 351 ? 5.336 -0.718 20.600 1.00 89.38 351 PRO A N 1
ATOM 2865 C CA . PRO A 1 351 ? 6.198 -0.256 19.509 1.00 89.38 351 PRO A CA 1
ATOM 2866 C C . PRO A 1 351 ? 5.587 0.857 18.641 1.00 89.38 351 PRO A C 1
ATOM 2868 O O . PRO A 1 351 ? 6.291 1.798 18.274 1.00 89.38 351 PRO A O 1
ATOM 2871 N N . PHE A 1 352 ? 4.285 0.793 18.341 1.00 90.62 352 PHE A N 1
ATOM 2872 C CA . PHE A 1 352 ? 3.603 1.827 17.552 1.00 90.62 352 PHE A CA 1
ATOM 2873 C C . PHE A 1 352 ? 3.496 3.166 18.299 1.00 90.62 352 PHE A C 1
ATOM 2875 O O . PHE A 1 352 ? 3.707 4.218 17.699 1.00 90.62 352 PHE A O 1
ATOM 2882 N N . GLU A 1 353 ? 3.297 3.148 19.620 1.00 94.44 353 GLU A N 1
ATOM 2883 C CA . GLU A 1 353 ? 3.278 4.360 20.447 1.00 94.44 353 GLU A CA 1
ATOM 2884 C C . GLU A 1 353 ? 4.665 5.005 20.513 1.00 94.44 353 GLU A C 1
ATOM 2886 O O . GLU A 1 353 ? 4.785 6.227 20.429 1.00 94.44 353 GLU A O 1
ATOM 2891 N N . LYS A 1 354 ? 5.731 4.193 20.590 1.00 94.12 354 LYS A N 1
ATOM 2892 C CA . LYS A 1 354 ? 7.120 4.680 20.528 1.00 94.12 354 LYS A CA 1
ATOM 2893 C C . LYS A 1 354 ? 7.399 5.384 19.192 1.00 94.12 354 LYS A C 1
ATOM 2895 O O . LYS A 1 354 ? 7.981 6.469 19.193 1.00 94.12 354 LYS A O 1
ATOM 2900 N N . ARG A 1 355 ? 6.947 4.817 18.063 1.00 93.25 355 ARG A N 1
ATOM 2901 C CA . ARG A 1 355 ? 7.049 5.459 16.735 1.00 93.25 355 ARG A CA 1
ATOM 2902 C C . ARG A 1 355 ? 6.242 6.756 16.663 1.00 93.25 355 ARG A C 1
ATOM 2904 O O . ARG A 1 355 ? 6.743 7.755 16.151 1.00 93.25 355 ARG A O 1
ATOM 2911 N N . HIS A 1 356 ? 5.026 6.767 17.208 1.00 95.44 356 HIS A N 1
ATOM 2912 C CA . HIS A 1 356 ? 4.184 7.965 17.246 1.00 95.44 356 HIS A CA 1
ATOM 2913 C C . HIS A 1 356 ? 4.818 9.088 18.069 1.00 95.44 356 HIS A C 1
ATOM 2915 O O . HIS A 1 356 ? 4.926 10.214 17.591 1.00 95.44 356 HIS A O 1
ATOM 2921 N N . LEU A 1 357 ? 5.339 8.771 19.258 1.00 95.69 357 LEU A N 1
ATOM 2922 C CA . LEU A 1 357 ? 6.075 9.716 20.099 1.00 95.69 357 LEU A CA 1
ATOM 2923 C C . LEU A 1 357 ? 7.283 10.310 19.360 1.00 95.69 357 LEU A C 1
ATOM 2925 O O . LEU A 1 357 ? 7.503 11.520 19.401 1.00 95.69 357 LEU A O 1
ATOM 2929 N N . GLN A 1 358 ? 8.058 9.476 18.662 1.00 94.12 358 GLN A N 1
ATOM 2930 C CA . GLN A 1 358 ? 9.177 9.940 17.838 1.00 94.12 358 GLN A CA 1
ATOM 2931 C C . GLN A 1 358 ? 8.710 10.872 16.711 1.00 94.12 358 GLN A C 1
ATOM 2933 O O . GLN A 1 358 ? 9.337 11.907 16.491 1.00 94.12 358 GLN A O 1
ATOM 2938 N N . SER A 1 359 ? 7.601 10.543 16.042 1.00 92.88 359 SER A N 1
ATOM 2939 C CA . SER A 1 359 ? 7.006 11.375 14.990 1.00 92.88 359 SER A CA 1
ATOM 2940 C C . SER A 1 359 ? 6.552 12.736 15.523 1.00 92.88 359 SER A C 1
ATOM 2942 O O . SER A 1 359 ? 6.907 13.761 14.947 1.00 92.88 359 SER A O 1
ATOM 2944 N N . LEU A 1 360 ? 5.849 12.774 16.661 1.00 93.69 360 LEU A N 1
ATOM 2945 C CA . LEU A 1 360 ? 5.401 14.019 17.295 1.00 93.69 360 LEU A CA 1
ATOM 2946 C C . LEU A 1 360 ? 6.580 14.907 17.699 1.00 93.69 360 LEU A C 1
ATOM 2948 O O . LEU A 1 360 ? 6.599 16.092 17.367 1.00 93.69 360 LEU A O 1
ATOM 2952 N N . LYS A 1 361 ? 7.598 14.326 18.344 1.00 93.88 361 LYS A N 1
ATOM 2953 C CA . LYS A 1 361 ? 8.824 15.050 18.704 1.00 93.88 361 LYS A CA 1
ATOM 2954 C C . LYS A 1 361 ? 9.526 15.601 17.476 1.00 93.88 361 LYS A C 1
ATOM 2956 O O . LYS A 1 361 ? 9.896 16.769 17.459 1.00 93.88 361 LYS A O 1
ATOM 2961 N N . TYR A 1 362 ? 9.687 14.780 16.437 1.00 92.19 362 TYR A N 1
ATOM 2962 C CA . TYR A 1 362 ? 10.260 15.234 15.177 1.00 92.19 362 TYR A CA 1
ATOM 2963 C C . TYR A 1 362 ? 9.448 16.399 14.606 1.00 92.19 362 TYR A C 1
ATOM 2965 O O . TYR A 1 362 ? 10.034 17.433 14.292 1.00 92.19 362 TYR A O 1
ATOM 2973 N N . SER A 1 363 ? 8.120 16.272 14.559 1.00 90.12 363 SER A N 1
ATOM 2974 C CA . SER A 1 363 ? 7.197 17.312 14.103 1.00 90.12 363 SER A CA 1
ATOM 2975 C C . SER A 1 363 ? 7.465 18.639 14.803 1.00 90.12 363 SER A C 1
ATOM 2977 O O . SER A 1 363 ? 7.707 19.632 14.131 1.00 90.12 363 SER A O 1
ATOM 2979 N N . GLN A 1 364 ? 7.539 18.645 16.139 1.00 90.25 364 GLN A N 1
ATOM 2980 C CA . GLN A 1 364 ? 7.797 19.839 16.957 1.00 90.25 364 GLN A CA 1
ATOM 2981 C C . GLN A 1 364 ? 9.158 20.500 16.691 1.00 90.25 364 GLN A C 1
ATOM 2983 O O . GLN A 1 364 ? 9.311 21.694 16.936 1.00 90.25 364 GLN A O 1
ATOM 2988 N N . THR A 1 365 ? 10.147 19.752 16.189 1.00 90.62 365 THR A N 1
ATOM 2989 C CA . THR A 1 365 ? 11.453 20.323 15.811 1.00 90.62 365 THR A CA 1
ATOM 2990 C C . THR A 1 365 ? 11.468 20.984 14.435 1.00 90.62 365 THR A C 1
ATOM 2992 O O . THR A 1 365 ? 12.420 21.701 14.124 1.00 90.62 365 THR A O 1
ATOM 2995 N N . GLN A 1 366 ? 10.467 20.725 13.590 1.00 88.00 366 GLN A N 1
ATOM 2996 C CA . GLN A 1 366 ? 10.443 21.257 12.234 1.00 88.00 366 GLN A CA 1
ATOM 2997 C C . GLN A 1 366 ? 9.929 22.694 12.208 1.00 88.00 366 GLN A C 1
ATOM 2999 O O . GLN A 1 366 ? 9.049 23.085 12.964 1.00 88.00 366 GLN A O 1
ATOM 3004 N N . GLU A 1 367 ? 10.473 23.490 11.293 1.00 85.06 367 GLU A N 1
ATOM 3005 C CA . GLU A 1 367 ? 9.937 24.816 11.004 1.00 85.06 367 GLU A CA 1
ATOM 3006 C C . GLU A 1 367 ? 8.789 24.707 9.999 1.00 85.06 367 GLU A C 1
ATOM 3008 O O . GLU A 1 367 ? 8.890 23.994 9.000 1.00 85.06 367 GLU A O 1
ATOM 3013 N N . MET A 1 368 ? 7.736 25.500 10.200 1.00 80.12 368 MET A N 1
ATOM 3014 C CA . MET A 1 368 ? 6.551 25.522 9.333 1.00 80.12 368 MET A CA 1
ATOM 3015 C C . MET A 1 368 ? 6.869 25.730 7.842 1.00 80.12 368 MET A C 1
ATOM 3017 O O . MET A 1 368 ? 6.206 25.164 6.981 1.00 80.12 368 MET A O 1
ATOM 3021 N N . SER A 1 369 ? 7.901 26.515 7.522 1.00 78.75 369 SER A N 1
ATOM 3022 C CA . SER A 1 369 ? 8.333 26.790 6.144 1.00 78.75 369 SER A CA 1
ATOM 3023 C C . SER A 1 369 ? 9.106 25.640 5.485 1.00 78.75 369 SER A C 1
ATOM 3025 O O . SER A 1 369 ? 9.392 25.710 4.290 1.00 78.75 369 SER A O 1
ATOM 3027 N N . LYS A 1 370 ? 9.468 24.602 6.248 1.00 80.38 370 LYS A N 1
ATOM 3028 C CA . LYS A 1 370 ? 10.296 23.466 5.814 1.00 80.38 370 LYS A CA 1
ATOM 3029 C C . LYS A 1 370 ? 9.567 22.125 5.907 1.00 80.38 370 LYS A C 1
ATOM 3031 O O . LYS A 1 370 ? 10.208 21.090 5.739 1.00 80.38 370 LYS A O 1
ATOM 3036 N N . LEU A 1 371 ? 8.260 22.130 6.170 1.00 79.25 371 LEU A N 1
ATOM 3037 C CA . LEU A 1 371 ? 7.484 20.899 6.295 1.00 79.25 371 LEU A CA 1
ATOM 3038 C C . LEU A 1 371 ? 7.484 20.142 4.957 1.00 79.25 371 LEU A C 1
ATOM 3040 O O . LEU A 1 371 ? 7.024 20.691 3.947 1.00 79.25 371 LEU A O 1
ATOM 3044 N N . PRO A 1 372 ? 8.013 18.908 4.915 1.00 74.19 372 PRO A N 1
ATOM 3045 C CA . PRO A 1 372 ? 7.975 18.102 3.707 1.00 74.19 372 PRO A CA 1
ATOM 3046 C C . PRO A 1 372 ? 6.537 17.647 3.415 1.00 74.19 372 PRO A C 1
ATOM 3048 O O . PRO A 1 372 ? 5.709 17.533 4.319 1.00 74.19 372 PRO A O 1
ATOM 3051 N N . LYS A 1 373 ? 6.241 17.349 2.144 1.00 74.44 373 LYS A N 1
ATOM 3052 C CA . LYS A 1 373 ? 5.039 16.573 1.797 1.00 74.44 373 LYS A CA 1
ATOM 3053 C C . LYS A 1 373 ? 5.132 15.167 2.421 1.00 74.44 373 LYS A C 1
ATOM 3055 O O . LYS A 1 373 ? 6.243 14.674 2.616 1.00 74.44 373 LYS A O 1
ATOM 3060 N N . SER A 1 374 ? 3.988 14.529 2.704 1.00 71.88 374 SER A N 1
ATOM 3061 C CA . SER A 1 374 ? 3.916 13.149 3.233 1.00 71.88 374 SER A CA 1
ATOM 3062 C C . SER A 1 374 ? 4.637 12.152 2.330 1.00 71.88 374 SER A C 1
ATOM 3064 O O . SER A 1 374 ? 5.366 11.292 2.814 1.00 71.88 374 SER A O 1
ATOM 3066 N N . PHE A 1 375 ? 4.484 12.305 1.015 1.00 83.12 375 PHE A N 1
ATOM 3067 C CA . PHE A 1 375 ? 5.089 11.432 0.020 1.00 83.12 375 PHE A CA 1
ATOM 3068 C C . PHE A 1 375 ? 5.808 12.215 -1.083 1.00 83.12 375 PHE A C 1
ATOM 3070 O O . PHE A 1 375 ? 5.671 13.433 -1.241 1.00 83.12 375 PHE A O 1
ATOM 3077 N N . PHE A 1 376 ? 6.583 11.481 -1.880 1.00 88.25 376 PHE A N 1
ATOM 3078 C CA . PHE A 1 376 ? 7.235 12.014 -3.068 1.00 88.25 376 PHE A CA 1
ATOM 3079 C C . PHE A 1 376 ? 6.382 11.762 -4.310 1.00 88.25 376 PHE A C 1
ATOM 3081 O O . PHE A 1 376 ? 6.132 10.615 -4.677 1.00 88.25 376 PHE A O 1
ATOM 3088 N N . GLU A 1 377 ? 5.987 12.832 -4.994 1.00 90.81 377 GLU A N 1
ATOM 3089 C CA . GLU A 1 377 ? 5.296 12.745 -6.283 1.00 90.81 377 GLU A CA 1
ATOM 3090 C C . GLU A 1 377 ? 6.199 12.180 -7.386 1.00 90.81 377 GLU A C 1
ATOM 3092 O O . GLU A 1 377 ? 7.433 12.252 -7.317 1.00 90.81 377 GLU A O 1
ATOM 3097 N N . VAL A 1 378 ? 5.597 11.656 -8.453 1.00 92.81 378 VAL A N 1
ATOM 3098 C CA . VAL A 1 378 ? 6.329 11.093 -9.592 1.00 92.81 378 VAL A CA 1
ATOM 3099 C C . VAL A 1 378 ? 6.960 12.208 -10.416 1.00 92.81 378 VAL A C 1
ATOM 3101 O O . VAL A 1 378 ? 6.371 12.799 -11.314 1.00 92.81 378 VAL A O 1
ATOM 3104 N N . ASN A 1 379 ? 8.223 12.487 -10.122 1.00 90.00 379 ASN A N 1
ATOM 3105 C CA . ASN A 1 379 ? 8.912 13.620 -10.712 1.00 90.00 379 ASN A CA 1
ATOM 3106 C C . ASN A 1 379 ? 9.428 13.321 -12.133 1.00 90.00 379 ASN A C 1
ATOM 3108 O O . ASN A 1 379 ? 10.522 12.770 -12.295 1.00 90.00 379 ASN A O 1
ATOM 3112 N N . ILE A 1 380 ? 8.664 13.680 -13.168 1.00 93.56 380 ILE A N 1
ATOM 3113 C CA . ILE A 1 380 ? 9.054 13.452 -14.568 1.00 93.56 380 ILE A CA 1
ATOM 3114 C C . ILE A 1 380 ? 9.668 14.680 -15.253 1.00 93.56 380 ILE A C 1
ATOM 3116 O O . ILE A 1 380 ? 9.541 15.826 -14.816 1.00 93.56 380 ILE A O 1
ATOM 3120 N N . ASN A 1 381 ? 10.315 14.436 -16.392 1.00 92.12 381 ASN A N 1
ATOM 3121 C CA . ASN A 1 381 ? 10.608 15.476 -17.373 1.00 92.12 381 ASN A CA 1
ATOM 3122 C C . ASN A 1 381 ? 9.294 15.923 -18.034 1.00 92.12 381 ASN A C 1
ATOM 3124 O O . ASN A 1 381 ? 8.712 15.172 -18.810 1.00 92.12 381 ASN A O 1
ATOM 3128 N N . TRP A 1 382 ? 8.827 17.133 -17.724 1.00 88.94 382 TRP A N 1
ATOM 3129 C CA . TRP A 1 382 ? 7.565 17.692 -18.218 1.00 88.94 382 TRP A CA 1
ATOM 3130 C C . TRP A 1 382 ? 7.781 19.089 -18.830 1.00 88.94 382 TRP A C 1
ATOM 3132 O O . TRP A 1 382 ? 8.551 19.866 -18.257 1.00 88.94 382 TRP A O 1
ATOM 3142 N N . PRO A 1 383 ? 7.111 19.455 -19.945 1.00 91.56 383 PRO A N 1
ATOM 3143 C CA . PRO A 1 383 ? 6.181 18.651 -20.748 1.00 91.56 383 PRO A CA 1
ATOM 3144 C C . PRO A 1 383 ? 6.879 17.525 -21.522 1.00 91.56 383 PRO A C 1
ATOM 3146 O O . PRO A 1 383 ? 8.017 17.677 -21.961 1.00 91.56 383 PRO A O 1
ATOM 3149 N N . ALA A 1 384 ? 6.180 16.406 -21.724 1.00 90.25 384 ALA A N 1
ATOM 3150 C CA . ALA A 1 384 ? 6.708 15.226 -22.412 1.00 90.25 384 ALA A CA 1
ATOM 3151 C C . ALA A 1 384 ? 5.806 14.747 -23.555 1.00 90.25 384 ALA A C 1
ATOM 3153 O O . ALA A 1 384 ? 4.623 15.083 -23.643 1.00 90.25 384 ALA A O 1
ATOM 3154 N N . LYS A 1 385 ? 6.397 13.946 -24.447 1.00 90.50 385 LYS A N 1
ATOM 3155 C CA . LYS A 1 385 ? 5.692 13.225 -25.506 1.00 90.50 385 LYS A CA 1
ATOM 3156 C C . LYS A 1 385 ? 5.887 11.727 -25.332 1.00 90.50 385 LYS A C 1
ATOM 3158 O O . LYS A 1 385 ? 6.980 11.287 -24.984 1.00 90.50 385 LYS A O 1
ATOM 3163 N N . PHE A 1 386 ? 4.860 10.958 -25.650 1.00 90.75 386 PHE A N 1
ATOM 3164 C CA . PHE A 1 386 ? 4.899 9.502 -25.676 1.00 90.75 386 PHE A CA 1
ATOM 3165 C C . PHE A 1 386 ? 4.122 9.023 -26.895 1.00 90.75 386 PHE A C 1
ATOM 3167 O O . PHE A 1 386 ? 3.119 9.627 -27.239 1.00 90.75 386 PHE A O 1
ATOM 3174 N N . LYS A 1 387 ? 4.629 8.013 -27.614 1.00 89.62 387 LYS A N 1
ATOM 3175 C CA . LYS A 1 387 ? 3.980 7.439 -28.816 1.00 89.62 387 LYS A CA 1
ATOM 3176 C C . LYS A 1 387 ? 3.430 8.467 -29.834 1.00 89.62 387 LYS A C 1
ATOM 3178 O O . LYS A 1 387 ? 2.465 8.201 -30.538 1.00 89.62 387 LYS A O 1
ATOM 3183 N N . GLY A 1 388 ? 4.077 9.628 -29.954 1.00 89.25 388 GLY A N 1
ATOM 3184 C CA . GLY A 1 388 ? 3.704 10.685 -30.901 1.00 89.25 388 GLY A CA 1
ATOM 3185 C C . GLY A 1 388 ? 2.717 11.736 -30.373 1.00 89.25 388 GLY A C 1
ATOM 3186 O O . GLY A 1 388 ? 2.596 12.786 -31.004 1.00 89.25 388 GLY A O 1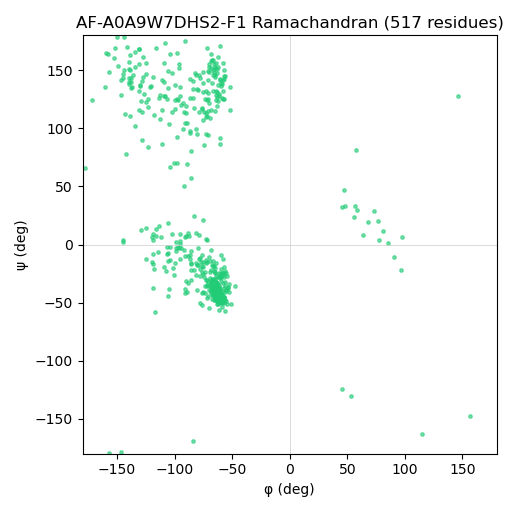
ATOM 3187 N N . HIS A 1 389 ? 2.085 11.536 -29.210 1.00 90.06 389 HIS A N 1
ATOM 3188 C CA . HIS A 1 389 ? 1.209 12.525 -28.566 1.00 90.06 389 HIS A CA 1
ATOM 3189 C C . HIS A 1 389 ? 1.887 13.215 -27.374 1.00 90.06 389 HIS A C 1
ATOM 3191 O O . HIS A 1 389 ? 2.941 12.788 -26.899 1.00 90.06 389 HIS A O 1
ATOM 3197 N N . LYS A 1 390 ? 1.320 14.341 -26.922 1.00 93.06 390 LYS A N 1
ATOM 3198 C CA . LYS A 1 390 ? 1.735 15.005 -25.676 1.00 93.06 390 LYS A CA 1
ATOM 3199 C C . LYS A 1 390 ? 1.075 14.288 -24.506 1.00 93.06 390 LYS A C 1
ATOM 3201 O O . LYS A 1 390 ? -0.130 14.067 -24.559 1.00 93.06 390 LYS A O 1
ATOM 3206 N N . LEU A 1 391 ? 1.847 13.990 -23.468 1.00 91.62 391 LEU A N 1
ATOM 3207 C CA . LEU A 1 391 ? 1.282 13.503 -22.212 1.00 91.62 391 LEU A CA 1
ATOM 3208 C C . LEU A 1 391 ? 0.374 14.583 -21.606 1.00 91.62 391 LEU A C 1
ATOM 3210 O O . LEU A 1 391 ? 0.630 15.776 -21.793 1.00 91.62 391 LEU A O 1
ATOM 3214 N N . THR A 1 392 ? -0.679 14.162 -20.909 1.00 89.75 392 THR A N 1
ATOM 3215 C CA . THR A 1 392 ? -1.625 15.046 -20.201 1.00 89.75 392 THR A CA 1
ATOM 3216 C C . THR A 1 392 ? -1.357 15.106 -18.699 1.00 89.75 392 THR A C 1
ATOM 3218 O O . THR A 1 392 ? -1.725 16.085 -18.060 1.00 89.75 392 THR A O 1
ATOM 3221 N N . GLU A 1 393 ? -0.653 14.114 -18.154 1.00 91.00 393 GLU A N 1
ATOM 3222 C CA . GLU A 1 393 ? -0.329 14.004 -16.732 1.00 91.00 393 GLU A CA 1
ATOM 3223 C C . GLU A 1 393 ? 1.140 14.332 -16.463 1.00 91.00 393 GLU A C 1
ATOM 3225 O O . GLU A 1 393 ? 2.042 13.849 -17.151 1.00 91.00 393 GLU A O 1
ATOM 3230 N N . ASN A 1 394 ? 1.390 15.139 -15.432 1.00 91.25 394 ASN A N 1
ATOM 3231 C CA . ASN A 1 394 ? 2.727 15.615 -15.069 1.00 91.25 394 ASN A CA 1
ATOM 3232 C C . ASN A 1 394 ? 3.385 14.817 -13.924 1.00 91.25 394 ASN A C 1
ATOM 3234 O O . ASN A 1 394 ? 4.490 15.168 -13.513 1.00 91.25 394 ASN A O 1
ATOM 3238 N N . GLY A 1 395 ? 2.715 13.777 -13.411 1.00 90.94 395 GLY A N 1
ATOM 3239 C CA . GLY A 1 395 ? 3.160 12.968 -12.272 1.00 90.94 395 GLY A CA 1
ATOM 3240 C C . GLY A 1 395 ? 2.794 13.497 -10.880 1.00 90.94 395 GLY A C 1
ATOM 3241 O O . GLY A 1 395 ? 3.111 12.832 -9.893 1.00 90.94 395 GLY A O 1
ATOM 3242 N N . GLY A 1 396 ? 2.087 14.629 -10.790 1.00 89.12 396 GLY A N 1
ATOM 3243 C CA . GLY A 1 396 ? 1.394 15.038 -9.564 1.00 89.12 396 GLY A CA 1
ATOM 3244 C C . GLY A 1 396 ? 0.257 14.073 -9.211 1.00 89.12 396 GLY A C 1
ATOM 3245 O O . GLY A 1 396 ? -0.256 13.388 -10.093 1.00 89.12 396 GLY A O 1
ATOM 3246 N N . HIS A 1 397 ? -0.112 14.000 -7.929 1.00 87.00 397 HIS A N 1
ATOM 3247 C CA . HIS A 1 397 ? -1.115 13.062 -7.382 1.00 87.00 397 HIS A CA 1
ATOM 3248 C C . HIS A 1 397 ? -0.767 11.563 -7.495 1.00 87.00 397 HIS A C 1
ATOM 3250 O O . HIS A 1 397 ? -1.579 10.709 -7.152 1.00 87.00 397 HIS A O 1
ATOM 3256 N N . TYR A 1 398 ? 0.452 11.214 -7.919 1.00 91.31 398 TYR A N 1
ATOM 3257 C CA . TYR A 1 398 ? 0.951 9.840 -7.877 1.00 91.31 398 TYR A CA 1
ATOM 3258 C C . TYR A 1 398 ? 2.026 9.692 -6.813 1.00 91.31 398 TYR A C 1
ATOM 3260 O O . TYR A 1 398 ? 3.038 10.393 -6.855 1.00 91.31 398 TYR A O 1
ATOM 3268 N N . ASP A 1 399 ? 1.869 8.712 -5.930 1.00 92.94 399 ASP A N 1
ATOM 3269 C CA . ASP A 1 399 ? 2.954 8.284 -5.055 1.00 92.94 399 ASP A CA 1
ATOM 3270 C C . ASP A 1 399 ? 4.034 7.560 -5.872 1.00 92.94 399 ASP A C 1
ATOM 3272 O O . ASP A 1 399 ? 3.774 6.547 -6.532 1.00 92.94 399 ASP A O 1
ATOM 3276 N N . TYR A 1 400 ? 5.264 8.077 -5.819 1.00 94.38 400 TYR A N 1
ATOM 3277 C CA . TYR A 1 400 ? 6.416 7.500 -6.503 1.00 94.38 400 TYR A CA 1
ATOM 3278 C C . TYR A 1 400 ? 6.631 6.022 -6.175 1.00 94.38 400 TYR A C 1
ATOM 3280 O O . TYR A 1 400 ? 6.986 5.266 -7.075 1.00 94.38 400 TYR A O 1
ATOM 3288 N N . ARG A 1 401 ? 6.403 5.596 -4.928 1.00 94.56 401 ARG A N 1
ATOM 3289 C CA . ARG A 1 401 ? 6.660 4.224 -4.462 1.00 94.56 401 ARG A CA 1
ATOM 3290 C C . ARG A 1 401 ? 5.878 3.199 -5.273 1.00 94.56 401 ARG A C 1
ATOM 3292 O O . ARG A 1 401 ? 6.417 2.190 -5.719 1.00 94.56 401 ARG A O 1
ATOM 3299 N N . PHE A 1 402 ? 4.605 3.490 -5.513 1.00 94.25 402 PHE A N 1
ATOM 3300 C CA . PHE A 1 402 ? 3.670 2.563 -6.145 1.00 94.25 402 PHE A CA 1
ATOM 3301 C C . PHE A 1 402 ? 3.409 2.888 -7.619 1.00 94.25 402 PHE A C 1
ATOM 3303 O O . PHE A 1 402 ? 2.543 2.268 -8.244 1.00 94.25 402 PHE A O 1
ATOM 3310 N N . PHE A 1 403 ? 4.165 3.826 -8.200 1.00 94.69 403 PHE A N 1
ATOM 3311 C CA . PHE A 1 403 ? 3.958 4.250 -9.576 1.00 94.69 403 PHE A CA 1
ATOM 3312 C C . PHE A 1 403 ? 4.157 3.097 -10.563 1.00 94.69 403 PHE A C 1
ATOM 3314 O O . PHE A 1 403 ? 5.164 2.385 -10.551 1.00 94.69 403 PHE A O 1
ATOM 3321 N N . ASN A 1 404 ? 3.175 2.928 -11.446 1.00 91.38 404 ASN A N 1
ATOM 3322 C CA . ASN A 1 404 ? 3.220 1.931 -12.507 1.00 91.38 404 ASN A CA 1
ATOM 3323 C C . ASN A 1 404 ? 3.204 2.591 -13.884 1.00 91.38 404 ASN A C 1
ATOM 3325 O O . ASN A 1 404 ? 4.107 2.410 -14.685 1.00 91.38 404 ASN A O 1
ATOM 3329 N N . THR A 1 405 ? 2.171 3.370 -14.164 1.00 91.25 405 THR A N 1
ATOM 3330 C CA . THR A 1 405 ? 2.043 4.136 -15.399 1.00 91.25 405 THR A CA 1
ATOM 3331 C C . THR A 1 405 ? 1.044 5.256 -15.160 1.00 91.25 405 THR A C 1
ATOM 3333 O O . THR A 1 405 ? 0.284 5.214 -14.189 1.00 91.25 405 THR A O 1
ATOM 3336 N N . PHE A 1 406 ? 1.021 6.230 -16.058 1.00 91.88 406 PHE A N 1
ATOM 3337 C CA . PHE A 1 406 ? -0.049 7.211 -16.097 1.00 91.88 406 PHE A CA 1
ATOM 3338 C C . PHE A 1 406 ? -1.371 6.531 -16.431 1.00 91.88 406 PHE A C 1
ATOM 3340 O O . PHE A 1 406 ? -1.448 5.717 -17.356 1.00 91.88 406 PHE A O 1
ATOM 3347 N N . LEU A 1 407 ? -2.410 6.847 -15.656 1.00 89.19 407 LEU A N 1
ATOM 3348 C CA . LEU A 1 407 ? -3.753 6.325 -15.890 1.00 89.19 407 LEU A CA 1
ATOM 3349 C C . LEU A 1 407 ? -4.230 6.709 -17.290 1.00 89.19 407 LEU A C 1
ATOM 3351 O O . LEU A 1 407 ? -4.851 5.887 -17.959 1.00 89.19 407 LEU A O 1
ATOM 3355 N N . SER A 1 408 ? -3.818 7.881 -17.783 1.00 86.50 408 SER A N 1
ATOM 3356 C CA . SER A 1 408 ? -4.134 8.318 -19.136 1.00 86.50 408 SER A CA 1
ATOM 3357 C C . SER A 1 408 ? -3.516 7.472 -20.249 1.00 86.50 408 SER A C 1
ATOM 3359 O O . SER A 1 408 ? -4.053 7.381 -21.352 1.00 86.50 408 SER A O 1
ATOM 3361 N N . GLU A 1 409 ? -2.423 6.780 -19.941 1.00 87.94 409 GLU A N 1
ATOM 3362 C CA . GLU A 1 409 ? -1.730 5.876 -20.855 1.00 87.94 409 GLU A CA 1
ATOM 3363 C C . GLU A 1 409 ? -2.180 4.414 -20.674 1.00 87.94 409 GLU A C 1
ATOM 3365 O O . GLU A 1 409 ? -1.663 3.511 -21.335 1.00 87.94 409 GLU A O 1
ATOM 3370 N N . SER A 1 410 ? -3.155 4.161 -19.790 1.00 80.00 410 SER A N 1
ATOM 3371 C CA . SER A 1 410 ? -3.689 2.836 -19.475 1.00 80.00 410 SER A CA 1
ATOM 3372 C C . SER A 1 410 ? -5.197 2.785 -19.706 1.00 80.00 410 SER A C 1
ATOM 3374 O O . SER A 1 410 ? -5.988 2.877 -18.770 1.00 80.00 410 SER A O 1
ATOM 3376 N N . LYS A 1 411 ? -5.595 2.541 -20.956 1.00 70.88 411 LYS A N 1
ATOM 3377 C CA . LYS A 1 411 ? -6.989 2.218 -21.273 1.00 70.88 411 LYS A CA 1
ATOM 3378 C C . LYS A 1 411 ? -7.351 0.815 -20.777 1.00 70.88 411 LYS A C 1
ATOM 3380 O O . LYS A 1 411 ? -6.527 -0.095 -20.863 1.00 70.88 411 LYS A O 1
ATOM 3385 N N . LEU A 1 412 ? -8.572 0.651 -20.273 1.00 69.38 412 LEU A N 1
ATOM 3386 C CA . LEU A 1 412 ? -9.130 -0.652 -19.890 1.00 69.38 412 LEU A CA 1
ATOM 3387 C C . LEU A 1 412 ? -9.547 -1.452 -21.131 1.00 69.38 412 LEU A C 1
ATOM 3389 O O . LEU A 1 412 ? -9.235 -2.634 -21.243 1.00 69.38 412 LEU A O 1
ATOM 3393 N N . ASN A 1 413 ? -10.163 -0.779 -22.102 1.00 68.00 413 ASN A N 1
ATOM 3394 C CA . ASN A 1 413 ? -10.412 -1.296 -23.442 1.00 68.00 413 ASN A CA 1
ATOM 3395 C C . ASN A 1 413 ? -10.277 -0.165 -24.486 1.00 68.00 413 ASN A C 1
ATOM 3397 O O . ASN A 1 413 ? -9.986 0.983 -24.158 1.00 68.00 413 ASN A O 1
ATOM 3401 N N . GLN A 1 414 ? -10.440 -0.476 -25.772 1.00 66.56 414 GLN A N 1
ATOM 3402 C CA . GLN A 1 414 ? -10.236 0.505 -26.848 1.00 66.56 414 GLN A CA 1
ATOM 3403 C C . GLN A 1 414 ? -11.294 1.629 -26.910 1.00 66.56 414 GLN A C 1
ATOM 3405 O O . GLN A 1 414 ? -11.049 2.638 -27.576 1.00 66.56 414 GLN A O 1
ATOM 3410 N N . PHE A 1 415 ? -12.424 1.468 -26.218 1.00 63.72 415 PHE A N 1
ATOM 3411 C CA . PHE A 1 415 ? -13.588 2.360 -26.229 1.00 63.72 415 PHE A CA 1
ATOM 3412 C C . PHE A 1 415 ? -13.747 3.182 -24.951 1.00 63.72 415 PHE A C 1
ATOM 3414 O O . PHE A 1 415 ? -14.370 4.240 -25.004 1.00 63.72 415 PHE A O 1
ATOM 3421 N N . ASP A 1 416 ? -13.182 2.722 -23.837 1.00 66.81 416 ASP A N 1
ATOM 3422 C CA . ASP A 1 416 ? -13.306 3.409 -22.558 1.00 66.81 416 ASP A CA 1
ATOM 3423 C C . ASP A 1 416 ? -12.632 4.780 -22.583 1.00 66.81 416 ASP A C 1
ATOM 3425 O O . ASP A 1 416 ? -11.561 4.982 -23.180 1.00 66.81 416 ASP A O 1
ATOM 3429 N N . ASP A 1 417 ? -13.263 5.717 -21.873 1.00 75.12 417 ASP A N 1
ATOM 3430 C CA . ASP A 1 417 ? -12.646 6.991 -21.561 1.00 75.12 417 ASP A CA 1
ATOM 3431 C C . ASP A 1 417 ? -11.378 6.747 -20.732 1.00 75.12 417 ASP A C 1
ATOM 3433 O O . ASP A 1 417 ? -11.287 5.875 -19.864 1.00 75.12 417 ASP A O 1
ATOM 3437 N N . VAL A 1 418 ? -10.383 7.569 -21.019 1.00 73.81 418 VAL A N 1
ATOM 3438 C CA . VAL A 1 418 ? -9.080 7.617 -20.369 1.00 73.81 418 VAL A CA 1
ATOM 3439 C C . VAL A 1 418 ? -9.203 7.773 -18.836 1.00 73.81 418 VAL A C 1
ATOM 3441 O O . VAL A 1 418 ? -8.340 7.319 -18.084 1.00 73.81 418 VAL A O 1
ATOM 3444 N N . SER A 1 419 ? -10.297 8.376 -18.367 1.00 79.56 419 SER A N 1
ATOM 3445 C CA . SER A 1 419 ? -10.638 8.609 -16.962 1.00 79.56 419 SER A CA 1
ATOM 3446 C C . SER A 1 419 ? -11.362 7.444 -16.270 1.00 79.56 419 SER A C 1
ATOM 3448 O O . SER A 1 419 ? -11.374 7.411 -15.041 1.00 79.56 419 SER A O 1
ATOM 3450 N N . GLU A 1 420 ? -11.922 6.454 -16.983 1.00 80.19 420 GLU A N 1
ATOM 3451 C CA . GLU A 1 420 ? -12.724 5.385 -16.345 1.00 80.19 420 GLU A CA 1
ATOM 3452 C C . GLU A 1 420 ? -11.920 4.596 -15.309 1.00 80.19 420 GLU A C 1
ATOM 3454 O O . GLU A 1 420 ? -12.377 4.338 -14.194 1.00 80.19 420 GLU A O 1
ATOM 3459 N N . LYS A 1 421 ? -10.663 4.280 -15.634 1.00 83.88 421 LYS A N 1
ATOM 3460 C CA . LYS A 1 421 ? -9.769 3.581 -14.708 1.00 83.88 421 LYS A CA 1
ATOM 3461 C C . LYS A 1 421 ? -9.530 4.380 -13.425 1.00 83.88 421 LYS A C 1
ATOM 3463 O O . LYS A 1 421 ? -9.494 3.793 -12.344 1.00 83.88 421 LYS A O 1
ATOM 3468 N N . ARG A 1 422 ? -9.381 5.704 -13.539 1.00 87.19 422 ARG A N 1
ATOM 3469 C CA . ARG A 1 422 ? -9.209 6.610 -12.395 1.00 87.19 422 ARG A CA 1
ATOM 3470 C C . ARG A 1 422 ? -10.424 6.551 -11.482 1.00 87.19 422 ARG A C 1
ATOM 3472 O O . ARG A 1 422 ? -10.263 6.316 -10.292 1.00 87.19 422 ARG A O 1
ATOM 3479 N N . LYS A 1 423 ? -11.630 6.643 -12.043 1.00 85.25 423 LYS A N 1
ATOM 3480 C CA . LYS A 1 423 ? -12.889 6.591 -11.283 1.00 85.25 423 LYS A CA 1
ATOM 3481 C C . LYS A 1 423 ? -13.040 5.290 -10.517 1.00 85.25 423 LYS A C 1
ATOM 3483 O O . LYS A 1 423 ? -13.371 5.320 -9.339 1.00 85.25 423 LYS A O 1
ATOM 3488 N N . ILE A 1 424 ? -12.745 4.154 -11.152 1.00 84.88 424 ILE A N 1
ATOM 3489 C CA . ILE A 1 424 ? -12.797 2.843 -10.491 1.00 84.88 424 ILE A CA 1
ATOM 3490 C C . ILE A 1 424 ? -11.817 2.796 -9.313 1.00 84.88 424 ILE A C 1
ATOM 3492 O O . ILE A 1 424 ? -12.172 2.308 -8.241 1.00 84.88 424 ILE A O 1
ATOM 3496 N N . ILE A 1 425 ? -10.596 3.311 -9.490 1.00 88.81 425 ILE A N 1
ATOM 3497 C CA . ILE A 1 425 ? -9.590 3.363 -8.421 1.00 88.81 425 ILE A CA 1
ATOM 3498 C C . ILE A 1 425 ? -10.067 4.259 -7.276 1.00 88.81 425 ILE A C 1
ATOM 3500 O O . ILE A 1 425 ? -10.082 3.802 -6.136 1.00 88.81 425 ILE A O 1
ATOM 3504 N N . LEU A 1 426 ? -10.493 5.490 -7.572 1.00 91.19 426 LEU A N 1
ATOM 3505 C CA . LEU A 1 426 ? -10.958 6.440 -6.562 1.00 91.19 426 LEU A CA 1
ATOM 3506 C C . LEU A 1 426 ? -12.194 5.896 -5.832 1.00 91.19 426 LEU A C 1
ATOM 3508 O O . LEU A 1 426 ? -12.208 5.837 -4.608 1.00 91.19 426 LEU A O 1
ATOM 3512 N N . HIS A 1 427 ? -13.193 5.377 -6.547 1.00 87.81 427 HIS A N 1
ATOM 3513 C CA . HIS A 1 427 ? -14.397 4.816 -5.933 1.00 87.81 427 HIS A CA 1
ATOM 3514 C C . HIS A 1 427 ? -14.082 3.649 -4.980 1.00 87.81 427 HIS A C 1
ATOM 3516 O O . HIS A 1 427 ? -14.609 3.585 -3.869 1.00 87.81 427 HIS A O 1
ATOM 3522 N N . ARG A 1 428 ? -13.169 2.748 -5.370 1.00 88.56 428 ARG A N 1
ATOM 3523 C CA . ARG A 1 428 ? -12.712 1.659 -4.490 1.00 88.56 428 ARG A CA 1
ATOM 3524 C C . ARG A 1 428 ? -11.909 2.176 -3.303 1.00 88.56 428 ARG A C 1
ATOM 3526 O O . ARG A 1 428 ? -12.076 1.647 -2.204 1.00 88.56 428 ARG A O 1
ATOM 3533 N N . LEU A 1 429 ? -11.080 3.201 -3.501 1.00 93.06 429 LEU A N 1
ATOM 3534 C CA . LEU A 1 429 ? -10.299 3.825 -2.438 1.00 93.06 429 LEU A CA 1
ATOM 3535 C C . LEU A 1 429 ? -11.215 4.447 -1.382 1.00 93.06 429 LEU A C 1
ATOM 3537 O O . LEU A 1 429 ? -11.084 4.103 -0.209 1.00 93.06 429 LEU A O 1
ATOM 3541 N N . ILE A 1 430 ? -12.188 5.280 -1.778 1.00 92.75 430 ILE A N 1
ATOM 3542 C CA . ILE A 1 430 ? -13.109 5.895 -0.814 1.00 92.75 430 ILE A CA 1
ATOM 3543 C C . ILE A 1 430 ? -13.990 4.851 -0.128 1.00 92.75 430 ILE A C 1
ATOM 3545 O O . ILE A 1 430 ? -14.188 4.926 1.081 1.00 92.75 430 ILE A O 1
ATOM 3549 N N . HIS A 1 431 ? -14.470 3.835 -0.850 1.00 90.38 431 HIS A N 1
ATOM 3550 C CA . HIS A 1 431 ? -15.258 2.765 -0.239 1.00 90.38 431 HIS A CA 1
ATOM 3551 C C . HIS A 1 431 ? -14.446 2.003 0.818 1.00 90.38 431 HIS A C 1
ATOM 3553 O O . HIS A 1 431 ? -14.912 1.801 1.939 1.00 90.38 431 HIS A O 1
ATOM 3559 N N . THR A 1 432 ? -13.202 1.639 0.491 1.00 94.31 432 THR A N 1
ATOM 3560 C CA . THR A 1 432 ? -12.299 0.946 1.421 1.00 94.31 432 THR A CA 1
ATOM 3561 C C . THR A 1 432 ? -11.941 1.838 2.613 1.00 94.31 432 THR A C 1
ATOM 3563 O O . THR A 1 432 ? -11.953 1.369 3.746 1.00 94.31 432 THR A O 1
ATOM 3566 N N . TRP A 1 433 ? -11.685 3.131 2.391 1.00 96.31 433 TRP A N 1
ATOM 3567 C CA . TRP A 1 433 ? -11.418 4.113 3.446 1.00 96.31 433 TRP A CA 1
ATOM 3568 C C . TRP A 1 433 ? -12.595 4.275 4.417 1.00 96.31 433 TRP A C 1
ATOM 3570 O O . TRP A 1 433 ? -12.415 4.262 5.638 1.00 96.31 433 TRP A O 1
ATOM 3580 N N . LEU A 1 434 ? -13.815 4.395 3.887 1.00 94.31 434 LEU A N 1
ATOM 3581 C CA . LEU A 1 434 ? -15.025 4.503 4.697 1.00 94.31 434 LEU A CA 1
ATOM 3582 C C . LEU A 1 434 ? -15.281 3.215 5.481 1.00 94.31 434 LEU A C 1
ATOM 3584 O O . LEU A 1 434 ? -15.602 3.291 6.660 1.00 94.31 434 LEU A O 1
ATOM 3588 N N . GLN A 1 435 ? -15.090 2.036 4.879 1.00 94.19 435 GLN A N 1
ATOM 3589 C CA . GLN A 1 435 ? -15.171 0.773 5.617 1.00 94.19 435 GLN A CA 1
ATOM 3590 C C . GLN A 1 435 ? -14.115 0.702 6.722 1.00 94.19 435 GLN A C 1
ATOM 3592 O O . GLN A 1 435 ? -14.449 0.383 7.857 1.00 94.19 435 GLN A O 1
ATOM 3597 N N . PHE A 1 436 ? -12.865 1.045 6.421 1.00 96.88 436 PHE A N 1
ATOM 3598 C CA . PHE A 1 436 ? -11.773 1.054 7.389 1.00 96.88 436 PHE A CA 1
ATOM 3599 C C . PHE A 1 436 ? -12.080 1.941 8.599 1.00 96.88 436 PHE A C 1
ATOM 3601 O O . PHE A 1 436 ? -12.115 1.450 9.727 1.00 96.88 436 PHE A O 1
ATOM 3608 N N . THR A 1 437 ? -12.368 3.222 8.368 1.00 96.56 437 THR A N 1
ATOM 3609 C CA . THR A 1 437 ? -12.672 4.178 9.444 1.00 96.56 437 THR A CA 1
ATOM 3610 C C . THR A 1 437 ? -13.928 3.775 10.215 1.00 96.56 437 T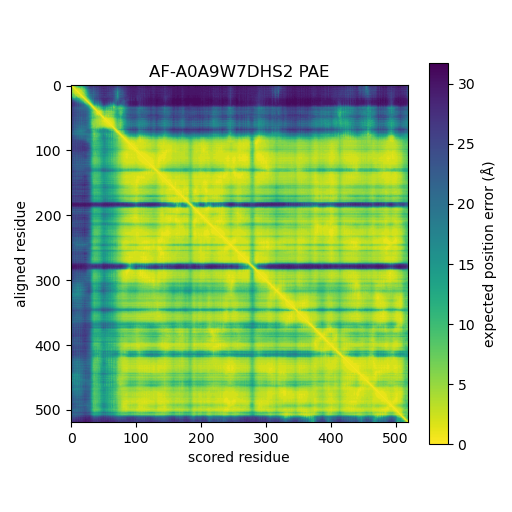HR A C 1
ATOM 3612 O O . THR A 1 437 ? -13.929 3.812 11.444 1.00 96.56 437 THR A O 1
ATOM 3615 N N . TYR A 1 438 ? -14.958 3.271 9.530 1.00 94.69 438 TYR A N 1
ATOM 3616 C CA . TYR A 1 438 ? -16.179 2.792 10.172 1.00 94.69 438 TYR A CA 1
ATOM 3617 C C . TYR A 1 438 ? -15.938 1.570 11.070 1.00 94.69 438 TYR A C 1
ATOM 3619 O O . TYR A 1 438 ? -16.446 1.521 12.189 1.00 94.69 438 TYR A O 1
ATOM 3627 N N . LYS A 1 439 ? -15.163 0.580 10.607 1.00 94.56 439 LYS A N 1
ATOM 3628 C CA . LYS A 1 439 ? -14.858 -0.638 11.379 1.00 94.56 439 LYS A CA 1
ATOM 3629 C C . LYS A 1 439 ? -13.880 -0.387 12.523 1.00 94.56 439 LYS A C 1
ATOM 3631 O O . LYS A 1 439 ? -13.987 -1.059 13.543 1.00 94.56 439 LYS A O 1
ATOM 3636 N N . GLN A 1 440 ? -12.980 0.582 12.373 1.00 95.62 440 GLN A N 1
ATOM 3637 C CA . GLN A 1 440 ? -12.046 0.994 13.423 1.00 95.62 440 GLN A CA 1
ATOM 3638 C C . GLN A 1 440 ? -12.624 2.037 14.387 1.00 95.62 440 GLN A C 1
ATOM 3640 O O . GLN A 1 440 ? -12.010 2.342 15.406 1.00 95.62 440 GLN A O 1
ATOM 3645 N N . GLY A 1 441 ? -13.831 2.548 14.126 1.00 94.62 441 GLY A N 1
ATOM 3646 C CA . GLY A 1 441 ? -14.474 3.522 15.004 1.00 94.62 441 GLY A CA 1
ATOM 3647 C C . GLY A 1 441 ? -13.846 4.916 14.937 1.00 94.62 441 GLY A C 1
ATOM 3648 O O . GLY A 1 441 ? -13.894 5.643 15.923 1.00 94.62 441 GLY A O 1
ATOM 3649 N N . TYR A 1 442 ? -13.268 5.293 13.795 1.00 95.69 442 TYR A N 1
ATOM 3650 C CA . TYR A 1 442 ? -12.793 6.652 13.547 1.00 95.69 442 TYR A CA 1
ATOM 3651 C C . TYR A 1 442 ? -13.838 7.476 12.816 1.00 95.69 442 TYR A C 1
ATOM 3653 O O . TYR A 1 442 ? -14.430 7.041 11.825 1.00 95.69 442 TYR A O 1
ATOM 3661 N N . VAL A 1 443 ? -14.025 8.709 13.269 1.00 95.38 443 VAL A N 1
ATOM 3662 C CA . VAL A 1 443 ? -14.926 9.646 12.605 1.00 95.38 443 VAL A CA 1
ATOM 3663 C C . VAL A 1 443 ? -14.259 10.197 11.342 1.00 95.38 443 VAL A C 1
ATOM 3665 O O . VAL A 1 443 ? -13.247 10.891 11.414 1.00 95.38 443 VAL A O 1
ATOM 3668 N N . SER A 1 444 ? -14.858 9.929 10.180 1.00 94.50 444 SER A N 1
ATOM 3669 C CA . SER A 1 444 ? -14.444 10.484 8.889 1.00 94.50 444 SER A CA 1
ATOM 3670 C C . SER A 1 444 ? -15.659 10.910 8.066 1.00 94.50 444 SER A C 1
ATOM 3672 O O . SER A 1 444 ? -16.683 10.225 8.051 1.00 94.50 444 SER A O 1
ATOM 3674 N N . PHE A 1 445 ? -15.552 12.049 7.387 1.00 91.50 445 PHE A N 1
ATOM 3675 C CA . PHE A 1 445 ? -16.593 12.604 6.526 1.00 91.50 445 PHE A CA 1
ATOM 3676 C C . PHE A 1 445 ? -16.021 12.915 5.148 1.00 91.50 445 PHE A C 1
ATOM 3678 O O . PHE A 1 445 ? -14.889 13.386 5.044 1.00 91.50 445 PHE A O 1
ATOM 3685 N N . LEU A 1 446 ? -16.822 12.720 4.099 1.00 94.38 446 LEU A N 1
ATOM 3686 C CA . LEU A 1 446 ? -16.490 13.235 2.770 1.00 94.38 446 LEU A CA 1
ATOM 3687 C C . LEU A 1 446 ? -16.381 14.761 2.830 1.00 94.38 446 LEU A C 1
ATOM 3689 O O . LEU A 1 446 ? -17.189 15.414 3.498 1.00 94.38 446 LEU A O 1
ATOM 3693 N N . ALA A 1 447 ? -15.419 15.327 2.110 1.00 92.75 447 ALA A N 1
ATOM 3694 C CA . ALA A 1 447 ? -15.182 16.763 2.082 1.00 92.75 447 ALA A CA 1
ATOM 3695 C C . ALA A 1 447 ? -15.054 17.296 0.649 1.00 92.75 447 ALA A C 1
ATOM 3697 O O . ALA A 1 447 ? -14.971 16.530 -0.306 1.00 92.75 447 ALA A O 1
ATOM 3698 N N . HIS A 1 448 ? -15.087 18.624 0.513 1.00 90.81 448 HIS A N 1
ATOM 3699 C CA . HIS A 1 448 ? -14.757 19.351 -0.720 1.00 90.81 448 HIS A CA 1
ATOM 3700 C C . HIS A 1 448 ? -15.378 18.752 -2.001 1.00 90.81 448 HIS A C 1
ATOM 3702 O O . HIS A 1 448 ? -16.607 18.630 -2.076 1.00 90.81 448 HIS A O 1
ATOM 3708 N N . GLY A 1 449 ? -14.554 18.430 -3.007 1.00 90.00 449 GLY A N 1
ATOM 3709 C CA . GLY A 1 449 ? -14.994 17.895 -4.297 1.00 90.00 449 GLY A CA 1
ATOM 3710 C C . GLY A 1 449 ? -15.691 16.544 -4.156 1.00 90.00 449 GLY A C 1
ATOM 3711 O O . GLY A 1 449 ? -16.750 16.333 -4.746 1.00 90.00 449 GLY A O 1
ATOM 3712 N N . THR A 1 450 ? -15.186 15.683 -3.270 1.00 92.94 450 THR A N 1
ATOM 3713 C CA . THR A 1 450 ? -15.756 14.355 -3.000 1.00 92.94 450 THR A CA 1
ATOM 3714 C C . THR A 1 450 ? -17.146 14.418 -2.371 1.00 92.94 450 THR A C 1
ATOM 3716 O O . THR A 1 450 ? -18.036 13.657 -2.744 1.00 92.94 450 THR A O 1
ATOM 3719 N N . LEU A 1 451 ? -17.380 15.333 -1.426 1.00 93.38 451 LEU A N 1
ATOM 3720 C CA . LEU A 1 451 ? -18.718 15.511 -0.850 1.00 93.38 451 LEU A CA 1
ATOM 3721 C C . LEU A 1 451 ? -19.699 16.059 -1.887 1.00 93.38 451 LEU A C 1
ATOM 3723 O O . LEU A 1 451 ? -20.864 15.659 -1.917 1.00 93.38 451 LEU A O 1
ATOM 3727 N N . LEU A 1 452 ? -19.234 16.998 -2.714 1.00 92.19 452 LEU A N 1
ATOM 3728 C CA . LEU A 1 452 ? -20.059 17.604 -3.747 1.00 92.19 452 LEU A CA 1
ATOM 3729 C C . LEU A 1 452 ? -20.466 16.574 -4.805 1.00 92.19 452 LEU A C 1
ATOM 3731 O O . LEU A 1 452 ? -21.637 16.532 -5.168 1.00 92.19 452 LEU A O 1
ATOM 3735 N N . SER A 1 453 ? -19.535 15.743 -5.268 1.00 89.81 453 SER A N 1
ATOM 3736 C CA . SER A 1 453 ? -19.804 14.694 -6.253 1.00 89.81 453 SER A CA 1
ATOM 3737 C C . SER A 1 453 ? -20.752 13.627 -5.690 1.00 89.81 453 SER A C 1
ATOM 3739 O O . SER A 1 453 ? -21.811 13.378 -6.271 1.00 89.81 453 SER A O 1
ATOM 3741 N N . TRP A 1 454 ? -20.506 13.155 -4.461 1.00 89.06 454 TRP A N 1
ATOM 3742 C CA . TRP A 1 454 ? -21.427 12.255 -3.758 1.00 89.06 454 TRP A CA 1
ATOM 3743 C C . TRP A 1 454 ? -22.850 12.823 -3.624 1.00 89.06 454 TRP A C 1
ATOM 3745 O O . TRP A 1 454 ? -23.827 12.089 -3.773 1.00 89.06 454 TRP A O 1
ATOM 375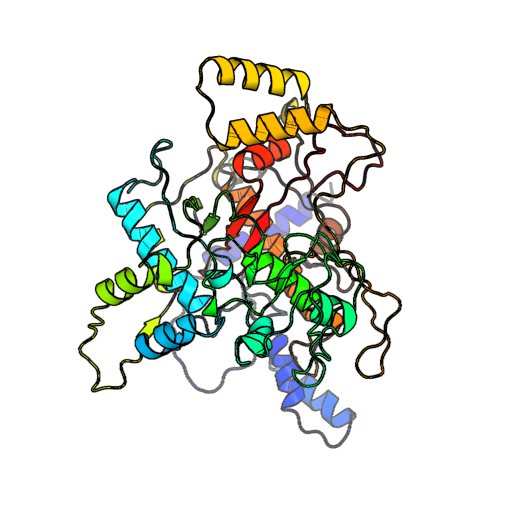5 N N . TYR A 1 455 ? -22.994 14.125 -3.358 1.00 88.56 455 TYR A N 1
ATOM 3756 C CA . TYR A 1 455 ? -24.305 14.762 -3.218 1.00 88.56 455 TYR A CA 1
ATOM 3757 C C . TYR A 1 455 ? -25.142 14.712 -4.508 1.00 88.56 455 TYR A C 1
ATOM 3759 O O . TYR A 1 455 ? -26.371 14.639 -4.429 1.00 88.56 455 TYR A O 1
ATOM 3767 N N . TRP A 1 456 ? -24.507 14.773 -5.682 1.00 86.62 456 TRP A N 1
ATOM 3768 C CA . TRP A 1 456 ? -25.214 14.821 -6.963 1.00 86.62 456 TRP A CA 1
ATOM 3769 C C . TRP A 1 456 ? -25.742 13.459 -7.403 1.00 86.62 456 TRP A C 1
ATOM 3771 O O . TRP A 1 456 ? -26.923 13.346 -7.738 1.00 86.62 456 TRP A O 1
ATOM 3781 N N . ASP A 1 457 ? -24.892 12.438 -7.399 1.00 79.81 457 ASP A N 1
ATOM 3782 C CA . ASP A 1 457 ? -25.239 11.108 -7.908 1.00 79.81 457 ASP A CA 1
ATOM 3783 C C . ASP A 1 457 ? -24.592 9.950 -7.129 1.00 79.81 457 ASP A C 1
ATOM 3785 O O . ASP A 1 457 ? -24.807 8.785 -7.468 1.00 79.81 457 ASP A O 1
ATOM 3789 N N . GLY A 1 458 ? -23.865 10.244 -6.047 1.00 81.00 458 GLY A N 1
ATOM 3790 C CA . GLY A 1 458 ? -23.167 9.243 -5.242 1.00 81.00 458 GLY A CA 1
ATOM 3791 C C . GLY A 1 458 ? -21.824 8.792 -5.823 1.00 81.00 458 GLY A C 1
ATOM 3792 O O . GLY A 1 458 ? -21.276 7.804 -5.332 1.00 81.00 458 GLY A O 1
ATOM 3793 N N . LEU A 1 459 ? -21.299 9.478 -6.844 1.00 81.50 459 LEU A N 1
ATOM 3794 C CA . LEU A 1 459 ? -20.065 9.119 -7.547 1.00 81.50 459 LEU A CA 1
ATOM 3795 C C . LEU A 1 459 ? -18.977 10.170 -7.372 1.00 81.50 459 LEU A C 1
ATOM 3797 O O . LEU A 1 459 ? -19.226 11.257 -6.872 1.00 81.50 459 LEU A O 1
ATOM 3801 N N . VAL A 1 460 ? -17.761 9.818 -7.789 1.00 85.50 460 VAL A N 1
ATOM 3802 C CA . VAL A 1 460 ? -16.653 10.767 -7.962 1.00 85.50 460 VAL A CA 1
ATOM 3803 C C . VAL A 1 460 ? -16.863 11.512 -9.282 1.00 85.50 460 VAL A C 1
ATOM 3805 O O . VAL A 1 460 ? -17.375 10.924 -10.237 1.00 85.50 460 VAL A O 1
ATOM 3808 N N . PHE A 1 461 ? -16.477 12.790 -9.362 1.00 85.56 461 PHE A N 1
ATOM 3809 C CA . PHE A 1 461 ? -16.603 13.541 -10.611 1.00 85.56 461 PHE A CA 1
ATOM 3810 C C . PHE A 1 461 ? -15.752 12.952 -11.739 1.00 85.56 461 PHE A C 1
ATOM 3812 O O . PHE A 1 461 ? -14.676 12.403 -11.516 1.00 85.56 461 PHE A O 1
ATOM 3819 N N . GLU A 1 462 ? -16.209 13.145 -12.980 1.00 80.44 462 GLU A N 1
ATOM 3820 C CA . GLU A 1 462 ? -15.544 12.581 -14.161 1.00 80.44 462 GLU A CA 1
ATOM 3821 C C . GLU A 1 462 ? -14.133 13.152 -14.401 1.00 80.44 462 GLU A C 1
ATOM 3823 O O . GLU A 1 462 ? -13.328 12.543 -15.103 1.00 80.44 462 GLU A O 1
ATOM 3828 N N . TRP A 1 463 ? -13.846 14.319 -13.823 1.00 83.06 463 TRP A N 1
ATOM 3829 C CA . TRP A 1 463 ? -12.590 15.063 -13.939 1.00 83.06 463 TRP A CA 1
ATOM 3830 C C . TRP A 1 463 ? -11.844 15.196 -12.602 1.00 83.06 463 TRP A C 1
ATOM 3832 O O . TRP A 1 463 ? -10.885 15.963 -12.542 1.00 83.06 463 TRP A O 1
ATOM 3842 N N . ASP A 1 464 ? -12.304 14.527 -11.538 1.00 86.25 464 ASP A N 1
ATOM 3843 C CA . ASP A 1 464 ? -11.605 14.551 -10.249 1.00 86.25 464 ASP A CA 1
ATOM 3844 C C . ASP A 1 464 ? -10.358 13.668 -10.301 1.00 86.25 464 ASP A C 1
ATOM 3846 O O . ASP A 1 464 ? -10.378 12.556 -10.844 1.00 86.25 464 ASP A O 1
ATOM 3850 N N . ASP A 1 465 ? -9.284 14.168 -9.698 1.00 85.94 465 ASP A N 1
ATOM 3851 C CA . ASP A 1 465 ? -7.985 13.500 -9.667 1.00 85.94 465 ASP A CA 1
ATOM 3852 C C . ASP A 1 465 ? -7.657 12.879 -8.304 1.00 85.94 465 ASP A C 1
ATOM 3854 O O . ASP A 1 465 ? -6.765 12.031 -8.217 1.00 85.94 465 ASP A O 1
ATOM 3858 N N . ASP A 1 466 ? -8.409 13.243 -7.268 1.00 89.31 466 ASP A N 1
ATOM 3859 C CA . ASP A 1 466 ? -8.199 12.855 -5.881 1.00 89.31 466 ASP A CA 1
ATOM 3860 C C . ASP A 1 466 ? -9.520 12.702 -5.099 1.00 89.31 466 ASP A C 1
ATOM 3862 O O . ASP A 1 466 ? -10.625 12.747 -5.647 1.00 89.31 466 ASP A O 1
ATOM 3866 N N . ILE A 1 467 ? -9.381 12.378 -3.810 1.00 91.75 467 ILE A N 1
ATOM 3867 C CA . ILE A 1 467 ? -10.472 12.228 -2.852 1.00 91.75 467 ILE A CA 1
ATOM 3868 C C . ILE A 1 467 ? -10.139 13.025 -1.599 1.00 91.75 467 ILE A C 1
ATOM 3870 O O . ILE A 1 467 ? -9.076 12.851 -1.007 1.00 91.75 467 ILE A O 1
ATOM 3874 N N . ASP A 1 468 ? -11.112 13.800 -1.141 1.00 92.88 468 ASP A N 1
ATOM 3875 C CA . ASP A 1 468 ? -11.038 14.604 0.062 1.00 92.88 468 ASP A CA 1
ATOM 3876 C C . ASP A 1 468 ? -11.917 14.025 1.172 1.00 92.88 468 ASP A C 1
ATOM 3878 O O . ASP A 1 468 ? -13.133 13.834 1.030 1.00 92.88 468 ASP A O 1
ATOM 3882 N N . VAL A 1 469 ? -11.308 13.837 2.340 1.00 94.69 469 VAL A N 1
ATOM 3883 C CA . VAL A 1 469 ? -12.002 13.488 3.581 1.00 94.69 469 VAL A CA 1
ATOM 3884 C C . VAL A 1 469 ? -11.553 14.395 4.718 1.00 94.69 469 VAL A C 1
ATOM 3886 O O . VAL A 1 469 ? -10.451 14.939 4.721 1.00 94.69 469 VAL A O 1
ATOM 3889 N N . GLN A 1 470 ? -12.413 14.555 5.716 1.00 92.81 470 GLN A N 1
ATOM 3890 C CA . GLN A 1 470 ? -12.118 15.286 6.942 1.00 92.81 470 GLN A CA 1
ATOM 3891 C C . GLN A 1 470 ? -12.377 14.409 8.161 1.00 92.81 470 GLN A C 1
ATOM 3893 O O . GLN A 1 470 ? -13.287 13.582 8.174 1.00 92.81 470 GLN A O 1
ATOM 3898 N N . MET A 1 471 ? -11.570 14.609 9.199 1.00 94.50 471 MET A N 1
ATOM 3899 C CA . MET A 1 471 ? -11.653 13.891 10.469 1.00 94.50 471 MET A CA 1
ATOM 3900 C C . MET A 1 471 ? -11.418 14.874 11.620 1.00 94.50 471 MET A C 1
ATOM 3902 O O . MET A 1 471 ? -10.680 15.850 11.435 1.00 94.50 471 MET A O 1
ATOM 3906 N N . PRO A 1 472 ? -11.992 14.643 12.813 1.00 95.00 472 PRO A N 1
ATOM 3907 C CA . PRO A 1 472 ? -11.544 15.333 14.015 1.00 95.00 472 PRO A CA 1
ATOM 3908 C C . PRO A 1 472 ? -10.046 15.085 14.244 1.00 95.00 472 PRO A C 1
ATOM 3910 O O . PRO A 1 472 ? -9.515 14.013 13.950 1.00 95.00 472 PRO A O 1
ATOM 3913 N N . ILE A 1 473 ? -9.341 16.087 14.765 1.00 92.94 473 ILE A N 1
ATOM 3914 C CA . ILE A 1 473 ? -7.877 16.034 14.882 1.00 92.94 473 ILE A CA 1
ATOM 3915 C C . ILE A 1 473 ? -7.403 14.933 15.840 1.00 92.94 473 ILE A C 1
ATOM 3917 O O . ILE A 1 473 ? -6.358 14.329 15.601 1.00 92.94 473 ILE A O 1
ATOM 3921 N N . MET A 1 474 ? -8.183 14.615 16.877 1.00 95.12 474 MET A N 1
ATOM 3922 C CA . MET A 1 474 ? -7.863 13.505 17.775 1.00 95.12 474 MET A CA 1
ATOM 3923 C C . MET A 1 474 ? -8.069 12.140 17.114 1.00 95.12 474 MET A C 1
ATOM 3925 O O . MET A 1 474 ? -7.267 11.239 17.351 1.00 95.12 474 MET A O 1
ATOM 3929 N N . ASP A 1 475 ? -9.072 11.989 16.241 1.00 95.25 475 ASP A N 1
ATOM 3930 C CA . ASP A 1 475 ? -9.225 10.782 15.421 1.00 95.25 475 ASP A CA 1
ATOM 3931 C C . ASP A 1 475 ? -8.025 10.615 14.480 1.00 95.25 475 ASP A C 1
ATOM 3933 O O . ASP A 1 475 ? -7.457 9.528 14.418 1.00 95.25 475 ASP A O 1
ATOM 3937 N N . LEU A 1 476 ? -7.568 11.690 13.823 1.00 94.31 476 LEU A N 1
ATOM 3938 C CA . LEU A 1 476 ? -6.367 11.656 12.977 1.00 94.31 476 LEU A CA 1
ATOM 3939 C C . LEU A 1 476 ? -5.097 11.316 13.775 1.00 94.31 476 LEU A C 1
ATOM 3941 O O . LEU A 1 476 ? -4.284 10.517 13.317 1.00 94.31 476 LEU A O 1
ATOM 3945 N N . ASN A 1 477 ? -4.922 11.886 14.972 1.00 94.94 477 ASN A N 1
ATOM 3946 C CA . ASN A 1 477 ? -3.802 11.554 15.857 1.00 94.94 477 ASN A CA 1
ATOM 3947 C C . ASN A 1 477 ? -3.808 10.071 16.243 1.00 94.94 477 ASN A C 1
ATOM 3949 O O . ASN A 1 477 ? -2.779 9.403 16.160 1.00 94.94 477 ASN A O 1
ATOM 3953 N N . ASN A 1 478 ? -4.968 9.549 16.637 1.00 95.00 478 ASN A N 1
ATOM 3954 C CA . ASN A 1 478 ? -5.102 8.156 17.041 1.00 95.00 478 ASN A CA 1
ATOM 3955 C C . ASN A 1 478 ? -4.919 7.214 15.847 1.00 95.00 478 ASN A C 1
ATOM 3957 O O . ASN A 1 478 ? -4.234 6.205 15.976 1.00 95.00 478 ASN A O 1
ATOM 3961 N N . LEU A 1 479 ? -5.462 7.555 14.680 1.00 95.69 479 LEU A N 1
ATOM 3962 C CA . LEU A 1 479 ? -5.248 6.814 13.440 1.00 95.69 479 LEU A CA 1
ATOM 3963 C C . LEU A 1 479 ? -3.762 6.796 13.057 1.00 95.69 479 LEU A C 1
ATOM 3965 O O . LEU A 1 479 ? -3.233 5.737 12.736 1.00 95.69 479 LEU A O 1
ATOM 3969 N N . SER A 1 480 ? -3.065 7.932 13.168 1.00 94.12 480 SER A N 1
ATOM 3970 C CA . SER A 1 480 ? -1.614 8.022 12.951 1.00 94.12 480 SER A CA 1
ATOM 3971 C C . SER A 1 480 ? -0.826 7.146 13.921 1.00 94.12 480 SER A C 1
ATOM 3973 O O . SER A 1 480 ? 0.154 6.517 13.534 1.00 94.12 480 SER A O 1
ATOM 3975 N N . MET A 1 481 ? -1.237 7.098 15.186 1.00 95.25 481 MET A N 1
ATOM 3976 C CA . MET A 1 481 ? -0.549 6.300 16.194 1.00 95.25 481 MET A CA 1
ATOM 3977 C C . MET A 1 481 ? -0.648 4.798 15.910 1.00 95.25 481 MET A C 1
ATOM 3979 O O . MET A 1 481 ? 0.348 4.094 16.053 1.00 95.25 481 MET A O 1
ATOM 3983 N N . HIS A 1 482 ? -1.826 4.313 15.509 1.00 94.38 482 HIS A N 1
ATOM 3984 C CA . HIS A 1 482 ? -2.075 2.878 15.339 1.00 94.38 482 HIS A CA 1
ATOM 3985 C C . HIS A 1 482 ? -1.742 2.374 13.932 1.00 94.38 482 HIS A C 1
ATOM 3987 O O . HIS A 1 482 ? -1.141 1.315 13.791 1.00 94.38 482 HIS A O 1
ATOM 3993 N N . PHE A 1 483 ? -2.084 3.143 12.895 1.00 95.81 483 PHE A N 1
ATOM 3994 C CA . PHE A 1 483 ? -2.126 2.649 11.517 1.00 95.81 483 PHE A CA 1
ATOM 3995 C C . PHE A 1 483 ? -1.157 3.358 10.562 1.00 95.81 483 PHE A C 1
ATOM 3997 O O . PHE A 1 483 ? -1.151 3.046 9.370 1.00 95.81 483 PHE A O 1
ATOM 4004 N N . ASN A 1 484 ? -0.315 4.291 11.023 1.00 95.25 484 ASN A N 1
ATOM 4005 C CA . ASN A 1 484 ? 0.682 4.895 10.135 1.00 95.25 484 ASN A CA 1
ATOM 4006 C C . ASN A 1 484 ? 1.696 3.843 9.647 1.00 95.25 484 ASN A C 1
ATOM 4008 O O . ASN A 1 484 ? 2.293 3.110 10.441 1.00 95.25 484 ASN A O 1
ATOM 4012 N N . GLY A 1 485 ? 1.903 3.783 8.333 1.00 94.81 485 GLY A N 1
ATOM 4013 C CA . GLY A 1 485 ? 2.736 2.792 7.664 1.00 94.81 485 GLY A CA 1
ATOM 4014 C C . GLY A 1 485 ? 2.079 1.418 7.525 1.00 94.81 485 GLY A C 1
ATOM 4015 O O . GLY A 1 485 ? 2.798 0.431 7.385 1.00 94.81 485 GLY A O 1
ATOM 4016 N N . SER A 1 486 ? 0.749 1.324 7.613 1.00 97.19 486 SER A N 1
ATOM 4017 C CA . SER A 1 486 ? 0.011 0.064 7.450 1.00 97.19 486 SER A CA 1
ATOM 4018 C C . SER A 1 486 ? -0.529 -0.119 6.030 1.00 97.19 486 SER A C 1
ATOM 4020 O O . SER A 1 486 ? -0.763 0.843 5.294 1.00 97.19 486 SER A O 1
ATOM 4022 N N . MET A 1 487 ? -0.746 -1.373 5.635 1.00 98.00 487 MET A N 1
ATOM 4023 C CA . MET A 1 487 ? -1.516 -1.712 4.440 1.00 98.00 487 MET A CA 1
ATOM 4024 C C . MET A 1 487 ? -2.949 -2.060 4.825 1.00 98.00 487 MET A C 1
ATOM 4026 O O . MET A 1 487 ? -3.174 -2.974 5.612 1.00 98.00 487 MET A O 1
ATOM 4030 N N . ILE A 1 488 ? -3.919 -1.386 4.217 1.00 98.38 488 ILE A N 1
ATOM 4031 C CA . ILE A 1 488 ? -5.340 -1.666 4.419 1.00 98.38 488 ILE A CA 1
ATOM 4032 C C . ILE A 1 488 ? -5.845 -2.462 3.221 1.00 98.38 488 ILE A C 1
ATOM 4034 O O . ILE A 1 488 ? -5.855 -1.967 2.091 1.00 98.38 488 ILE A O 1
ATOM 4038 N N . VAL A 1 489 ? -6.236 -3.709 3.463 1.00 98.06 489 VAL A N 1
ATOM 4039 C CA . VAL A 1 489 ? -6.763 -4.640 2.463 1.00 98.06 489 VAL A CA 1
ATOM 4040 C C . VAL A 1 489 ? -8.284 -4.596 2.520 1.00 98.06 489 VAL A C 1
ATOM 4042 O O . VAL A 1 489 ? -8.873 -4.810 3.580 1.00 98.06 489 VAL A O 1
ATOM 4045 N N . GLN A 1 490 ? -8.925 -4.311 1.383 1.00 95.31 490 GLN A N 1
ATOM 4046 C CA . GLN A 1 490 ? -10.386 -4.303 1.314 1.00 95.31 490 GLN A CA 1
ATOM 4047 C C . GLN A 1 490 ? -10.963 -5.696 1.616 1.00 95.31 490 GLN A C 1
ATOM 4049 O O . GLN A 1 490 ? -10.273 -6.702 1.451 1.00 95.31 490 GLN A O 1
ATOM 4054 N N . ASP A 1 491 ? -12.246 -5.769 1.971 1.00 94.12 491 ASP A N 1
ATOM 4055 C CA . ASP A 1 491 ? -12.920 -7.064 2.089 1.00 94.12 491 ASP A CA 1
ATOM 4056 C C . ASP A 1 491 ? -12.849 -7.812 0.743 1.00 94.12 491 ASP A C 1
ATOM 4058 O O . ASP A 1 491 ? -13.216 -7.288 -0.321 1.00 94.12 491 ASP A O 1
ATOM 4062 N N . LEU A 1 492 ? -12.316 -9.036 0.803 1.00 93.38 492 LEU A N 1
ATOM 4063 C CA . LEU A 1 492 ? -11.988 -9.851 -0.362 1.00 93.38 492 LEU A CA 1
ATOM 4064 C C . LEU A 1 492 ? -13.225 -10.288 -1.148 1.00 93.38 492 LEU A C 1
ATOM 4066 O O . LEU A 1 492 ? -13.102 -10.562 -2.343 1.00 93.38 492 LEU A O 1
ATOM 4070 N N . LYS A 1 493 ? -14.420 -10.230 -0.544 1.00 88.50 493 LYS A N 1
ATOM 4071 C CA . LYS A 1 493 ? -15.698 -10.397 -1.254 1.00 88.50 493 LYS A CA 1
ATOM 4072 C C . LYS A 1 493 ? -15.899 -9.344 -2.350 1.00 88.50 493 LYS A C 1
ATOM 4074 O O . LYS A 1 493 ? -16.548 -9.621 -3.354 1.00 88.50 493 LYS A O 1
ATOM 4079 N N . PHE A 1 494 ? -15.308 -8.155 -2.202 1.00 87.50 494 PHE A N 1
ATOM 4080 C CA . PHE A 1 494 ? -15.360 -7.086 -3.207 1.00 87.50 494 PHE A CA 1
ATOM 4081 C C . PHE A 1 494 ? -14.116 -7.069 -4.123 1.00 87.50 494 PHE A C 1
ATOM 4083 O O . PHE A 1 494 ? -13.984 -6.203 -4.996 1.00 87.50 494 PHE A O 1
ATOM 4090 N N . GLY A 1 495 ? -13.125 -7.944 -3.886 1.00 89.75 495 GLY A N 1
ATOM 4091 C CA . GLY A 1 495 ? -11.869 -8.053 -4.649 1.00 89.75 495 GLY A CA 1
ATOM 4092 C C . GLY A 1 495 ? -10.576 -7.712 -3.888 1.00 89.75 495 GLY A C 1
ATOM 4093 O O . GLY A 1 495 ? -10.544 -7.648 -2.668 1.00 89.75 495 GLY A O 1
ATOM 4094 N N . PHE A 1 496 ? -9.493 -7.471 -4.631 1.00 92.06 496 PHE A N 1
ATOM 4095 C CA . PHE A 1 496 ? -8.108 -7.511 -4.122 1.00 92.06 496 PHE A CA 1
ATOM 4096 C C . PHE A 1 496 ? -7.435 -6.142 -3.925 1.00 92.06 496 PHE A C 1
ATOM 4098 O O . PHE A 1 496 ? -6.203 -6.041 -3.929 1.00 92.06 496 PHE A O 1
ATOM 4105 N N . HIS A 1 497 ? -8.220 -5.065 -3.847 1.00 91.69 497 HIS A N 1
ATOM 4106 C CA . HIS A 1 497 ? -7.666 -3.722 -3.670 1.00 91.69 497 HIS A CA 1
ATOM 4107 C C . HIS A 1 497 ? -7.033 -3.555 -2.287 1.00 91.69 497 HIS A C 1
ATOM 4109 O O . HIS A 1 497 ? -7.421 -4.180 -1.302 1.00 91.69 497 HIS A O 1
ATOM 4115 N N . LYS A 1 498 ? -6.051 -2.670 -2.224 1.00 95.00 498 LYS A N 1
ATOM 4116 C CA . LYS A 1 498 ? -5.388 -2.291 -0.990 1.00 95.00 498 LYS A CA 1
ATOM 4117 C C . LYS A 1 498 ? -4.758 -0.925 -1.164 1.00 95.00 498 LYS A C 1
ATOM 4119 O O . LYS A 1 498 ? -4.314 -0.603 -2.268 1.00 95.00 498 LYS A O 1
ATOM 4124 N N . PHE A 1 499 ? -4.687 -0.168 -0.082 1.00 95.94 499 PHE A N 1
ATOM 4125 C CA . PHE A 1 499 ? -3.938 1.081 -0.037 1.00 95.94 499 PHE A CA 1
ATOM 4126 C C . PHE A 1 499 ? -2.922 1.049 1.102 1.00 95.94 499 PHE A C 1
ATOM 4128 O O . PHE A 1 499 ? -3.058 0.283 2.056 1.00 95.94 499 PHE A O 1
ATOM 4135 N N . PHE A 1 500 ? -1.882 1.863 0.970 1.00 96.38 500 PHE A N 1
ATOM 4136 C CA . PHE A 1 500 ? -0.887 2.074 2.011 1.00 96.38 500 PHE A CA 1
ATOM 4137 C C . PHE A 1 500 ? -1.217 3.381 2.728 1.00 96.38 500 PHE A C 1
ATOM 4139 O O . PHE A 1 500 ? -1.361 4.413 2.075 1.00 96.38 500 PHE A O 1
ATOM 4146 N N . LEU A 1 501 ? -1.384 3.326 4.046 1.00 95.44 501 LEU A N 1
ATOM 4147 C CA . LEU A 1 501 ? -1.704 4.484 4.865 1.00 95.44 501 LEU A CA 1
ATOM 4148 C C . LEU A 1 501 ? -0.414 5.145 5.350 1.00 95.44 501 LEU A C 1
ATOM 4150 O O . LEU A 1 501 ? 0.312 4.571 6.159 1.00 95.44 501 LEU A O 1
ATOM 4154 N N . ASP A 1 502 ? -0.154 6.358 4.875 1.00 91.81 502 ASP A N 1
ATOM 4155 C CA . ASP A 1 502 ? 1.016 7.149 5.245 1.00 91.81 502 ASP A CA 1
ATOM 4156 C C . ASP A 1 502 ? 0.570 8.496 5.810 1.00 91.81 502 ASP A C 1
ATOM 4158 O O . ASP A 1 502 ? -0.105 9.269 5.136 1.00 91.81 502 ASP A O 1
ATOM 4162 N N . VAL A 1 503 ? 0.907 8.763 7.069 1.00 90.44 503 VAL A N 1
ATOM 4163 C CA . VAL A 1 503 ? 0.559 10.011 7.747 1.00 90.44 503 VAL A CA 1
ATOM 4164 C C . VAL A 1 503 ? 1.806 10.870 7.881 1.00 90.44 503 VAL A C 1
ATOM 4166 O O . VAL A 1 503 ? 2.804 10.450 8.472 1.00 90.44 503 VAL A O 1
ATOM 4169 N N . SER A 1 504 ? 1.723 12.112 7.391 1.00 85.44 504 SER A N 1
ATOM 4170 C CA . SER A 1 504 ? 2.830 13.060 7.495 1.00 85.44 504 SER A CA 1
ATOM 4171 C C . SER A 1 504 ? 3.266 13.276 8.946 1.00 85.44 504 SER A C 1
ATOM 4173 O O . SER A 1 504 ? 2.471 13.365 9.884 1.00 85.44 504 SER A O 1
ATOM 4175 N N . ASN A 1 505 ? 4.565 13.474 9.124 1.00 83.69 505 ASN A N 1
ATOM 4176 C CA . ASN A 1 505 ? 5.181 13.838 10.399 1.00 83.69 505 ASN A CA 1
ATOM 4177 C C . ASN A 1 505 ? 4.943 15.311 10.784 1.00 83.69 505 ASN A C 1
ATOM 4179 O O . ASN A 1 505 ? 5.710 15.876 11.555 1.00 83.69 505 ASN A O 1
ATOM 4183 N N . SER A 1 506 ? 3.918 15.963 10.228 1.00 86.12 506 SER A N 1
ATOM 4184 C CA . SER A 1 506 ? 3.644 17.401 10.376 1.00 86.12 506 SER A CA 1
ATOM 4185 C C . SER A 1 506 ? 2.349 17.684 11.150 1.00 86.12 506 SER A C 1
ATOM 4187 O O . SER A 1 506 ? 1.834 18.800 11.120 1.00 86.12 506 SER A O 1
ATOM 4189 N N . ILE A 1 507 ? 1.807 16.683 11.857 1.00 86.56 507 ILE A N 1
ATOM 4190 C CA . ILE A 1 507 ? 0.506 16.770 12.540 1.00 86.56 507 ILE A CA 1
ATOM 4191 C C . ILE A 1 507 ? 0.417 17.903 13.577 1.00 86.56 507 ILE A C 1
ATOM 4193 O O . ILE A 1 507 ? -0.681 18.414 13.795 1.00 86.56 507 ILE A O 1
ATOM 4197 N N . THR A 1 508 ? 1.542 18.342 14.160 1.00 88.06 508 THR A N 1
ATOM 4198 C CA . THR A 1 508 ? 1.592 19.450 15.135 1.00 88.06 508 THR A CA 1
ATOM 4199 C C . THR A 1 508 ? 1.506 20.841 14.501 1.00 88.06 508 THR A C 1
ATOM 4201 O O . THR A 1 508 ? 1.246 21.823 15.190 1.00 88.06 508 THR A O 1
ATOM 4204 N N . HIS A 1 509 ? 1.635 20.950 13.176 1.00 84.19 509 HIS A N 1
ATOM 4205 C CA . HIS A 1 509 ? 1.723 22.222 12.456 1.00 84.19 509 HIS A CA 1
ATOM 4206 C C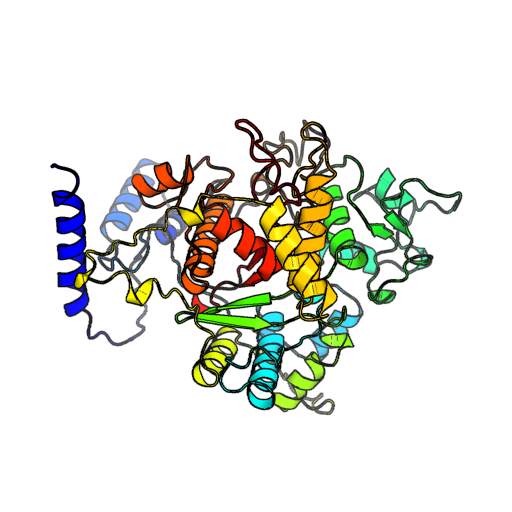 . HIS A 1 509 ? 0.421 22.601 11.733 1.00 84.19 509 HIS A C 1
ATOM 4208 O O . HIS A 1 509 ? 0.352 22.675 10.505 1.00 84.19 509 HIS A O 1
ATOM 4214 N N . ARG A 1 510 ? -0.632 22.891 12.507 1.00 71.31 510 ARG A N 1
ATOM 4215 C CA . ARG A 1 510 ? -1.991 23.169 12.004 1.00 71.31 510 ARG A CA 1
ATOM 4216 C C . ARG A 1 510 ? -2.291 24.666 11.886 1.00 71.31 510 ARG A C 1
ATOM 4218 O O . ARG A 1 510 ? -3.103 25.208 12.631 1.00 71.31 510 ARG A O 1
ATOM 4225 N N . THR A 1 511 ? -1.661 25.348 10.931 1.00 65.69 511 THR A N 1
ATOM 4226 C CA . THR A 1 511 ? -2.060 26.709 10.528 1.00 65.69 511 THR A CA 1
ATOM 4227 C C . THR A 1 511 ? -2.859 26.697 9.226 1.00 65.69 511 THR A C 1
ATOM 4229 O O . THR A 1 511 ? -2.682 25.848 8.354 1.00 65.69 511 THR A O 1
ATOM 4232 N N . LYS A 1 512 ? -3.795 27.644 9.102 1.00 56.16 512 LYS A N 1
ATOM 4233 C CA . LYS A 1 512 ? -4.641 27.803 7.913 1.00 56.16 512 LYS A CA 1
ATOM 4234 C C . LYS A 1 512 ? -3.773 28.097 6.680 1.00 56.16 512 LYS A C 1
ATOM 4236 O O . LYS A 1 512 ? -3.011 29.059 6.709 1.00 56.16 512 LYS A O 1
ATOM 4241 N N . GLY A 1 513 ? -3.950 27.326 5.604 1.00 50.97 513 GLY A N 1
ATOM 4242 C CA . GLY A 1 513 ? -3.200 27.476 4.346 1.00 50.97 513 GLY A CA 1
ATOM 4243 C C . GLY A 1 513 ? -2.003 26.532 4.185 1.00 50.97 513 GLY A C 1
ATOM 4244 O O . GLY A 1 513 ? -1.261 26.669 3.218 1.00 50.97 513 GLY A O 1
ATOM 4245 N N . ASN A 1 514 ? -1.811 25.582 5.106 1.00 54.69 514 ASN A N 1
ATOM 4246 C CA . ASN A 1 514 ? -0.857 24.491 4.921 1.00 54.69 514 ASN A CA 1
ATOM 4247 C C . ASN A 1 514 ? -1.526 23.335 4.162 1.00 54.69 514 ASN A C 1
ATOM 4249 O O . ASN A 1 514 ? -2.159 22.479 4.777 1.00 54.69 514 ASN A O 1
ATOM 4253 N N . ASP A 1 515 ? -1.350 23.287 2.842 1.00 48.91 515 ASP A N 1
ATOM 4254 C CA . ASP A 1 515 ? -1.859 22.188 2.001 1.00 48.91 515 ASP A CA 1
ATOM 4255 C C . ASP A 1 515 ? -1.069 20.876 2.207 1.00 48.91 515 ASP A C 1
ATOM 4257 O O . ASP A 1 515 ? -1.535 19.797 1.865 1.00 48.91 515 ASP A O 1
ATOM 4261 N N . SER A 1 516 ? 0.112 20.931 2.835 1.00 44.84 516 SER A N 1
ATOM 4262 C CA . SER A 1 516 ? 0.972 19.762 3.108 1.00 44.84 516 SER A CA 1
ATOM 4263 C C . SER A 1 516 ? 0.528 18.911 4.310 1.00 44.84 516 SER A C 1
ATOM 4265 O O . SER A 1 516 ? 1.291 18.076 4.797 1.00 44.84 516 SER A O 1
ATOM 4267 N N . CYS A 1 517 ? -0.647 19.179 4.885 1.00 43.25 517 CYS A N 1
ATOM 4268 C CA . CYS A 1 517 ? -0.920 18.818 6.275 1.00 43.25 517 CYS A CA 1
ATOM 4269 C C . CYS A 1 517 ? -1.719 17.517 6.481 1.00 43.25 517 CYS A C 1
ATOM 4271 O O . CYS A 1 517 ? -1.855 17.093 7.629 1.00 43.25 517 CYS A O 1
ATOM 4273 N N . CYS A 1 518 ? -2.225 16.842 5.447 1.00 49.31 518 CYS A N 1
ATOM 4274 C CA . CYS A 1 518 ? -2.984 15.598 5.637 1.00 49.31 518 CYS A CA 1
ATOM 4275 C C . CYS A 1 518 ? -2.778 14.603 4.490 1.00 49.31 518 CYS A C 1
ATOM 4277 O O . CYS A 1 518 ? -2.978 14.994 3.349 1.00 49.31 518 CYS A O 1
ATOM 4279 N N . LEU A 1 519 ? -2.436 13.362 4.879 1.00 42.44 519 LEU A N 1
ATOM 4280 C CA . LEU A 1 519 ? -2.471 12.089 4.136 1.00 42.44 519 LEU A CA 1
ATOM 4281 C C . LEU A 1 519 ? -1.938 12.137 2.696 1.00 42.44 519 LEU A C 1
ATOM 4283 O O . LEU A 1 519 ? -2.722 12.409 1.768 1.00 42.44 519 LEU A O 1
#

Foldseek 3Di:
DVPVVVVVVVVVVVVVVVVVPDDDDDDDDPDDQAQAQVVLVVQLVVDDDPDPVRSVVSSVVSVVRHPNDPPPVADRHDGLADPPQKDWDDLVVVLVCVLQAQDEDLSVLLQLVLLQQLVQCVVFPQALPDPVTAAEDADAVSHVAGLRLLSVLLPDDLLQQAEPVQCVPQNPNDGSVPHDPDCPDDPDPQKDFLVPADDDADSSHQSRMAGQDDDDAAALSSLQNNLSSNSRGHDDAFQWAWEFDPQFIDIHGYDHHDDCSRVCSSVVVCVVVVNDPPPPDDPPIDMGHSLVSVVVSCVRGPHDFAPQALVVCCDVVNVHDDDDDPCLQDDDLVVLLVVLVVCVVVVNDDPLSVVLSVLSVVLVPDDPVPFDFLADFSRYDPQDDDPHHTDPDRRPPDGSNRRNGQLLVDDPDPPDDSQPVQQVLQVVVVVLVCSVCNRNNFDKDWDDQRVVVCVPPHGHDSPDNHTDMDGRLNSVSVCSSPQARYKYFYHPSSHGDIDGHHFGSNSVPDDPPPPSHGD

Solvent-accessible surface area (backbone atoms only — not comparable to full-atom values): 30388 Å² total; per-residue (Å²): 124,76,73,62,59,55,58,52,52,53,53,56,54,55,58,68,52,65,80,68,76,84,82,83,82,91,76,94,67,100,72,82,67,50,50,39,48,53,52,47,56,53,48,55,74,70,55,86,54,96,47,72,65,56,39,51,54,54,48,52,55,51,57,74,60,39,59,67,60,86,48,85,87,56,61,58,63,46,83,77,75,73,69,85,59,56,50,73,44,46,64,67,61,51,52,62,44,56,66,56,37,57,66,61,53,70,39,58,40,47,28,47,49,37,55,52,50,40,53,43,30,66,72,71,36,51,64,45,73,54,97,84,59,81,45,70,41,69,34,35,54,64,58,76,43,81,44,45,86,48,36,80,34,42,76,42,56,80,94,48,28,46,40,40,64,39,42,75,75,44,39,87,73,62,52,60,94,73,59,77,85,76,80,83,78,81,92,47,96,25,43,42,36,51,92,74,62,81,66,73,65,56,73,65,68,46,35,26,37,30,19,58,47,85,67,76,72,33,54,65,72,43,43,21,55,47,13,40,29,16,43,63,60,42,53,79,80,49,64,28,39,36,40,42,48,99,79,17,35,49,71,34,30,53,79,40,75,30,38,51,71,81,67,40,49,49,56,51,45,34,54,77,70,69,56,58,98,81,63,87,84,62,93,64,61,45,75,42,44,30,51,61,37,49,48,54,35,60,75,67,32,54,57,31,67,38,93,46,49,53,82,76,45,52,34,81,91,47,70,56,51,80,84,77,61,73,66,36,64,57,78,59,60,71,58,53,47,50,57,51,50,58,38,47,74,71,71,68,57,52,73,49,51,52,51,36,52,51,35,53,55,52,23,71,72,54,54,85,95,67,67,64,59,65,67,56,52,32,58,41,58,72,92,46,70,54,101,89,43,70,61,89,76,68,32,73,95,36,54,30,68,76,40,67,71,58,54,74,80,46,60,90,49,98,79,54,59,49,47,54,60,50,52,56,51,50,55,50,48,52,52,41,50,53,50,50,32,47,41,61,40,40,64,71,41,69,25,74,70,38,36,54,24,35,71,76,77,66,42,75,52,88,84,60,86,77,82,43,70,45,55,42,55,41,41,50,51,53,45,42,33,74,45,45,43,18,34,44,32,38,37,52,85,76,35,89,55,66,50,74,39,56,59,41,57,43,75,78,66,82,57,94,88,58,84,60,58,70,101

Radius of gyration: 25.89 Å; Cα contacts (8 Å, |Δi|>4): 720; chains: 1; bounding box: 75×66×75 Å